Protein AF-0000000073535150 (afdb_homodimer)

Sequence (398 aa):
MAACTVAGKWEDVAAGAQQLAAVSVNHISKVCSDVAKSVDFYRDVLGFIVVKRPQTFDETFEGCWLWRYGLGLHLIKGTPVPRSSVIDPKSDHLSFQADSLDGVQAALRSRGIPFVRQEVMEGGMLVEQLFFHDPDNNMIEVCNCDCLPIIPLEQWGRCQGFTAGAAHDDEAMSELSTRDSLDSQRSEMEAEQLPRRSAMAACTVAGKWEDVAAGAQQLAAVSVNHISKVCSDVAKSVDFYRDVLGFIVVKRPQTFDETFEGCWLWRYGLGLHLIKGTPVPRSSVIDPKSDHLSFQADSLDGVQAALRSRGIPFVRQEVMEGGMLVEQLFFHDPDNNMIEVCNCDCLPIIPLEQWGRCQGFTAGAAHDDEAMSELSTRDSLDSQRSEMEAEQLPRRSA

Structure (mmCIF, N/CA/C/O backbone):
data_AF-0000000073535150-model_v1
#
loop_
_entity.id
_entity.type
_entity.pdbx_description
1 polymer 'VOC domain-containing protein'
#
loop_
_atom_site.group_PDB
_atom_site.id
_atom_site.type_symbol
_atom_site.label_atom_id
_atom_site.label_alt_id
_atom_site.label_comp_id
_atom_site.label_asym_id
_atom_site.label_entity_id
_atom_site.label_seq_id
_atom_site.pdbx_PDB_ins_code
_atom_site.Cartn_x
_atom_site.Cartn_y
_atom_site.Cartn_z
_atom_site.occupancy
_atom_site.B_iso_or_equiv
_atom_site.auth_seq_id
_atom_site.auth_comp_id
_atom_site.auth_asym_id
_atom_site.auth_atom_id
_atom_site.pdbx_PDB_model_num
ATOM 1 N N . MET A 1 1 ? -25.062 -45.375 -8.172 1 21.45 1 MET A N 1
ATOM 2 C CA . MET A 1 1 ? -25.031 -44 -7.621 1 21.45 1 MET A CA 1
ATOM 3 C C . MET A 1 1 ? -23.625 -43.656 -7.141 1 21.45 1 MET A C 1
ATOM 5 O O . MET A 1 1 ? -23.281 -43.906 -5.992 1 21.45 1 MET A O 1
ATOM 9 N N . ALA A 1 2 ? -22.672 -43.75 -7.809 1 22.42 2 ALA A N 1
ATOM 10 C CA . ALA A 1 2 ? -21.25 -43.75 -7.473 1 22.42 2 ALA A CA 1
ATOM 11 C C . ALA A 1 2 ? -20.797 -42.375 -7.016 1 22.42 2 ALA A C 1
ATOM 13 O O . ALA A 1 2 ? -20.922 -41.406 -7.746 1 22.42 2 ALA A O 1
ATOM 14 N N . ALA A 1 3 ? -20.812 -42.219 -5.711 1 22.03 3 ALA A N 1
ATOM 15 C CA . ALA A 1 3 ? -20.344 -41.031 -5.008 1 22.03 3 ALA A CA 1
ATOM 16 C C . ALA A 1 3 ? -18.953 -40.625 -5.48 1 22.03 3 ALA A C 1
ATOM 18 O O . ALA A 1 3 ? -18.047 -41.438 -5.52 1 22.03 3 ALA A O 1
ATOM 19 N N . CYS A 1 4 ? -18.844 -39.812 -6.398 1 21.45 4 CYS A N 1
ATOM 20 C CA . CYS A 1 4 ? -17.578 -39.281 -6.922 1 21.45 4 CYS A CA 1
ATOM 21 C C . CYS A 1 4 ? -16.672 -38.812 -5.789 1 21.45 4 CYS A C 1
ATOM 23 O O . CYS A 1 4 ? -16.969 -37.812 -5.129 1 21.45 4 CYS A O 1
ATOM 25 N N . THR A 1 5 ? -16.125 -39.594 -4.949 1 23.02 5 THR A N 1
ATOM 26 C CA . THR A 1 5 ? -15.195 -39.344 -3.857 1 23.02 5 THR A CA 1
ATOM 27 C C . THR A 1 5 ? -13.953 -38.625 -4.367 1 23.02 5 THR A C 1
ATOM 29 O O . THR A 1 5 ? -13.125 -39.219 -5.07 1 23.02 5 THR A O 1
ATOM 32 N N . VAL A 1 6 ? -14.094 -37.625 -5.039 1 24.14 6 VAL A N 1
ATOM 33 C CA . VAL A 1 6 ? -12.82 -37 -5.379 1 24.14 6 VAL A CA 1
ATOM 34 C C . VAL A 1 6 ? -12.031 -36.688 -4.102 1 24.14 6 VAL A C 1
ATOM 36 O O . VAL A 1 6 ? -12.438 -35.875 -3.291 1 24.14 6 VAL A O 1
ATOM 39 N N . ALA A 1 7 ? -11.453 -37.531 -3.344 1 25.48 7 ALA A N 1
ATOM 40 C CA . ALA A 1 7 ? -10.422 -37.406 -2.314 1 25.48 7 ALA A CA 1
ATOM 41 C C . ALA A 1 7 ? -9.25 -36.562 -2.816 1 25.48 7 ALA A C 1
ATOM 43 O O . ALA A 1 7 ? -8.32 -37.094 -3.436 1 25.48 7 ALA A O 1
ATOM 44 N N . GLY A 1 8 ? -9.43 -35.656 -3.67 1 28.59 8 GLY A N 1
ATOM 45 C CA . GLY A 1 8 ? -8.164 -35.062 -4.082 1 28.59 8 GLY A CA 1
ATOM 46 C C . GLY A 1 8 ? -7.297 -34.625 -2.914 1 28.59 8 GLY A C 1
ATOM 47 O O . GLY A 1 8 ? -7.805 -34.156 -1.908 1 28.59 8 GLY A O 1
ATOM 48 N N . LYS A 1 9 ? -6.164 -35.219 -2.76 1 26.59 9 LYS A N 1
ATOM 49 C CA . LYS A 1 9 ? -5.074 -35 -1.813 1 26.59 9 LYS A CA 1
ATOM 50 C C . LYS A 1 9 ? -4.781 -33.531 -1.659 1 26.59 9 LYS A C 1
ATOM 52 O O . LYS A 1 9 ? -4.387 -32.844 -2.621 1 26.59 9 LYS A O 1
ATOM 57 N N . TRP A 1 10 ? -5.488 -32.75 -0.955 1 30.19 10 TRP A N 1
ATOM 58 C CA . TRP A 1 10 ? -5.102 -31.516 -0.283 1 30.19 10 TRP A CA 1
ATOM 59 C C . TRP A 1 10 ? -3.637 -31.562 0.142 1 30.19 10 TRP A C 1
ATOM 61 O O . TRP A 1 10 ? -3.297 -31.188 1.267 1 30.19 10 TRP A O 1
ATOM 71 N N . GLU A 1 11 ? -2.855 -32.625 -0.272 1 28.77 11 GLU A N 1
ATOM 72 C CA . GLU A 1 11 ? -1.473 -32.656 0.194 1 28.77 11 GLU A CA 1
ATOM 73 C C . GLU A 1 11 ? -0.823 -31.297 0.168 1 28.77 11 GLU A C 1
ATOM 75 O O . GLU A 1 11 ? -1.356 -30.359 -0.438 1 28.77 11 GLU A O 1
ATOM 80 N N . ASP A 1 12 ? 0.642 -31.312 0.155 1 29.39 12 ASP A N 1
ATOM 81 C CA . ASP A 1 12 ? 1.771 -30.469 0.539 1 29.39 12 ASP A CA 1
ATOM 82 C C . ASP A 1 12 ? 1.844 -29.219 -0.332 1 29.39 12 ASP A C 1
ATOM 84 O O . ASP A 1 12 ? 2.789 -29.047 -1.104 1 29.39 12 ASP A O 1
ATOM 88 N N . VAL A 1 13 ? 0.904 -29.094 -1.132 1 32.12 13 VAL A N 1
ATOM 89 C CA . VAL A 1 13 ? 1.088 -27.828 -1.836 1 32.12 13 VAL A CA 1
ATOM 90 C C . VAL A 1 13 ? 1.385 -26.719 -0.832 1 32.12 13 VAL A C 1
ATOM 92 O O . VAL A 1 13 ? 1.705 -25.594 -1.219 1 32.12 13 VAL A O 1
ATOM 95 N N . ALA A 1 14 ? 0.838 -26.734 0.346 1 35.5 14 ALA A N 1
ATOM 96 C CA . ALA A 1 14 ? 1.353 -25.938 1.459 1 35.5 14 ALA A CA 1
ATOM 97 C C . ALA A 1 14 ? 2.865 -26.094 1.589 1 35.5 14 ALA A C 1
ATOM 99 O O . ALA A 1 14 ? 3.506 -25.359 2.355 1 35.5 14 ALA A O 1
ATOM 100 N N . ALA A 1 15 ? 3.498 -27.25 1.259 1 35.44 15 ALA A N 1
ATOM 101 C CA . ALA A 1 15 ? 4.918 -27.547 1.43 1 35.44 15 ALA A CA 1
ATOM 102 C C . ALA A 1 15 ? 5.777 -26.625 0.564 1 35.44 15 ALA A C 1
ATOM 104 O O . ALA A 1 15 ? 6.875 -26.234 0.962 1 35.44 15 ALA A O 1
ATOM 105 N N . GLY A 1 16 ? 5.449 -26.656 -0.746 1 37.34 16 GLY A N 1
ATOM 106 C CA . GLY A 1 16 ? 6.426 -25.953 -1.568 1 37.34 16 GLY A CA 1
ATOM 107 C C . GLY A 1 16 ? 6.465 -24.453 -1.306 1 37.34 16 GLY A C 1
ATOM 108 O O . GLY A 1 16 ? 7.254 -23.734 -1.921 1 37.34 16 GLY A O 1
ATOM 109 N N . ALA A 1 17 ? 5.195 -23.859 -1.184 1 40.12 17 ALA A N 1
ATOM 110 C CA . ALA A 1 17 ? 5.449 -22.469 -0.862 1 40.12 17 ALA A CA 1
ATOM 111 C C . ALA A 1 17 ? 6.309 -22.328 0.392 1 40.12 17 ALA A C 1
ATOM 113 O O . ALA A 1 17 ? 5.84 -22.594 1.504 1 40.12 17 ALA A O 1
ATOM 114 N N . GLN A 1 18 ? 7.438 -22.875 0.373 1 42.34 18 GLN A N 1
ATOM 115 C CA . GLN A 1 18 ? 8.32 -22.531 1.482 1 42.34 18 GLN A CA 1
ATOM 116 C C . GLN A 1 18 ? 7.863 -21.25 2.164 1 42.34 18 GLN A C 1
ATOM 118 O O . GLN A 1 18 ? 7.672 -20.219 1.507 1 42.34 18 GLN A O 1
ATOM 123 N N . GLN A 1 19 ? 6.922 -21.5 3.109 1 48.41 19 GLN A N 1
ATOM 124 C CA . GLN A 1 19 ? 6.574 -20.391 3.996 1 48.41 19 GLN A CA 1
ATOM 125 C C . GLN A 1 19 ? 7.648 -19.312 3.967 1 48.41 19 GLN A C 1
ATOM 127 O O . GLN A 1 19 ? 8.82 -19.578 4.227 1 48.41 19 GLN A O 1
ATOM 132 N N . LEU A 1 20 ? 7.582 -18.562 2.947 1 51.03 20 LEU A N 1
ATOM 133 C CA . LEU A 1 20 ? 8.477 -17.406 3.123 1 51.03 20 LEU A CA 1
ATOM 134 C C . LEU A 1 20 ? 8.562 -17.016 4.59 1 51.03 20 LEU A C 1
ATOM 136 O O . LEU A 1 20 ? 7.551 -16.969 5.293 1 51.03 20 LEU A O 1
ATOM 140 N N . ALA A 1 21 ? 9.531 -17.516 5.316 1 51.38 21 ALA A N 1
ATOM 141 C CA . ALA A 1 21 ? 9.711 -17.094 6.707 1 51.38 21 ALA A CA 1
ATOM 142 C C . ALA A 1 21 ? 8.977 -15.789 6.984 1 51.38 21 ALA A C 1
ATOM 144 O O . ALA A 1 21 ? 8.328 -15.227 6.098 1 51.38 21 ALA A O 1
ATOM 145 N N . ALA A 1 22 ? 9.469 -14.938 7.875 1 53.78 22 ALA A N 1
ATOM 146 C CA . ALA A 1 22 ? 8.852 -13.781 8.523 1 53.78 22 ALA A CA 1
ATOM 147 C C . ALA A 1 22 ? 8.711 -12.617 7.551 1 53.78 22 ALA A C 1
ATOM 149 O O . ALA A 1 22 ? 9.703 -11.992 7.172 1 53.78 22 ALA A O 1
ATOM 150 N N . VAL A 1 23 ? 7.57 -12.68 6.684 1 64.88 23 VAL A N 1
ATOM 151 C CA . VAL A 1 23 ? 7.371 -11.555 5.785 1 64.88 23 VAL A CA 1
ATOM 152 C C . VAL A 1 23 ? 6.359 -10.586 6.391 1 64.88 23 VAL A C 1
ATOM 154 O O . VAL A 1 23 ? 5.336 -11 6.938 1 64.88 23 VAL A O 1
ATOM 157 N N . SER A 1 24 ? 6.73 -9.391 6.672 1 82.5 24 SER A N 1
ATOM 158 C CA . SER A 1 24 ? 5.812 -8.297 6.973 1 82.5 24 SER A CA 1
ATOM 159 C C . SER A 1 24 ? 5.891 -7.199 5.918 1 82.5 24 SER A C 1
ATOM 161 O O . SER A 1 24 ? 6.84 -7.152 5.133 1 82.5 24 SER A O 1
ATOM 163 N N . VAL A 1 25 ? 4.852 -6.457 5.828 1 91.81 25 VAL A N 1
ATOM 164 C CA . VAL A 1 25 ? 4.902 -5.277 4.973 1 91.81 25 VAL A CA 1
ATOM 165 C 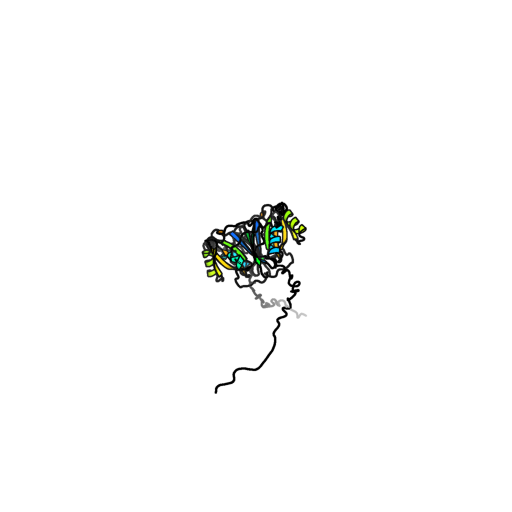C . VAL A 1 25 ? 6 -4.332 5.465 1 91.81 25 VAL A C 1
ATOM 167 O O . VAL A 1 25 ? 6.148 -4.117 6.672 1 91.81 25 VAL A O 1
ATOM 170 N N . ASN A 1 26 ? 6.77 -3.857 4.609 1 94.12 26 ASN A N 1
ATOM 171 C CA . ASN A 1 26 ? 7.844 -2.953 5.004 1 94.12 26 ASN A CA 1
ATOM 172 C C . ASN A 1 26 ? 7.527 -1.508 4.633 1 94.12 26 ASN A C 1
ATOM 174 O O . ASN A 1 26 ? 7.5 -0.632 5.5 1 94.12 26 ASN A O 1
ATOM 178 N N . HIS A 1 27 ? 7.375 -1.257 3.303 1 96.06 27 HIS A N 1
ATOM 179 C CA . HIS A 1 27 ? 7.09 0.115 2.898 1 96.06 27 HIS A CA 1
ATOM 180 C C . HIS A 1 27 ? 6.273 0.152 1.612 1 96.06 27 HIS A C 1
ATOM 182 O O . HIS A 1 27 ? 6.137 -0.866 0.929 1 96.06 27 HIS A O 1
ATOM 188 N N . ILE A 1 28 ? 5.703 1.33 1.371 1 97.69 28 ILE A N 1
ATOM 189 C CA . ILE A 1 28 ? 5.09 1.696 0.099 1 97.69 28 ILE A CA 1
ATOM 190 C C . ILE A 1 28 ? 5.84 2.877 -0.513 1 97.69 28 ILE A C 1
ATOM 192 O O . ILE A 1 28 ? 6.195 3.826 0.19 1 97.69 28 ILE A O 1
ATOM 196 N N . SER A 1 29 ? 6.098 2.748 -1.773 1 98.25 29 SER A N 1
ATOM 197 C CA . SER A 1 29 ? 6.684 3.863 -2.51 1 98.25 29 SER A CA 1
ATOM 198 C C . SER A 1 29 ? 5.652 4.531 -3.414 1 98.25 29 SER A C 1
ATOM 200 O O . SER A 1 29 ? 4.887 3.85 -4.102 1 98.25 29 SER A O 1
ATOM 202 N N . LYS A 1 30 ? 5.637 5.82 -3.393 1 98.56 30 LYS A N 1
ATOM 203 C CA . LYS A 1 30 ? 4.754 6.621 -4.234 1 98.56 30 LYS A CA 1
ATOM 204 C C . LYS A 1 30 ? 5.531 7.723 -4.957 1 98.56 30 LYS A C 1
ATOM 206 O O . LYS A 1 30 ? 6.227 8.516 -4.32 1 98.56 30 LYS A O 1
ATOM 211 N N . VAL A 1 31 ? 5.359 7.715 -6.234 1 98.44 31 VAL A N 1
ATOM 212 C CA . VAL A 1 31 ? 5.852 8.844 -7.02 1 98.44 31 VAL A CA 1
ATOM 213 C C . VAL A 1 31 ? 4.934 10.047 -6.832 1 98.44 31 VAL A C 1
ATOM 215 O O . VAL A 1 31 ? 3.707 9.914 -6.902 1 98.44 31 VAL A O 1
ATOM 218 N N . CYS A 1 32 ? 5.426 11.141 -6.559 1 97.94 32 CYS A N 1
ATOM 219 C CA . CYS A 1 32 ? 4.59 12.32 -6.355 1 97.94 32 CYS A CA 1
ATOM 220 C C . CYS A 1 32 ? 5.098 13.5 -7.172 1 97.94 32 CYS A C 1
ATOM 222 O O . CYS A 1 32 ? 6.289 13.586 -7.469 1 97.94 32 CYS A O 1
ATOM 224 N N . SER A 1 33 ? 4.262 14.406 -7.594 1 98.44 33 SER A N 1
ATOM 225 C CA . SER A 1 33 ? 4.566 15.57 -8.414 1 98.44 33 SER A CA 1
ATOM 226 C C . SER A 1 33 ? 5.227 16.672 -7.59 1 98.44 33 SER A C 1
ATOM 228 O O . SER A 1 33 ? 6.039 17.438 -8.109 1 98.44 33 SER A O 1
ATOM 230 N N . ASP A 1 34 ? 4.879 16.781 -6.352 1 98.25 34 ASP A N 1
ATOM 231 C CA . ASP A 1 34 ? 5.395 17.75 -5.395 1 98.25 34 ASP A CA 1
ATOM 232 C C . ASP A 1 34 ? 5.648 17.109 -4.035 1 98.25 34 ASP A C 1
ATOM 234 O O . ASP A 1 34 ? 4.719 16.922 -3.248 1 98.25 34 ASP A O 1
ATOM 238 N N . VAL A 1 35 ? 6.902 16.859 -3.732 1 97.81 35 VAL A N 1
ATOM 239 C CA . VAL A 1 35 ? 7.285 16.078 -2.559 1 97.81 35 VAL A CA 1
ATOM 240 C C . VAL A 1 35 ? 6.898 16.844 -1.29 1 97.81 35 VAL A C 1
ATOM 242 O O . VAL A 1 35 ? 6.336 16.266 -0.36 1 97.81 35 VAL A O 1
ATOM 245 N N . ALA A 1 36 ? 7.168 18.109 -1.241 1 97 36 ALA A N 1
ATOM 246 C CA . ALA A 1 36 ? 6.867 18.891 -0.054 1 97 36 ALA A CA 1
ATOM 247 C C . ALA A 1 36 ? 5.375 18.859 0.262 1 97 36 ALA A C 1
ATOM 249 O O . ALA A 1 36 ? 4.98 18.703 1.419 1 97 36 ALA A O 1
ATOM 250 N N . LYS A 1 37 ? 4.57 19.031 -0.765 1 97.69 37 LYS A N 1
ATOM 251 C CA . LYS A 1 37 ? 3.123 19 -0.583 1 97.69 37 LYS A CA 1
ATOM 252 C C . LYS A 1 37 ? 2.668 17.641 -0.058 1 97.69 37 LYS A C 1
ATOM 254 O O . LYS A 1 37 ? 1.799 17.562 0.812 1 97.69 37 LYS A O 1
ATOM 259 N N . SER A 1 38 ? 3.219 16.625 -0.63 1 98.38 38 SER A N 1
ATOM 260 C CA . SER A 1 38 ? 2.863 15.281 -0.189 1 98.38 38 SER A CA 1
ATOM 261 C C . SER A 1 38 ? 3.314 15.031 1.245 1 98.38 38 SER A C 1
ATOM 263 O O . SER A 1 38 ? 2.584 14.438 2.037 1 98.38 38 SER A O 1
ATOM 265 N N . VAL A 1 39 ? 4.469 15.469 1.595 1 97.19 39 VAL A N 1
ATOM 266 C CA . VAL A 1 39 ? 4.961 15.32 2.961 1 97.19 39 VAL A CA 1
ATOM 267 C C . VAL A 1 39 ? 4.02 16.031 3.93 1 97.19 39 VAL A C 1
ATOM 269 O O . VAL A 1 39 ? 3.619 15.461 4.945 1 97.19 39 VAL A O 1
ATOM 272 N N . ASP A 1 40 ? 3.672 17.234 3.635 1 95.44 40 ASP A N 1
ATOM 273 C CA . ASP A 1 40 ? 2.754 18 4.477 1 95.44 40 ASP A CA 1
ATOM 274 C C . ASP A 1 40 ? 1.438 17.25 4.668 1 95.44 40 ASP A C 1
ATOM 276 O O . ASP A 1 40 ? 0.913 17.172 5.781 1 95.44 40 ASP A O 1
ATOM 280 N N . PHE A 1 41 ? 0.971 16.703 3.613 1 96.56 41 PHE A N 1
ATOM 281 C CA . PHE A 1 41 ? -0.289 15.969 3.672 1 96.56 41 PHE A CA 1
ATOM 282 C C . PHE A 1 41 ? -0.18 14.773 4.617 1 96.56 41 PHE A C 1
ATOM 284 O O . PHE A 1 41 ? -0.976 14.641 5.551 1 96.56 41 PHE A O 1
ATOM 291 N N . TYR A 1 42 ? 0.746 13.93 4.367 1 95.94 42 TYR A N 1
ATOM 292 C CA . TYR A 1 42 ? 0.837 12.695 5.133 1 95.94 42 TYR A CA 1
ATOM 293 C C . TYR A 1 42 ? 1.213 12.977 6.582 1 95.94 42 TYR A C 1
ATOM 295 O O . TYR A 1 42 ? 0.785 12.258 7.492 1 95.94 42 TYR A O 1
ATOM 303 N N . ARG A 1 43 ? 1.971 14.008 6.816 1 93.38 43 ARG A N 1
ATOM 304 C CA . ARG A 1 43 ? 2.309 14.406 8.18 1 93.38 43 ARG A CA 1
ATOM 305 C C . ARG A 1 43 ? 1.091 14.977 8.898 1 93.38 43 ARG A C 1
ATOM 307 O O . ARG A 1 43 ? 0.74 14.523 9.992 1 93.38 43 ARG A O 1
ATOM 314 N N . ASP A 1 44 ? 0.433 15.852 8.266 1 91.25 44 ASP A N 1
ATOM 315 C CA . ASP A 1 44 ? -0.564 16.656 8.961 1 91.25 44 ASP A CA 1
ATOM 316 C C . ASP A 1 44 ? -1.916 15.953 9 1 91.25 44 ASP A C 1
ATOM 318 O O . ASP A 1 44 ? -2.705 16.172 9.922 1 91.25 44 ASP A O 1
ATOM 322 N N . VAL A 1 45 ? -2.184 15.164 8 1 93.06 45 VAL A N 1
ATOM 323 C CA . VAL A 1 45 ? -3.486 14.508 7.941 1 93.06 45 VAL A CA 1
ATOM 324 C C . VAL A 1 45 ? -3.404 13.133 8.594 1 93.06 45 VAL A C 1
ATOM 326 O O . VAL A 1 45 ? -4.316 12.727 9.32 1 93.06 45 VAL A O 1
ATOM 329 N N . LEU A 1 46 ? -2.262 12.469 8.367 1 92.75 46 LEU A N 1
ATOM 330 C CA . LEU A 1 46 ? -2.217 11.07 8.789 1 92.75 46 LEU A CA 1
ATOM 331 C C . LEU A 1 46 ? -1.179 10.867 9.891 1 92.75 46 LEU A C 1
ATOM 333 O O . LEU A 1 46 ? -1.057 9.773 10.438 1 92.75 46 LEU A O 1
ATOM 337 N N . GLY A 1 47 ? -0.383 11.836 10.164 1 90.62 47 GLY A N 1
ATOM 338 C CA . GLY A 1 47 ? 0.469 11.789 11.344 1 90.62 47 GLY A CA 1
ATOM 339 C C . GLY A 1 47 ? 1.802 11.117 11.094 1 90.62 47 GLY A C 1
ATOM 340 O O . GLY A 1 47 ? 2.51 10.758 12.039 1 90.62 47 GLY A O 1
ATOM 341 N N . PHE A 1 48 ? 2.16 10.984 9.875 1 93.12 48 PHE A N 1
ATOM 342 C CA . PHE A 1 48 ? 3.469 10.414 9.578 1 93.12 48 PHE A CA 1
ATOM 343 C C . PHE A 1 48 ? 4.582 11.344 10.039 1 93.12 48 PHE A C 1
ATOM 345 O O . PHE A 1 48 ? 4.383 12.562 10.141 1 93.12 48 PHE A O 1
ATOM 352 N N . ILE A 1 49 ? 5.754 10.656 10.281 1 92.5 49 ILE A N 1
ATOM 353 C CA . ILE A 1 49 ? 6.926 11.445 10.648 1 92.5 49 ILE A CA 1
ATOM 354 C C . ILE A 1 49 ? 8.039 11.227 9.617 1 92.5 49 ILE A C 1
ATOM 356 O O . ILE A 1 49 ? 8.117 10.156 9.008 1 92.5 49 ILE A O 1
ATOM 360 N N . VAL A 1 50 ? 8.836 12.211 9.422 1 94.25 50 VAL A N 1
ATOM 361 C CA . VAL A 1 50 ? 9.953 12.109 8.492 1 94.25 50 VAL A CA 1
ATOM 362 C C . VAL A 1 50 ? 11.086 11.297 9.133 1 94.25 50 VAL A C 1
ATOM 364 O O . VAL A 1 50 ? 11.398 11.484 10.305 1 94.25 50 VAL A O 1
ATOM 367 N N . VAL A 1 51 ? 11.695 10.445 8.359 1 94.19 51 VAL A N 1
ATOM 368 C CA . VAL A 1 51 ? 12.789 9.609 8.844 1 94.19 51 VAL A CA 1
ATOM 369 C C . VAL A 1 51 ? 13.977 9.695 7.891 1 94.19 51 VAL A C 1
ATOM 371 O O . VAL A 1 51 ? 13.836 10.148 6.754 1 94.19 51 VAL A O 1
ATOM 374 N N . LYS A 1 52 ? 15.07 9.25 8.383 1 90.94 52 LYS A N 1
ATOM 375 C CA . LYS A 1 52 ? 16.297 9.273 7.594 1 90.94 52 LYS A CA 1
ATOM 376 C C . LYS A 1 52 ? 16.234 8.266 6.445 1 90.94 52 LYS A C 1
ATOM 378 O O . LYS A 1 52 ? 15.758 7.145 6.625 1 90.94 52 LYS A O 1
ATOM 383 N N . ARG A 1 53 ? 16.625 8.688 5.312 1 89.31 53 ARG A N 1
ATOM 384 C CA . ARG A 1 53 ? 16.766 7.789 4.168 1 89.31 53 ARG A CA 1
ATOM 385 C C . ARG A 1 53 ? 18.234 7.551 3.84 1 89.31 53 ARG A C 1
ATOM 387 O O . ARG A 1 53 ? 19.109 8.273 4.324 1 89.31 53 ARG A O 1
ATOM 394 N N . PRO A 1 54 ? 18.5 6.469 3.109 1 84.5 54 PRO A N 1
ATOM 395 C CA . PRO A 1 54 ? 19.891 6.219 2.754 1 84.5 54 PRO A CA 1
ATOM 396 C C . PRO A 1 54 ? 20.562 7.43 2.102 1 84.5 54 PRO A C 1
ATOM 398 O O . PRO A 1 54 ? 19.984 8.047 1.202 1 84.5 54 PRO A O 1
ATOM 401 N N . GLN A 1 55 ? 21.703 7.699 2.479 1 80.5 55 GLN A N 1
ATOM 402 C CA . GLN A 1 55 ? 22.422 8.891 2.051 1 80.5 55 GLN A CA 1
ATOM 403 C C . GLN A 1 55 ? 22.703 8.867 0.549 1 80.5 55 GLN A C 1
ATOM 405 O O . GLN A 1 55 ? 22.688 9.914 -0.106 1 80.5 55 GLN A O 1
ATOM 410 N N . THR A 1 56 ? 22.906 7.711 0.045 1 79.06 56 THR A N 1
ATOM 411 C CA . THR A 1 56 ? 23.234 7.574 -1.373 1 79.06 56 THR A CA 1
ATOM 412 C C . THR A 1 56 ? 22.078 8.078 -2.234 1 79.06 56 THR A C 1
ATOM 414 O O . THR A 1 56 ? 22.281 8.461 -3.389 1 79.06 56 THR A O 1
ATOM 417 N N . PHE A 1 57 ? 20.922 8.094 -1.655 1 85.25 57 PHE A N 1
ATOM 418 C CA . PHE A 1 57 ? 19.75 8.531 -2.41 1 85.25 57 PHE A CA 1
ATOM 419 C C . PHE A 1 57 ? 19.719 10.055 -2.516 1 85.25 57 PHE A C 1
ATOM 421 O O . PHE A 1 57 ? 19.109 10.602 -3.439 1 85.25 57 PHE A O 1
ATOM 428 N N . ASP A 1 58 ? 20.297 10.719 -1.58 1 82.06 58 ASP A N 1
ATOM 429 C CA . ASP A 1 58 ? 20.234 12.18 -1.534 1 82.06 58 ASP A CA 1
ATOM 430 C C . ASP A 1 58 ? 20.891 12.789 -2.768 1 82.06 58 ASP A C 1
ATOM 432 O O . ASP A 1 58 ? 20.516 13.883 -3.205 1 82.06 58 ASP A O 1
ATOM 436 N N . GLU A 1 59 ? 21.734 12.062 -3.359 1 83.5 59 GLU A N 1
ATOM 437 C CA . GLU A 1 59 ? 22.484 12.57 -4.508 1 83.5 59 GLU A CA 1
ATOM 438 C C . GLU A 1 59 ? 21.875 12.094 -5.82 1 83.5 59 GLU A C 1
ATOM 440 O O . GLU A 1 59 ? 22.266 12.539 -6.898 1 83.5 59 GLU A O 1
ATOM 445 N N . THR A 1 60 ? 20.891 11.305 -5.719 1 87.38 60 THR A N 1
ATOM 446 C CA . THR A 1 60 ? 20.453 10.656 -6.949 1 87.38 60 THR A CA 1
ATOM 447 C C . THR A 1 60 ? 19.047 11.102 -7.328 1 87.38 60 THR A C 1
ATOM 449 O O . THR A 1 60 ? 18.719 11.203 -8.516 1 87.38 60 THR A O 1
ATOM 452 N N . PHE A 1 61 ? 18.234 11.336 -6.391 1 91.94 61 PHE A N 1
ATOM 453 C CA . PHE A 1 61 ? 16.875 11.789 -6.703 1 91.94 61 PHE A CA 1
ATOM 454 C C . PHE A 1 61 ? 16.266 12.516 -5.512 1 91.94 61 PHE A C 1
ATOM 456 O O . PHE A 1 61 ? 16.688 12.32 -4.371 1 91.94 61 PHE A O 1
ATOM 463 N N . GLU A 1 62 ? 15.336 13.352 -5.789 1 94.75 62 GLU A N 1
ATOM 464 C CA . GLU A 1 62 ? 14.57 14.047 -4.758 1 94.75 62 GLU A CA 1
ATOM 465 C C . GLU A 1 62 ? 13.484 13.148 -4.172 1 94.75 62 GLU A C 1
ATOM 467 O O . GLU A 1 62 ? 12.789 12.445 -4.91 1 94.75 62 GLU A O 1
ATOM 472 N N . GLY A 1 63 ? 13.43 13.133 -2.859 1 96.69 63 GLY A N 1
ATOM 473 C CA . GLY A 1 63 ? 12.422 12.352 -2.168 1 96.69 63 GLY A CA 1
ATOM 474 C C . GLY A 1 63 ? 12.461 12.516 -0.661 1 96.69 63 GLY A C 1
ATOM 475 O O . GLY A 1 63 ? 13.273 13.281 -0.138 1 96.69 63 GLY A O 1
ATOM 476 N N . CYS A 1 64 ? 11.578 11.844 0.006 1 96.38 64 CYS A N 1
ATOM 477 C CA . CYS A 1 64 ? 11.453 11.875 1.459 1 96.38 64 CYS A CA 1
ATOM 478 C C . CYS A 1 64 ? 10.883 10.57 1.988 1 96.38 64 CYS A C 1
ATOM 480 O O . CYS A 1 64 ? 9.961 10.008 1.402 1 96.38 64 CYS A O 1
ATOM 482 N N . TRP A 1 65 ? 11.492 10.117 3.062 1 96.38 65 TRP A N 1
ATOM 483 C CA . TRP A 1 65 ? 11.008 8.898 3.711 1 96.38 65 TRP A CA 1
ATOM 484 C C . TRP A 1 65 ? 10.227 9.234 4.977 1 96.38 65 TRP A C 1
ATOM 486 O O . TRP A 1 65 ? 10.656 10.062 5.781 1 96.38 65 TRP A O 1
ATOM 496 N N . LEU A 1 66 ? 9.086 8.648 5.086 1 96.44 66 LEU A N 1
ATOM 497 C CA . LEU A 1 66 ? 8.219 8.812 6.246 1 96.44 66 LEU A CA 1
ATOM 498 C C . LEU A 1 66 ? 7.941 7.473 6.914 1 96.44 66 LEU A C 1
ATOM 500 O O . LEU A 1 66 ? 8.188 6.418 6.328 1 96.44 66 LEU A O 1
ATOM 504 N N . TRP A 1 67 ? 7.473 7.602 8.156 1 94.31 67 TRP A N 1
ATOM 505 C CA . TRP A 1 67 ? 7.203 6.395 8.93 1 94.31 67 TRP A CA 1
ATOM 506 C C . TRP A 1 67 ? 6.074 6.625 9.93 1 94.31 67 TRP A C 1
ATOM 508 O O . TRP A 1 67 ? 6.004 7.684 10.562 1 94.31 67 TRP A O 1
ATOM 518 N N . ARG A 1 68 ? 5.234 5.68 9.898 1 91.81 68 ARG A N 1
ATOM 519 C CA . ARG A 1 68 ? 4.207 5.609 10.938 1 91.81 68 ARG A CA 1
ATOM 520 C C . ARG A 1 68 ? 3.461 4.281 10.875 1 91.81 68 ARG A C 1
ATOM 522 O O . ARG A 1 68 ? 3.408 3.637 9.828 1 91.81 68 ARG A O 1
ATOM 529 N N . TYR A 1 69 ? 3.01 3.758 12.016 1 88.44 69 TYR A N 1
ATOM 530 C CA . TYR A 1 69 ? 2.092 2.625 12.102 1 88.44 69 TYR A CA 1
ATOM 531 C C . TYR A 1 69 ? 2.758 1.347 11.609 1 88.44 69 TYR A C 1
ATOM 533 O O . TYR A 1 69 ? 2.107 0.495 11 1 88.44 69 TYR A O 1
ATOM 541 N N . GLY A 1 70 ? 4.059 1.284 11.688 1 86.88 70 GLY A N 1
ATOM 542 C CA . GLY A 1 70 ? 4.781 0.104 11.242 1 86.88 70 GLY A CA 1
ATOM 543 C C . GLY A 1 70 ? 4.988 0.063 9.734 1 86.88 70 GLY A C 1
ATOM 544 O O . GLY A 1 70 ? 5.328 -0.983 9.18 1 86.88 70 GLY A O 1
ATOM 545 N N . LEU A 1 71 ? 4.797 1.146 9.133 1 93.19 71 LEU A N 1
ATOM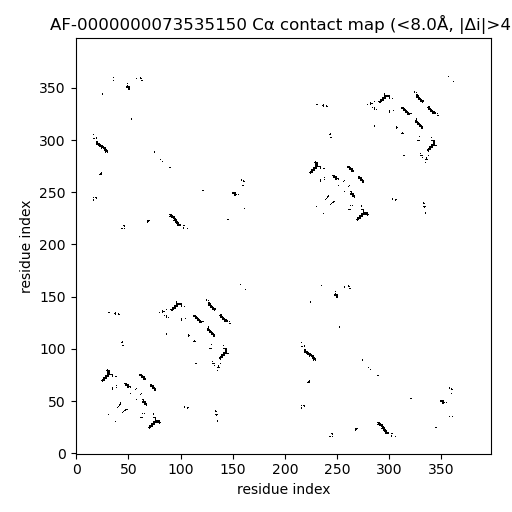 546 C CA . LEU A 1 71 ? 4.859 1.236 7.676 1 93.19 71 LEU A CA 1
ATOM 547 C C . LEU A 1 71 ? 5.77 2.383 7.242 1 93.19 71 LEU A C 1
ATOM 549 O O . LEU A 1 71 ? 5.625 3.51 7.723 1 93.19 71 LEU A O 1
ATOM 553 N N . GLY A 1 72 ? 6.695 2.068 6.363 1 95.5 72 GLY A N 1
ATOM 554 C CA . GLY A 1 72 ? 7.41 3.121 5.66 1 95.5 72 GLY A CA 1
ATOM 555 C C . GLY A 1 72 ? 6.652 3.66 4.461 1 95.5 72 GLY A C 1
ATOM 556 O O . GLY A 1 72 ? 6.008 2.902 3.734 1 95.5 72 GLY A O 1
ATOM 557 N N . LEU A 1 73 ? 6.703 4.93 4.301 1 97.19 73 LEU A N 1
ATOM 558 C CA . LEU A 1 73 ? 6.215 5.598 3.098 1 97.19 73 LEU A CA 1
ATOM 559 C C . LEU A 1 73 ? 7.34 6.344 2.395 1 97.19 73 LEU A C 1
ATOM 561 O O . LEU A 1 73 ? 7.91 7.285 2.953 1 97.19 73 LEU A O 1
ATOM 565 N N . HIS A 1 74 ? 7.66 5.875 1.232 1 97.94 74 HIS A N 1
ATOM 566 C CA . HIS A 1 74 ? 8.703 6.492 0.426 1 97.94 74 HIS A CA 1
ATOM 567 C C . HIS A 1 74 ? 8.109 7.371 -0.67 1 97.94 74 HIS A C 1
ATOM 569 O O . HIS A 1 74 ? 7.461 6.867 -1.59 1 97.94 74 HIS A O 1
ATOM 575 N N . LEU A 1 75 ? 8.336 8.648 -0.522 1 98.44 75 LEU A N 1
ATOM 576 C CA . LEU A 1 75 ? 7.879 9.617 -1.518 1 98.44 75 LEU A CA 1
ATOM 577 C C . LEU A 1 75 ? 9.016 10 -2.463 1 98.44 75 LEU A C 1
ATOM 579 O O . LEU A 1 75 ? 10.078 10.438 -2.02 1 98.44 75 LEU A O 1
ATOM 583 N N . ILE A 1 76 ? 8.766 9.836 -3.781 1 98 76 ILE A N 1
ATOM 584 C CA . ILE A 1 76 ? 9.805 10.055 -4.777 1 98 76 ILE A CA 1
ATOM 585 C C . ILE A 1 76 ? 9.32 11.062 -5.82 1 98 76 ILE A C 1
ATOM 587 O O . ILE A 1 76 ? 8.227 10.898 -6.379 1 98 76 ILE A O 1
ATOM 591 N N . LYS A 1 77 ? 10.117 12.039 -6.047 1 98.25 77 LYS A N 1
ATOM 592 C CA . LYS A 1 77 ? 9.766 13.047 -7.039 1 98.25 77 LYS A CA 1
ATOM 593 C C . LYS A 1 77 ? 9.711 12.445 -8.438 1 98.25 77 LYS A C 1
ATOM 595 O O . LYS A 1 77 ? 10.641 11.75 -8.859 1 98.25 77 LYS A O 1
ATOM 600 N N . GLY A 1 78 ? 8.641 12.719 -9.133 1 97.81 78 GLY A N 1
ATOM 601 C CA . GLY A 1 78 ? 8.477 12.289 -10.508 1 97.81 78 GLY A CA 1
ATOM 602 C C . GLY A 1 78 ? 7.121 12.641 -11.094 1 97.81 78 GLY A C 1
ATOM 603 O O . GLY A 1 78 ? 6.523 13.648 -10.719 1 97.81 78 GLY A O 1
ATOM 604 N N . THR A 1 79 ? 6.746 11.883 -12.109 1 97.38 79 THR A N 1
ATOM 605 C CA . THR A 1 79 ? 5.43 12.031 -12.727 1 97.38 79 THR A CA 1
ATOM 606 C C . THR A 1 79 ? 4.516 10.883 -12.312 1 97.38 79 THR A C 1
ATOM 608 O O . THR A 1 79 ? 4.652 9.766 -12.82 1 97.38 79 THR A O 1
ATOM 611 N N . PRO A 1 80 ? 3.629 11.164 -11.43 1 97.31 80 PRO A N 1
ATOM 612 C CA . PRO A 1 80 ? 2.754 10.086 -10.977 1 97.31 80 PRO A CA 1
ATOM 613 C C . PRO A 1 80 ? 1.846 9.555 -12.078 1 97.31 80 PRO A C 1
ATOM 615 O O . PRO A 1 80 ? 1.507 10.289 -13.016 1 97.31 80 PRO A O 1
ATOM 618 N N . VAL A 1 81 ? 1.492 8.312 -11.906 1 94.75 81 VAL A N 1
ATOM 619 C CA . VAL A 1 81 ? 0.455 7.734 -12.758 1 94.75 81 VAL A CA 1
ATOM 620 C C . VAL A 1 81 ? -0.843 8.523 -12.594 1 94.75 81 VAL A C 1
ATOM 622 O O . VAL A 1 81 ? -1.249 8.836 -11.469 1 94.75 81 VAL A O 1
ATOM 625 N N . PRO A 1 82 ? -1.453 8.867 -13.734 1 94.81 82 PRO A N 1
ATOM 626 C CA . PRO A 1 82 ? -2.709 9.609 -13.609 1 94.81 82 PRO A CA 1
ATOM 627 C C . PRO A 1 82 ? -3.803 8.805 -12.906 1 94.81 82 PRO A C 1
ATOM 629 O O . PRO A 1 82 ? -3.984 7.621 -13.195 1 94.81 82 PRO A O 1
ATOM 632 N N . ARG A 1 83 ? -4.48 9.461 -12.031 1 95.62 83 ARG A N 1
ATOM 633 C CA . ARG A 1 83 ? -5.578 8.852 -11.281 1 95.62 83 ARG A CA 1
ATOM 634 C C . ARG A 1 83 ? -6.809 9.75 -11.281 1 95.62 83 ARG A C 1
ATOM 636 O O . ARG A 1 83 ? -6.691 10.977 -11.367 1 95.62 83 ARG A O 1
ATOM 643 N N . SER A 1 84 ? -7.91 9.117 -11.141 1 96 84 SER A N 1
ATOM 644 C CA . SER A 1 84 ? -9.18 9.836 -11.062 1 96 84 SER A CA 1
ATOM 645 C C . SER A 1 84 ? -9.273 10.664 -9.781 1 96 84 SER A C 1
ATOM 647 O O . SER A 1 84 ? -8.789 10.234 -8.734 1 96 84 SER A O 1
ATOM 649 N N . SER A 1 85 ? -9.977 11.773 -9.898 1 96.94 85 SER A N 1
ATOM 650 C CA . SER A 1 85 ? -10.242 12.586 -8.719 1 96.94 85 SER A CA 1
ATOM 651 C C . SER A 1 85 ? -11.555 12.195 -8.055 1 96.94 85 SER A C 1
ATOM 653 O O . SER A 1 85 ? -11.883 12.688 -6.973 1 96.94 85 SER A O 1
ATOM 655 N N . VAL A 1 86 ? -12.227 11.383 -8.711 1 97.62 86 VAL A N 1
ATOM 656 C CA . VAL A 1 86 ? -13.492 10.922 -8.156 1 97.62 86 VAL A CA 1
ATOM 657 C C . VAL A 1 86 ? -13.234 9.93 -7.027 1 97.62 86 VAL A C 1
ATOM 659 O O . VAL A 1 86 ? -12.383 9.039 -7.152 1 97.62 86 VAL A O 1
ATOM 662 N N . ILE A 1 87 ? -13.922 10.109 -5.973 1 98.12 87 ILE A N 1
ATOM 663 C CA . ILE A 1 87 ? -13.812 9.18 -4.859 1 98.12 87 ILE A CA 1
ATOM 664 C C . ILE A 1 87 ? -14.734 7.98 -5.094 1 98.12 87 ILE A C 1
ATOM 666 O O . ILE A 1 87 ? -15.961 8.109 -5.031 1 98.12 87 ILE A O 1
ATOM 670 N N . ASP A 1 88 ? -14.195 6.906 -5.418 1 96.88 88 ASP A N 1
ATOM 671 C CA . ASP A 1 88 ? -14.859 5.625 -5.594 1 96.88 88 ASP A CA 1
ATOM 672 C C . ASP A 1 88 ? -14.297 4.574 -4.641 1 96.88 88 ASP A C 1
ATOM 674 O O . ASP A 1 88 ? -13.195 4.059 -4.859 1 96.88 88 ASP A O 1
ATOM 678 N N . PRO A 1 89 ? -15.023 4.184 -3.641 1 95.38 89 PRO A N 1
ATOM 679 C CA . PRO A 1 89 ? -14.531 3.258 -2.623 1 95.38 89 PRO A CA 1
ATOM 680 C C . PRO A 1 89 ? -14.086 1.92 -3.209 1 95.38 89 PRO A C 1
ATOM 682 O O . PRO A 1 89 ? -13.406 1.14 -2.533 1 95.38 89 PRO A O 1
ATOM 685 N N . LYS A 1 90 ? -14.414 1.648 -4.426 1 95.25 90 LYS A N 1
ATOM 686 C CA . LYS A 1 90 ? -14.07 0.371 -5.043 1 95.25 90 LYS A CA 1
ATOM 687 C C . LYS A 1 90 ? -12.781 0.486 -5.855 1 95.25 90 LYS A C 1
ATOM 689 O O . LYS A 1 90 ? -12.32 -0.497 -6.441 1 95.25 90 LYS A O 1
ATOM 694 N N . SER A 1 91 ? -12.195 1.648 -5.887 1 96.81 91 SER A N 1
ATOM 695 C CA . SER A 1 91 ? -10.945 1.85 -6.609 1 96.81 91 SER A CA 1
ATOM 696 C C . SER A 1 91 ? -9.742 1.534 -5.73 1 96.81 91 SER A C 1
ATOM 698 O O . SER A 1 91 ? -9.891 1.241 -4.543 1 96.81 91 SER A O 1
ATOM 700 N N . ASP A 1 92 ? -8.523 1.541 -6.344 1 98.12 92 ASP A N 1
ATOM 701 C CA . ASP A 1 92 ? -7.285 1.357 -5.59 1 98.12 92 ASP A CA 1
ATOM 702 C C . ASP A 1 92 ? -7.223 2.314 -4.402 1 98.12 92 ASP A C 1
ATOM 704 O O . ASP A 1 92 ? -7.465 3.514 -4.551 1 98.12 92 ASP A O 1
ATOM 708 N N . HIS A 1 93 ? -6.938 1.72 -3.203 1 98.12 93 HIS A N 1
ATOM 709 C CA . HIS A 1 93 ? -6.727 2.619 -2.074 1 98.12 93 HIS A CA 1
ATOM 710 C C . HIS A 1 93 ? -5.918 1.944 -0.974 1 98.12 93 HIS A C 1
ATOM 712 O O . HIS A 1 93 ? -5.793 0.718 -0.951 1 98.12 93 HIS A O 1
ATOM 718 N N . LEU A 1 94 ? -5.312 2.746 -0.217 1 97.38 94 LEU A N 1
ATOM 719 C CA . LEU A 1 94 ? -4.613 2.367 1.005 1 97.38 94 LEU A CA 1
ATOM 720 C C . LEU A 1 94 ? -5.461 2.676 2.234 1 97.38 94 LEU A C 1
ATOM 722 O O . LEU A 1 94 ? -5.918 3.807 2.41 1 97.38 94 LEU A O 1
ATOM 726 N N . SER A 1 95 ? -5.582 1.667 3.111 1 96.81 95 SER A N 1
ATOM 727 C CA . SER A 1 95 ? -6.508 1.811 4.23 1 96.81 95 SER A CA 1
ATOM 728 C C . SER A 1 95 ? -5.777 1.734 5.566 1 96.81 95 SER A C 1
ATOM 730 O O . SER A 1 95 ? -4.969 0.83 5.789 1 96.81 95 SER A O 1
ATOM 732 N N . PHE A 1 96 ? -6.141 2.621 6.414 1 95.12 96 PHE A N 1
ATOM 733 C CA . PHE A 1 96 ? -5.672 2.635 7.793 1 95.12 96 PHE A CA 1
ATOM 734 C C . PHE A 1 96 ? -6.836 2.451 8.758 1 95.12 96 PHE A C 1
ATOM 736 O O . PHE A 1 96 ? -7.953 2.896 8.492 1 95.12 96 PHE A O 1
ATOM 743 N N . GLN A 1 97 ? -6.477 1.827 9.812 1 92.06 97 GLN A N 1
ATOM 744 C CA . GLN A 1 97 ? -7.496 1.674 10.844 1 92.06 97 GLN A CA 1
ATOM 745 C C . GLN A 1 97 ? -7.25 2.633 12.008 1 92.06 97 GLN A C 1
ATOM 747 O O . GLN A 1 97 ? -6.102 2.873 12.391 1 92.06 97 GLN A O 1
ATOM 752 N N . ALA A 1 98 ? -8.32 3.27 12.461 1 87.06 98 ALA A N 1
ATOM 753 C CA . ALA A 1 98 ? -8.289 4.168 13.609 1 87.06 98 ALA A CA 1
ATOM 754 C C . ALA A 1 98 ? -9.477 3.918 14.531 1 87.06 98 ALA A C 1
ATOM 756 O O . ALA A 1 98 ? -10.539 3.48 14.086 1 87.06 98 ALA A O 1
ATOM 757 N N . ASP A 1 99 ? -9.227 4.176 15.828 1 80.5 99 ASP A N 1
ATOM 758 C CA . ASP A 1 99 ? -10.305 4.004 16.797 1 80.5 99 ASP A CA 1
ATOM 759 C C . ASP A 1 99 ? -11.406 5.039 16.562 1 80.5 99 ASP A C 1
ATOM 761 O O . ASP A 1 99 ? -12.586 4.75 16.766 1 80.5 99 ASP A O 1
ATOM 765 N N . SER A 1 100 ? -10.969 6.164 16.219 1 82.94 100 SER A N 1
ATOM 766 C CA . SER A 1 100 ? -11.922 7.223 15.914 1 82.94 100 SER A CA 1
ATOM 767 C C . SER A 1 100 ? -11.531 7.961 14.633 1 82.94 100 SER A C 1
ATOM 769 O O . SER A 1 100 ? -10.352 8.234 14.398 1 82.94 100 SER A O 1
ATOM 771 N N . LEU A 1 101 ? -12.602 8.227 13.859 1 90.75 101 LEU A N 1
ATOM 772 C CA . LEU A 1 101 ? -12.391 8.891 12.578 1 90.75 101 LEU A CA 1
ATOM 773 C C . LEU A 1 101 ? -12.492 10.406 12.719 1 90.75 101 LEU A C 1
ATOM 775 O O . LEU A 1 101 ? -12.125 11.148 11.812 1 90.75 101 LEU A O 1
ATOM 779 N N . ASP A 1 102 ? -12.859 10.859 13.898 1 89.75 102 ASP A N 1
ATOM 780 C CA . ASP A 1 102 ? -13.203 12.273 14.086 1 89.75 102 ASP A CA 1
ATOM 781 C C . ASP A 1 102 ? -11.969 13.156 13.922 1 89.75 102 ASP A C 1
ATOM 783 O O . ASP A 1 102 ? -12.047 14.234 13.328 1 89.75 102 ASP A O 1
ATOM 787 N N . GLY A 1 103 ? -10.891 12.695 14.445 1 88.12 103 GLY A N 1
ATOM 788 C CA . GLY A 1 103 ? -9.672 13.469 14.297 1 88.12 103 GLY A CA 1
ATOM 789 C C . GLY A 1 103 ? -9.25 13.656 12.852 1 88.12 103 GLY A C 1
ATOM 790 O O . GLY A 1 103 ? -8.844 14.75 12.453 1 88.12 103 GLY A O 1
ATOM 791 N N . VAL A 1 104 ? -9.344 12.578 12.086 1 91.31 104 VAL A N 1
ATOM 792 C CA . VAL A 1 104 ? -8.969 12.641 10.68 1 91.31 104 VAL A CA 1
ATOM 793 C C . VAL A 1 104 ? -9.961 13.523 9.914 1 91.31 104 VAL A C 1
ATOM 795 O O . VAL A 1 104 ? -9.555 14.359 9.109 1 91.31 104 VAL A O 1
ATOM 798 N N . GLN A 1 105 ? -11.172 13.367 10.242 1 94.69 105 GLN A N 1
ATOM 799 C CA . GLN A 1 105 ? -12.195 14.172 9.586 1 94.69 105 GLN A CA 1
ATOM 800 C C . GLN A 1 105 ? -11.984 15.664 9.859 1 94.69 105 GLN A C 1
ATOM 802 O O . GLN A 1 105 ? -12.109 16.484 8.953 1 94.69 105 GLN A O 1
ATOM 807 N N . ALA A 1 106 ? -11.719 15.969 11.062 1 94 106 ALA A N 1
ATOM 808 C CA . ALA A 1 106 ? -11.461 17.359 11.438 1 94 106 ALA A CA 1
ATOM 809 C C . ALA A 1 106 ? -10.273 17.922 10.672 1 94 106 ALA A C 1
ATOM 811 O O . ALA A 1 106 ? -10.305 19.062 10.195 1 94 106 ALA A O 1
ATOM 812 N N . ALA A 1 107 ? -9.25 17.125 10.555 1 91.38 107 ALA A N 1
ATOM 813 C CA . ALA A 1 107 ? -8.062 17.547 9.82 1 91.38 107 ALA A CA 1
ATOM 814 C C . ALA A 1 107 ? -8.391 17.812 8.352 1 91.38 107 ALA A C 1
ATOM 816 O O . ALA A 1 107 ? -7.926 18.797 7.773 1 91.38 107 ALA A O 1
ATOM 817 N N . LEU A 1 108 ? -9.141 16.922 7.77 1 96.25 108 LEU A N 1
ATOM 818 C CA . LEU A 1 108 ? -9.547 17.094 6.379 1 96.25 108 LEU A CA 1
ATOM 819 C C . LEU A 1 108 ? -10.359 18.375 6.191 1 96.25 108 LEU A C 1
ATOM 821 O O . LEU A 1 108 ? -10.109 19.141 5.266 1 96.25 108 LEU A O 1
ATOM 825 N N . ARG A 1 109 ? -11.266 18.625 7.082 1 96.88 109 ARG A N 1
ATOM 826 C CA . ARG A 1 109 ? -12.117 19.812 7.004 1 96.88 109 ARG A CA 1
ATOM 827 C C . ARG A 1 109 ? -11.297 21.078 7.148 1 96.88 109 ARG A C 1
ATOM 829 O O . ARG A 1 109 ? -11.461 22.031 6.371 1 96.88 109 ARG A O 1
ATOM 836 N N . SER A 1 110 ? -10.453 21.094 8.062 1 95.56 110 SER A N 1
ATOM 837 C CA . SER A 1 110 ? -9.648 22.281 8.336 1 95.56 110 SER A CA 1
ATOM 838 C C . SER A 1 110 ? -8.742 22.625 7.156 1 95.56 110 SER A C 1
ATOM 840 O O . SER A 1 110 ? -8.352 23.781 6.973 1 95.56 110 SER A O 1
ATOM 842 N N . ARG A 1 111 ? -8.492 21.641 6.352 1 95.69 111 ARG A N 1
ATOM 843 C CA . ARG A 1 111 ? -7.566 21.828 5.238 1 95.69 111 ARG A CA 1
ATOM 844 C C . ARG A 1 111 ? -8.32 21.922 3.914 1 95.69 111 ARG A C 1
ATOM 846 O O . ARG A 1 111 ? -7.703 22.062 2.854 1 95.69 111 ARG A O 1
ATOM 853 N N . GLY A 1 112 ? -9.625 21.766 4.004 1 97.25 112 GLY A N 1
ATOM 854 C CA . GLY A 1 112 ? -10.461 21.875 2.814 1 97.25 112 GLY A CA 1
ATOM 855 C C . GLY A 1 112 ? -10.312 20.688 1.874 1 97.25 112 GLY A C 1
ATOM 856 O O . GLY A 1 112 ? -10.461 20.844 0.659 1 97.25 112 GLY A O 1
ATOM 857 N N . ILE A 1 113 ? -9.945 19.578 2.348 1 97.5 113 ILE A N 1
ATOM 858 C CA . ILE A 1 113 ? -9.797 18.375 1.536 1 97.5 113 ILE A CA 1
ATOM 859 C C . ILE A 1 113 ? -11.133 17.641 1.449 1 97.5 113 ILE A C 1
ATOM 861 O O . ILE A 1 113 ? -11.695 17.234 2.471 1 97.5 113 ILE A O 1
ATOM 865 N N . PRO A 1 114 ? -11.617 17.469 0.213 1 98.19 114 PRO A N 1
ATOM 866 C CA . PRO A 1 114 ? -12.875 16.719 0.07 1 98.19 114 PRO A CA 1
ATOM 867 C C . PRO A 1 114 ? -12.758 15.273 0.542 1 98.19 114 PRO A C 1
ATOM 869 O O . PRO A 1 114 ? -11.703 14.648 0.378 1 98.19 114 PRO A O 1
ATOM 872 N N . PHE A 1 115 ? -13.859 14.75 1.126 1 98.31 115 PHE A N 1
ATOM 873 C CA . PHE A 1 115 ? -13.906 13.359 1.566 1 98.31 115 PHE A CA 1
ATOM 874 C C . PHE A 1 115 ? -15.328 12.82 1.481 1 98.31 115 PHE A C 1
ATOM 876 O O . PHE A 1 115 ? -16.281 13.586 1.351 1 98.31 115 PHE A O 1
ATOM 883 N N . VAL A 1 116 ? -15.445 11.516 1.455 1 98.06 116 VAL A N 1
ATOM 884 C CA . VAL A 1 116 ? -16.703 10.797 1.537 1 98.06 116 VAL A CA 1
ATOM 885 C C . VAL A 1 116 ? -16.719 9.906 2.779 1 98.06 116 VAL A C 1
ATOM 887 O O . VAL A 1 116 ? -15.773 9.148 3.018 1 98.06 116 VAL A O 1
ATOM 890 N N . ARG A 1 117 ? -17.688 10.047 3.576 1 96.62 117 ARG A N 1
ATOM 891 C CA . ARG A 1 117 ? -17.875 9.195 4.746 1 96.62 117 ARG A CA 1
ATOM 892 C C . ARG A 1 117 ? -19.016 8.203 4.52 1 96.62 117 ARG A C 1
ATOM 894 O O . ARG A 1 117 ? -20.094 8.578 4.082 1 96.62 117 ARG A O 1
ATOM 901 N N . GLN A 1 118 ? -18.672 6.977 4.727 1 93.94 118 GLN A N 1
ATOM 902 C CA . GLN A 1 118 ? -19.656 5.914 4.602 1 93.94 118 GLN A CA 1
ATOM 903 C C . GLN A 1 118 ? -19.766 5.105 5.887 1 93.94 118 GLN A C 1
ATOM 905 O O . GLN A 1 118 ? -18.781 4.973 6.625 1 93.94 118 GLN A O 1
ATOM 910 N N . GLU A 1 119 ? -20.984 4.637 6.129 1 90.94 119 GLU A N 1
ATOM 911 C CA . GLU A 1 119 ? -21.25 3.734 7.242 1 90.94 119 GLU A CA 1
ATOM 912 C C . GLU A 1 119 ? -21.953 2.465 6.766 1 90.94 119 GLU A C 1
ATOM 914 O O . GLU A 1 119 ? -22.875 2.527 5.938 1 90.94 119 GLU A O 1
ATOM 919 N N . VAL A 1 120 ? -21.422 1.397 7.223 1 82.81 120 VAL A N 1
ATOM 920 C CA . VAL A 1 120 ? -22.016 0.115 6.855 1 82.81 120 VAL A CA 1
ATOM 921 C C . VAL A 1 120 ? -22.156 -0.768 8.094 1 82.81 120 VAL A C 1
ATOM 923 O O . VAL A 1 120 ? -21.266 -0.783 8.953 1 82.81 120 VAL A O 1
ATOM 926 N N . MET A 1 121 ? -23.312 -1.485 8.133 1 86 121 MET A N 1
ATOM 927 C CA . MET A 1 121 ? -23.484 -2.494 9.18 1 86 121 MET A CA 1
ATOM 928 C C . MET A 1 121 ? -23.016 -3.863 8.688 1 86 121 MET A C 1
ATOM 930 O O . MET A 1 121 ? -23.484 -4.34 7.645 1 86 121 MET A O 1
ATOM 934 N N . GLU A 1 122 ? -22.094 -4.453 9.367 1 80.94 122 GLU A N 1
ATOM 935 C CA . GLU A 1 122 ? -21.594 -5.789 9.047 1 80.94 122 GLU A CA 1
ATOM 936 C C . GLU A 1 122 ? -21.547 -6.668 10.297 1 80.94 122 GLU A C 1
ATOM 938 O O . GLU A 1 122 ? -20.828 -6.367 11.25 1 80.94 122 GLU A O 1
ATOM 943 N N . GLY A 1 123 ? -22.297 -7.82 10.227 1 79.69 123 GLY A N 1
ATOM 944 C CA . GLY A 1 123 ? -22.312 -8.734 11.359 1 79.69 123 GLY A CA 1
ATOM 945 C C . GLY A 1 123 ? -22.672 -8.055 12.664 1 79.69 123 GLY A C 1
ATOM 946 O O . GLY A 1 123 ? -22.078 -8.344 13.711 1 79.69 123 GLY A O 1
ATOM 947 N N . GLY A 1 124 ? -23.438 -7.023 12.633 1 83.56 124 GLY A N 1
ATOM 948 C CA . GLY A 1 124 ? -23.875 -6.328 13.828 1 83.56 124 GLY A CA 1
ATOM 949 C C . GLY A 1 124 ? -22.938 -5.215 14.258 1 83.56 124 GLY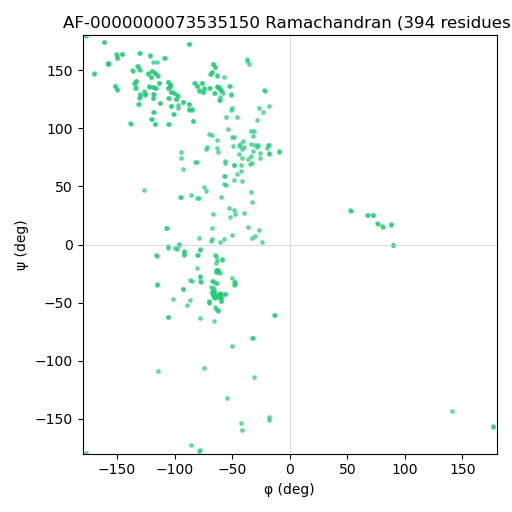 A C 1
ATOM 950 O O . GLY A 1 124 ? -23.172 -4.539 15.258 1 83.56 124 GLY A O 1
ATOM 951 N N . MET A 1 125 ? -21.938 -5.078 13.516 1 85.06 125 MET A N 1
ATOM 952 C CA . MET A 1 125 ? -20.984 -4.027 13.828 1 85.06 125 MET A CA 1
ATOM 953 C C . MET A 1 125 ? -21.109 -2.863 12.852 1 85.06 125 MET A C 1
ATOM 955 O O . MET A 1 125 ? -21.328 -3.07 11.656 1 85.06 125 MET A O 1
ATOM 959 N N . LEU A 1 126 ? -21 -1.668 13.43 1 88.75 126 LEU A N 1
ATOM 960 C CA . LEU A 1 126 ? -21 -0.478 12.586 1 88.75 126 LEU A CA 1
ATOM 961 C C . LEU A 1 126 ? -19.594 -0.181 12.062 1 88.75 126 LEU A C 1
ATOM 963 O O . LEU A 1 126 ? -18.688 0.093 12.844 1 88.75 126 LEU A O 1
ATOM 967 N N . VAL A 1 127 ? -19.484 -0.262 10.828 1 88.94 127 VAL A N 1
ATOM 968 C CA . VAL A 1 127 ? -18.203 0.052 10.188 1 88.94 127 VAL A CA 1
ATOM 969 C C . VAL A 1 127 ? -18.281 1.437 9.547 1 88.94 127 VAL A C 1
ATOM 971 O O . VAL A 1 127 ? -19.172 1.707 8.734 1 88.94 127 VAL A O 1
ATOM 974 N N . GLU A 1 128 ? -17.438 2.312 9.992 1 93.5 128 GLU A N 1
ATOM 975 C CA . GLU A 1 128 ? -17.312 3.652 9.43 1 93.5 128 GLU A CA 1
ATOM 976 C C . GLU A 1 128 ? -16.062 3.775 8.562 1 93.5 128 GLU A C 1
ATOM 978 O O . GLU A 1 128 ? -15.016 3.242 8.898 1 93.5 128 GLU A O 1
ATOM 983 N N . GLN A 1 129 ? -16.25 4.43 7.441 1 95.12 129 GLN A N 1
ATOM 984 C CA . GLN A 1 129 ? -15.148 4.617 6.5 1 95.12 129 GLN A CA 1
ATOM 985 C C . GLN A 1 129 ? -15.078 6.062 6.016 1 95.12 129 GLN A C 1
ATOM 987 O O . GLN A 1 129 ? -16.109 6.691 5.766 1 95.12 129 GLN A O 1
ATOM 992 N N . LEU A 1 130 ? -13.945 6.641 5.984 1 97.06 130 LEU A N 1
ATOM 993 C CA . LEU A 1 130 ? -13.633 7.93 5.375 1 97.06 130 LEU A CA 1
ATOM 994 C C . LEU A 1 130 ? -12.711 7.754 4.176 1 97.06 130 LEU A C 1
ATOM 996 O O . LEU A 1 130 ? -11.648 7.145 4.289 1 97.06 130 LEU A O 1
ATOM 1000 N N . PHE A 1 131 ? -13.18 8.227 3.043 1 98.19 131 PHE A N 1
ATOM 1001 C CA . PHE A 1 131 ? -12.359 8.164 1.837 1 98.19 131 PHE A CA 1
ATOM 1002 C C . PHE A 1 131 ? -11.977 9.57 1.379 1 98.19 131 PHE A C 1
ATOM 1004 O O . PHE A 1 131 ? -12.812 10.469 1.345 1 98.19 131 PHE A O 1
ATOM 1011 N N . PHE A 1 132 ? -10.758 9.719 0.957 1 98.5 132 PHE A N 1
ATOM 1012 C CA . PHE A 1 132 ? -10.234 10.984 0.46 1 98.5 132 PHE A CA 1
ATOM 1013 C C . PHE A 1 132 ? -8.977 10.766 -0.366 1 98.5 132 PHE A C 1
ATOM 1015 O O . PHE A 1 132 ? -8.484 9.641 -0.466 1 98.5 132 PHE A O 1
ATOM 1022 N N . HIS A 1 133 ? -8.492 11.805 -0.96 1 98.69 133 HIS A N 1
ATOM 1023 C CA . HIS A 1 133 ? -7.324 11.703 -1.828 1 98.69 133 HIS A CA 1
ATOM 1024 C C . HIS A 1 133 ? -6.141 12.469 -1.249 1 98.69 133 HIS A C 1
ATOM 1026 O O . HIS A 1 133 ? -6.32 13.516 -0.623 1 98.69 133 HIS A O 1
ATOM 1032 N N . ASP A 1 134 ? -4.965 11.891 -1.496 1 98.31 134 ASP A N 1
ATOM 1033 C CA . ASP A 1 134 ? -3.762 12.688 -1.274 1 98.31 134 ASP A CA 1
ATOM 1034 C C . ASP A 1 134 ? -3.541 13.672 -2.418 1 98.31 134 ASP A C 1
ATOM 1036 O O . ASP A 1 134 ? -4.344 13.742 -3.348 1 98.31 134 ASP A O 1
ATOM 1040 N N . PRO A 1 135 ? -2.477 14.453 -2.445 1 98.38 135 PRO A N 1
ATOM 1041 C CA . PRO A 1 135 ? -2.291 15.531 -3.422 1 98.38 135 PRO A CA 1
ATOM 1042 C C . PRO A 1 135 ? -2.193 15.016 -4.855 1 98.38 135 PRO A C 1
ATOM 1044 O O . PRO A 1 135 ? -2.41 15.773 -5.805 1 98.38 135 PRO A O 1
ATOM 1047 N N . ASP A 1 136 ? -1.808 13.758 -5.086 1 98.44 136 ASP A N 1
ATOM 1048 C CA . ASP A 1 136 ? -1.686 13.195 -6.426 1 98.44 136 ASP A CA 1
ATOM 1049 C C . ASP A 1 136 ? -2.818 12.211 -6.715 1 98.44 136 ASP A C 1
ATOM 1051 O O . ASP A 1 136 ? -2.674 11.32 -7.551 1 98.44 136 ASP A O 1
ATOM 1055 N N . ASN A 1 137 ? -3.869 12.211 -5.914 1 98.25 137 ASN A N 1
ATOM 1056 C CA . ASN A 1 137 ? -5.125 11.492 -6.078 1 98.25 137 ASN A CA 1
ATOM 1057 C C . ASN A 1 137 ? -4.973 10.008 -5.75 1 98.25 137 ASN A C 1
ATOM 1059 O O . ASN A 1 137 ? -5.746 9.18 -6.23 1 98.25 137 ASN A O 1
ATOM 1063 N N . ASN A 1 138 ? -3.934 9.648 -5.047 1 98.19 138 ASN A N 1
ATOM 1064 C CA . ASN A 1 138 ? -4.004 8.359 -4.371 1 98.19 138 ASN A CA 1
ATOM 1065 C C . ASN A 1 138 ? -5.141 8.32 -3.354 1 98.19 138 ASN A C 1
ATOM 1067 O O . ASN A 1 138 ? -5.195 9.156 -2.449 1 98.19 138 ASN A O 1
ATOM 1071 N N . MET A 1 139 ? -5.977 7.402 -3.486 1 98.44 139 MET A N 1
ATOM 1072 C CA . MET A 1 139 ? -7.102 7.34 -2.557 1 98.44 139 MET A CA 1
ATOM 1073 C C . MET A 1 139 ? -6.684 6.691 -1.241 1 98.44 139 MET A C 1
ATOM 1075 O O . MET A 1 139 ? -5.984 5.676 -1.24 1 98.44 139 MET A O 1
ATOM 1079 N N . ILE A 1 140 ? -7.102 7.254 -0.175 1 98 140 ILE A N 1
ATOM 1080 C CA . ILE A 1 140 ? -6.84 6.789 1.184 1 98 140 ILE A CA 1
ATOM 1081 C C . ILE A 1 140 ? -8.156 6.5 1.895 1 98 140 ILE A C 1
ATOM 1083 O O . ILE A 1 140 ? -9.141 7.215 1.7 1 98 140 ILE A O 1
ATOM 1087 N N . GLU A 1 141 ? -8.102 5.504 2.676 1 97.56 141 GLU A N 1
ATOM 1088 C CA . GLU A 1 141 ? -9.219 5.18 3.555 1 97.56 141 GLU A CA 1
ATOM 1089 C C . GLU A 1 141 ? -8.789 5.164 5.02 1 97.56 141 GLU A C 1
ATOM 1091 O O . GLU A 1 141 ? -7.723 4.645 5.352 1 97.56 141 GLU A O 1
ATOM 1096 N N . VAL A 1 142 ? -9.562 5.742 5.852 1 95.88 142 VAL A N 1
ATOM 1097 C CA . VAL A 1 142 ? -9.484 5.52 7.289 1 95.88 142 VAL A CA 1
ATOM 1098 C C . VAL A 1 142 ? -10.789 4.914 7.797 1 95.88 142 VAL A C 1
ATOM 1100 O O . VAL A 1 142 ? -11.875 5.414 7.484 1 95.88 142 VAL A O 1
ATOM 1103 N N . CYS A 1 143 ? -10.633 3.855 8.523 1 94.5 143 CYS A N 1
ATOM 1104 C CA . CYS A 1 143 ? -11.828 3.15 8.969 1 94.5 143 CYS A CA 1
ATOM 1105 C C . CYS A 1 143 ? -11.625 2.555 10.352 1 94.5 143 CYS A C 1
ATOM 1107 O O . CYS A 1 143 ? -10.5 2.51 10.859 1 94.5 143 CYS A O 1
ATOM 1109 N N . ASN A 1 144 ? -12.688 2.18 11.008 1 90.62 144 ASN A N 1
ATOM 1110 C CA . ASN A 1 144 ? -12.617 1.378 12.227 1 90.62 144 ASN A CA 1
ATOM 1111 C C . ASN A 1 144 ? -12.773 -0.11 11.93 1 90.62 144 ASN A C 1
ATOM 1113 O O . ASN A 1 144 ? -13.484 -0.818 12.641 1 90.62 144 ASN A O 1
ATOM 1117 N N . CYS A 1 145 ? -12.164 -0.567 10.867 1 85.25 145 CYS A N 1
ATOM 1118 C CA . CYS A 1 145 ? -12.398 -1.887 10.289 1 85.25 145 CYS A CA 1
ATOM 1119 C C . CYS A 1 145 ? -11.688 -2.969 11.094 1 85.25 145 CYS A C 1
ATOM 1121 O O . CYS A 1 145 ? -11.844 -4.16 10.812 1 85.25 145 CYS A O 1
ATOM 1123 N N . ASP A 1 146 ? -10.93 -2.639 12.062 1 78.06 146 ASP A N 1
ATOM 1124 C CA . ASP A 1 146 ? -10.297 -3.635 12.914 1 78.06 146 ASP A CA 1
ATOM 1125 C C . ASP A 1 146 ? -11.336 -4.434 13.695 1 78.06 146 ASP A C 1
ATOM 1127 O O . ASP A 1 146 ? -11.023 -5.48 14.266 1 78.06 146 ASP A O 1
ATOM 1131 N N . CYS A 1 147 ? -12.508 -4.043 13.664 1 72.81 147 CYS A N 1
ATOM 1132 C CA . CYS A 1 147 ? -13.57 -4.688 14.43 1 72.81 147 CYS A CA 1
ATOM 1133 C C . CYS A 1 147 ? -14.055 -5.949 13.727 1 72.81 147 CYS A C 1
ATOM 1135 O O . CYS A 1 147 ? -14.773 -6.758 14.312 1 72.81 147 CYS A O 1
ATOM 1137 N N . LEU A 1 148 ? -13.625 -6.188 12.508 1 77 148 LEU A N 1
ATOM 1138 C CA . LEU A 1 148 ? -14.07 -7.352 11.75 1 77 148 LEU A CA 1
ATOM 1139 C C . LEU A 1 148 ? -13.062 -8.484 11.852 1 77 148 LEU A C 1
ATOM 1141 O O . LEU A 1 148 ? -11.867 -8.281 11.617 1 77 148 LEU A O 1
ATOM 1145 N N . PRO A 1 149 ? -13.57 -9.672 12.242 1 79.62 149 PRO A N 1
ATOM 1146 C CA . PRO A 1 149 ? -12.641 -10.797 12.352 1 79.62 149 PRO A CA 1
ATOM 1147 C C . PRO A 1 149 ? -12.109 -11.258 10.992 1 79.62 149 PRO A C 1
ATOM 1149 O O . PRO A 1 149 ? -12.805 -11.141 9.984 1 79.62 149 PRO A O 1
ATOM 1152 N N . ILE A 1 150 ? -10.898 -11.703 11 1 85.38 150 ILE A N 1
ATOM 1153 C CA . ILE A 1 150 ? -10.312 -12.344 9.828 1 85.38 150 ILE A CA 1
ATOM 1154 C C . ILE A 1 150 ? -10.617 -13.836 9.844 1 85.38 150 ILE A C 1
ATOM 1156 O O . ILE A 1 150 ? -10.164 -14.562 10.734 1 85.38 150 ILE A O 1
ATOM 1160 N N . ILE A 1 151 ? -11.359 -14.352 8.883 1 85.62 151 ILE A N 1
ATOM 1161 C CA . ILE A 1 151 ? -11.773 -15.75 8.836 1 85.62 151 ILE A CA 1
ATOM 1162 C C . ILE A 1 151 ? -11.188 -16.422 7.602 1 85.62 151 ILE A C 1
ATOM 1164 O O . ILE A 1 151 ? -11.648 -16.188 6.48 1 85.62 151 ILE A O 1
ATOM 1168 N N . PRO A 1 152 ? -10.086 -17.281 7.816 1 87.56 152 PRO A N 1
ATOM 1169 C CA . PRO A 1 152 ? -9.523 -17.984 6.664 1 87.56 152 PRO A CA 1
ATOM 1170 C C . PRO A 1 152 ? -10.523 -18.922 6.004 1 87.56 152 PRO A C 1
ATOM 1172 O O . PRO A 1 152 ? -11.328 -19.562 6.691 1 87.56 152 PRO A O 1
ATOM 1175 N N . LEU A 1 153 ? -10.586 -18.906 4.719 1 81.94 153 LEU A N 1
ATOM 1176 C CA . LEU A 1 153 ? -11.422 -19.844 3.984 1 81.94 153 LEU A CA 1
ATOM 1177 C C . LEU A 1 153 ? -10.617 -21.062 3.547 1 81.94 153 LEU A C 1
ATOM 1179 O O . LEU A 1 153 ? -9.492 -20.938 3.061 1 81.94 153 LEU A O 1
ATOM 1183 N N . GLU A 1 154 ? -10.367 -22.109 4.574 1 60.72 154 GLU A N 1
ATOM 1184 C CA . GLU A 1 154 ? -9.633 -23.312 4.199 1 60.72 154 GLU A CA 1
ATOM 1185 C C . GLU A 1 154 ? -9.906 -23.703 2.75 1 60.72 154 GLU A C 1
ATOM 1187 O O . GLU A 1 154 ? -8.992 -24.078 2.014 1 60.72 154 GLU A O 1
ATOM 1192 N N . GLN A 1 155 ? -11.102 -24.406 2.512 1 47.47 155 GLN A N 1
ATOM 1193 C CA . GLN A 1 155 ? -11.406 -24.969 1.193 1 47.47 155 GLN A CA 1
ATOM 1194 C C . GLN A 1 155 ? -11.539 -23.859 0.153 1 47.47 155 GLN A C 1
ATOM 1196 O O . GLN A 1 155 ? -12.219 -22.859 0.389 1 47.47 155 GLN A O 1
ATOM 1201 N N . TRP A 1 156 ? -10.414 -23.531 -0.458 1 45.5 156 TRP A N 1
ATOM 1202 C CA . TRP A 1 156 ? -10.336 -22.641 -1.614 1 45.5 156 TRP A CA 1
ATOM 1203 C C . TRP A 1 156 ? -11.656 -22.609 -2.367 1 45.5 156 TRP A C 1
ATOM 1205 O O . TRP A 1 156 ? -11.719 -22.172 -3.52 1 45.5 156 TRP A O 1
ATOM 1215 N N . GLY A 1 157 ? -12.695 -23.312 -1.903 1 41.19 157 GLY A N 1
ATOM 1216 C CA . GLY A 1 157 ? -13.672 -23.156 -2.969 1 41.19 157 GLY A CA 1
ATOM 1217 C C . GLY A 1 157 ? -13.656 -21.781 -3.596 1 41.19 157 GLY A C 1
ATOM 1218 O O . GLY A 1 157 ? -13.008 -20.875 -3.082 1 41.19 157 GLY A O 1
ATOM 1219 N N . ARG A 1 158 ? -14.195 -21.656 -4.844 1 43.03 158 ARG A N 1
ATOM 1220 C CA . ARG A 1 158 ? -14.273 -20.625 -5.887 1 43.03 158 ARG A CA 1
ATOM 1221 C C . ARG A 1 158 ? -14.602 -19.266 -5.297 1 43.03 158 ARG A C 1
ATOM 1223 O O . ARG A 1 158 ? -15.508 -19.141 -4.469 1 43.03 158 ARG A O 1
ATOM 1230 N N . CYS A 1 159 ? -13.445 -18.453 -4.766 1 47.78 159 CYS A N 1
ATOM 1231 C CA . CYS A 1 159 ? -14.031 -17.125 -4.766 1 47.78 159 CYS A CA 1
ATOM 1232 C C . CYS A 1 159 ? -15.375 -17.109 -5.492 1 47.78 159 CYS A C 1
ATOM 1234 O O . CYS A 1 159 ? -15.477 -17.609 -6.617 1 47.78 159 CYS A O 1
ATOM 1236 N N . GLN A 1 160 ? -16.391 -17.547 -4.762 1 44.25 160 GLN A N 1
ATOM 1237 C CA . GLN A 1 160 ? -17.734 -17.766 -5.297 1 44.25 160 GLN A CA 1
ATOM 1238 C C . GLN A 1 160 ? -17.875 -17.141 -6.68 1 44.25 160 GLN A C 1
ATOM 1240 O O . GLN A 1 160 ? -18.562 -17.672 -7.547 1 44.25 160 GLN A O 1
ATOM 1245 N N . GLY A 1 161 ? -17.703 -15.828 -6.777 1 42.22 161 GLY A N 1
ATOM 1246 C CA . GLY A 1 161 ? -18.172 -15.25 -8.031 1 42.22 161 GLY A CA 1
ATOM 1247 C C . GLY A 1 161 ? -17.406 -15.758 -9.234 1 42.22 161 GLY A C 1
ATOM 1248 O O . GLY A 1 161 ? -17.562 -15.234 -10.344 1 42.22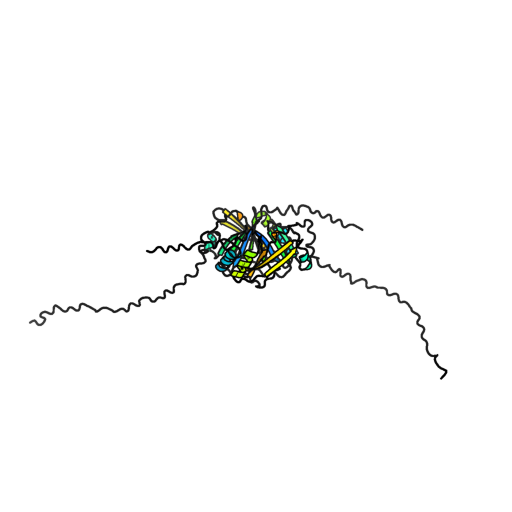 161 GLY A O 1
ATOM 1249 N N . PHE A 1 162 ? -16.188 -16.406 -9.055 1 38.59 162 PHE A N 1
ATOM 1250 C CA . PHE A 1 162 ? -15.641 -16.844 -10.328 1 38.59 162 PHE A CA 1
ATOM 1251 C C . PHE A 1 162 ? -16.438 -18.031 -10.867 1 38.59 162 PHE A C 1
ATOM 1253 O O . PHE A 1 162 ? -16.203 -19.172 -10.477 1 38.59 162 PHE A O 1
ATOM 1260 N N . THR A 1 163 ? -17.672 -18.047 -10.875 1 34.91 163 THR A N 1
ATOM 1261 C CA . THR A 1 163 ? -18.281 -18.969 -11.828 1 34.91 163 THR A CA 1
ATOM 1262 C C . THR A 1 163 ? -17.469 -19.031 -13.117 1 34.91 163 THR A C 1
ATOM 1264 O O . THR A 1 163 ? -17.328 -18.016 -13.812 1 34.91 163 THR A O 1
ATOM 1267 N N . ALA A 1 164 ? -16.266 -19.688 -13.141 1 32.59 164 ALA A N 1
ATOM 1268 C CA . ALA A 1 164 ? -15.938 -20.062 -14.516 1 32.59 164 ALA A CA 1
ATOM 1269 C C . ALA A 1 164 ? -17.203 -20.141 -15.375 1 32.59 164 ALA A C 1
ATOM 1271 O O . ALA A 1 164 ? -18.219 -20.688 -14.938 1 32.59 164 ALA A O 1
ATOM 1272 N N . GLY A 1 165 ? -17.344 -19.297 -16.328 1 30.88 165 GLY A N 1
ATOM 1273 C CA . GLY A 1 165 ? -18.359 -19.594 -17.328 1 30.88 165 GLY A CA 1
ATOM 1274 C C . GLY A 1 165 ? -18.625 -21.062 -17.5 1 30.88 165 GLY A C 1
ATOM 1275 O O . GLY A 1 165 ? -17.688 -21.859 -17.656 1 30.88 165 GLY A O 1
ATOM 1276 N N . ALA A 1 166 ? -19.469 -21.656 -16.719 1 30.52 166 ALA A N 1
ATOM 1277 C CA . ALA A 1 166 ? -20.062 -22.906 -17.203 1 30.52 166 ALA A CA 1
ATOM 1278 C C . ALA A 1 166 ? -19.938 -23.016 -18.719 1 30.52 166 ALA A C 1
ATOM 1280 O O . ALA A 1 166 ? -20.391 -22.141 -19.453 1 30.52 166 ALA A O 1
ATOM 1281 N N . ALA A 1 167 ? -18.734 -23.5 -19.156 1 28.84 167 ALA A N 1
ATOM 1282 C CA . ALA A 1 167 ? -18.938 -24.047 -20.5 1 28.84 167 ALA A CA 1
ATOM 1283 C C . ALA A 1 167 ? -20.391 -24.484 -20.688 1 28.84 167 ALA A C 1
ATOM 1285 O O . ALA A 1 167 ? -20.875 -25.375 -19.984 1 28.84 167 ALA A O 1
ATOM 1286 N N . HIS A 1 168 ? -21.188 -23.531 -20.922 1 27.92 168 HIS A N 1
ATOM 1287 C CA . HIS A 1 168 ? -22.422 -23.969 -21.547 1 27.92 168 HIS A CA 1
ATOM 1288 C C . HIS A 1 168 ? -22.172 -25.141 -22.484 1 27.92 168 HIS A C 1
ATOM 1290 O O . HIS A 1 168 ? -21.406 -25.031 -23.438 1 27.92 168 HIS A O 1
ATOM 1296 N N . ASP A 1 169 ? -21.844 -26.297 -21.859 1 25.55 169 ASP A N 1
ATOM 1297 C CA . ASP A 1 169 ? -22.125 -27.453 -22.703 1 25.55 169 ASP A CA 1
ATOM 1298 C C . ASP A 1 169 ? -23.234 -27.141 -23.703 1 25.55 169 ASP A C 1
ATOM 1300 O O . ASP A 1 169 ? -24.359 -26.859 -23.312 1 25.55 169 ASP A O 1
ATOM 1304 N N . ASP A 1 170 ? -22.828 -26.375 -24.672 1 25.22 170 ASP A N 1
ATOM 1305 C CA . ASP A 1 170 ? -23.672 -26.375 -25.875 1 25.22 170 ASP A CA 1
ATOM 1306 C C . ASP A 1 170 ? -24.312 -27.75 -26.094 1 25.22 170 ASP A C 1
ATOM 1308 O O . ASP A 1 170 ? -23.672 -28.641 -26.656 1 25.22 170 ASP A O 1
ATOM 1312 N N . GLU A 1 171 ? -24.688 -28.406 -24.938 1 25.97 171 GLU A N 1
ATOM 1313 C CA . GLU A 1 171 ? -25.625 -29.438 -25.359 1 25.97 171 GLU A CA 1
ATOM 1314 C C . GLU A 1 171 ? -26.594 -28.922 -26.422 1 25.97 171 GLU A C 1
ATOM 1316 O O . GLU A 1 171 ? -27.484 -28.109 -26.109 1 25.97 171 GLU A O 1
ATOM 1321 N N . ALA A 1 172 ? -26 -28.391 -27.484 1 24.31 172 ALA A N 1
ATOM 1322 C CA . ALA A 1 172 ? -26.766 -28.25 -28.719 1 24.31 172 ALA A CA 1
ATOM 1323 C C . ALA A 1 172 ? -27.953 -29.219 -28.734 1 24.31 172 ALA A C 1
ATOM 1325 O O . ALA A 1 172 ? -27.859 -30.328 -28.188 1 24.31 172 ALA A O 1
ATOM 1326 N N . MET A 1 173 ? -29.078 -28.625 -29.078 1 23.94 173 MET A N 1
ATOM 1327 C CA . MET A 1 173 ? -30.469 -28.859 -29.453 1 23.94 173 MET A CA 1
ATOM 1328 C C . MET A 1 173 ? -30.609 -30.125 -30.297 1 23.94 173 MET A C 1
ATOM 1330 O O . MET A 1 173 ? -30.719 -30.047 -31.516 1 23.94 173 MET A O 1
ATOM 1334 N N . SER A 1 174 ? -29.562 -30.922 -30.266 1 23.45 174 SER A N 1
ATOM 1335 C CA . SER A 1 174 ? -29.938 -31.953 -31.234 1 23.45 174 SER A CA 1
ATOM 1336 C C . SER A 1 174 ? -31.312 -32.531 -30.922 1 23.45 174 SER A C 1
ATOM 1338 O O . SER A 1 174 ? -31.594 -33.656 -31.312 1 23.45 174 SER A O 1
ATOM 1340 N N . GLU A 1 175 ? -32.094 -31.688 -30.188 1 24.52 175 GLU A N 1
ATOM 1341 C CA . GLU A 1 175 ? -33.406 -32.344 -30 1 24.52 175 GLU A CA 1
ATOM 1342 C C . GLU A 1 175 ? -33.781 -33.156 -31.234 1 24.52 175 GLU A C 1
ATOM 1344 O O . GLU A 1 175 ? -33.312 -32.906 -32.344 1 24.52 175 GLU A O 1
ATOM 1349 N N . LEU A 1 176 ? -34.656 -34.188 -31.016 1 22.48 176 LEU A N 1
ATOM 1350 C CA . LEU A 1 176 ? -35.469 -35.344 -31.375 1 22.48 176 LEU A CA 1
ATOM 1351 C C . LEU A 1 176 ? -36.375 -35.062 -32.562 1 22.48 176 LEU A C 1
ATOM 1353 O O . LEU A 1 176 ? -37.406 -34.375 -32.406 1 22.48 176 LEU A O 1
ATOM 1357 N N . SER A 1 177 ? -36 -34.188 -33.562 1 20.97 177 SER A N 1
ATOM 1358 C CA . SER A 1 177 ? -37.094 -34.156 -34.5 1 20.97 177 SER A CA 1
ATOM 1359 C C . SER A 1 177 ? -37.656 -35.562 -34.75 1 20.97 177 SER A C 1
ATOM 1361 O O . SER A 1 177 ? -36.969 -36.438 -35.281 1 20.97 177 SER A O 1
ATOM 1363 N N . THR A 1 178 ? -38.312 -36.156 -33.688 1 22.34 178 THR A N 1
ATOM 1364 C CA . THR A 1 178 ? -39.219 -37.281 -33.781 1 22.34 178 THR A CA 1
ATOM 1365 C C . THR A 1 178 ? -40 -37.25 -35.094 1 22.34 178 THR A C 1
ATOM 1367 O O . THR A 1 178 ? -40.781 -36.312 -35.312 1 22.34 178 THR A O 1
ATOM 1370 N N . ARG A 1 179 ? -39.312 -37.5 -36.219 1 19.61 179 ARG A N 1
ATOM 1371 C CA . ARG A 1 179 ? -40.031 -37.812 -37.469 1 19.61 179 ARG A CA 1
ATOM 1372 C C . ARG A 1 179 ? -41.312 -38.594 -37.156 1 19.61 179 ARG A C 1
ATOM 1374 O O . ARG A 1 179 ? -41.281 -39.625 -36.469 1 19.61 179 ARG A O 1
ATOM 1381 N N . ASP A 1 180 ? -42.469 -37.875 -37.094 1 19.78 180 ASP A N 1
ATOM 1382 C CA . ASP A 1 180 ? -43.906 -38.188 -37.062 1 19.78 180 ASP A CA 1
ATOM 1383 C C . ASP A 1 180 ? -44.219 -39.438 -37.906 1 19.78 180 ASP A C 1
ATOM 1385 O O . ASP A 1 180 ? -44.219 -39.375 -39.125 1 19.78 180 ASP A O 1
ATOM 1389 N N . SER A 1 181 ? -43.438 -40.562 -37.812 1 20.02 181 SER A N 1
ATOM 1390 C CA . SER A 1 181 ? -44 -41.688 -38.531 1 20.02 181 SER A CA 1
ATOM 1391 C C . SER A 1 181 ? -45.5 -41.812 -38.219 1 20.02 181 SER A C 1
ATOM 1393 O O . SER A 1 181 ? -45.875 -42.156 -37.094 1 20.02 181 SER A O 1
ATOM 1395 N N . LEU A 1 182 ? -46.344 -40.781 -38.531 1 20.08 182 LEU A N 1
ATOM 1396 C CA . LEU A 1 182 ? -47.781 -40.844 -38.531 1 20.08 182 LEU A CA 1
ATOM 1397 C C . LEU A 1 182 ? -48.25 -42.25 -38.875 1 20.08 182 LEU A C 1
ATOM 1399 O O . LEU A 1 182 ? -47.969 -42.781 -39.938 1 20.08 182 LEU A O 1
ATOM 1403 N N . ASP A 1 183 ? -48.375 -43.219 -37.906 1 18.39 183 ASP A N 1
ATOM 1404 C CA . ASP A 1 183 ? -49.188 -44.406 -37.656 1 18.39 183 ASP A CA 1
ATOM 1405 C C . ASP A 1 183 ? -50.5 -44.375 -38.438 1 18.39 183 ASP A C 1
ATOM 1407 O O . ASP A 1 183 ? -51.094 -43.312 -38.594 1 18.39 183 ASP A O 1
ATOM 1411 N N . SER A 1 184 ? -50.75 -45.438 -39.031 1 19.55 184 SER A N 1
ATOM 1412 C CA . SER A 1 184 ? -51.688 -46.219 -39.844 1 19.55 184 SER A CA 1
ATOM 1413 C C . SER A 1 184 ? -53.125 -46.094 -39.344 1 19.55 184 SER A C 1
ATOM 1415 O O . SER A 1 184 ? -53.375 -46.281 -38.156 1 19.55 184 SER A O 1
ATOM 1417 N N . GLN A 1 185 ? -53.844 -45.094 -39.781 1 18.86 185 GLN A N 1
ATOM 1418 C CA . GLN A 1 185 ? -55.281 -44.969 -39.625 1 18.86 185 GLN A CA 1
ATOM 1419 C C . GLN A 1 185 ? -55.969 -46.344 -39.688 1 18.86 185 GLN A C 1
ATOM 1421 O O . GLN A 1 185 ? -55.812 -47.062 -40.688 1 18.86 185 GLN A O 1
ATOM 1426 N N . ARG A 1 186 ? -56.062 -47.062 -38.5 1 18.03 186 ARG A N 1
ATOM 1427 C CA . ARG A 1 186 ? -56.812 -48.281 -38.188 1 18.03 186 ARG A CA 1
ATOM 1428 C C . ARG A 1 186 ? -58.094 -48.375 -39 1 18.03 186 ARG A C 1
ATOM 1430 O O . ARG A 1 186 ? -58.406 -49.375 -39.625 1 18.03 186 ARG A O 1
ATOM 1437 N N . SER A 1 187 ? -59.219 -48.281 -38.125 1 17.64 187 SER A N 1
ATOM 1438 C CA . SER A 1 187 ? -60.312 -49.219 -38.062 1 17.64 187 SER A CA 1
ATOM 1439 C C . SER A 1 187 ? -61.312 -48.938 -39.188 1 17.64 187 SER A C 1
ATOM 1441 O O . SER A 1 187 ? -62.031 -47.938 -39.156 1 17.64 187 SER A O 1
ATOM 1443 N N . GLU A 1 188 ? -61.031 -49.188 -40.375 1 19.17 188 GLU A N 1
ATOM 1444 C CA . GLU A 1 188 ? -62.156 -49.094 -41.312 1 19.17 188 GLU A CA 1
ATOM 1445 C C . GLU A 1 188 ? -63.25 -50.062 -40.969 1 19.17 188 GLU A C 1
ATOM 1447 O O . GLU A 1 188 ? -64.312 -50.125 -41.656 1 19.17 188 GLU A O 1
ATOM 1452 N N . MET A 1 189 ? -63.281 -50.969 -39.844 1 18.86 189 MET A N 1
ATOM 1453 C CA . MET A 1 189 ? -63.969 -52.219 -40.156 1 18.86 189 MET A CA 1
ATOM 1454 C C . MET A 1 189 ? -65.438 -51.938 -40.562 1 18.86 189 MET A C 1
ATOM 1456 O O . MET A 1 189 ? -66.125 -51.281 -39.812 1 18.86 189 MET A O 1
ATOM 1460 N N . GLU A 1 190 ? -65.812 -52.438 -41.688 1 19.22 190 GLU A N 1
ATOM 1461 C CA . GLU A 1 190 ? -66.875 -52.625 -42.688 1 19.22 190 GLU A CA 1
ATOM 1462 C C . GLU A 1 190 ? -68 -53.5 -42.156 1 19.22 190 GLU A C 1
ATOM 1464 O O . GLU A 1 190 ? -68.875 -53.875 -42.906 1 19.22 190 GLU A O 1
ATOM 1469 N N . ALA A 1 191 ? -68.312 -53.906 -40.906 1 18.89 191 ALA A N 1
ATOM 1470 C CA . ALA A 1 191 ? -69 -55.188 -41.094 1 18.89 191 ALA A CA 1
ATOM 1471 C C . ALA A 1 191 ? -70.312 -54.969 -41.812 1 18.89 191 ALA A C 1
ATOM 1473 O O . ALA A 1 191 ? -70.688 -55.719 -42.75 1 18.89 191 ALA A O 1
ATOM 1474 N N . GLU A 1 192 ? -71.312 -54.25 -41.188 1 22.22 192 GLU A N 1
ATOM 1475 C CA . GLU A 1 192 ? -72.625 -54.906 -41.25 1 22.22 192 GLU A CA 1
ATOM 1476 C C . GLU A 1 192 ? -73.312 -54.625 -42.562 1 22.22 192 GLU A C 1
ATOM 1478 O O . GLU A 1 192 ? -73.875 -53.531 -42.781 1 22.22 192 GLU A O 1
ATOM 1483 N N . GLN A 1 193 ? -73.125 -55 -43.844 1 18.66 193 GLN A N 1
ATOM 1484 C CA . GLN A 1 193 ? -73.875 -54.688 -45.031 1 18.66 193 GLN A CA 1
ATOM 1485 C C . GLN A 1 193 ? -75.125 -55.562 -45.094 1 18.66 193 GLN A C 1
ATOM 1487 O O . GLN A 1 193 ? -75.25 -56.406 -46 1 18.66 193 GLN A O 1
ATOM 1492 N N . LEU A 1 194 ? -75.875 -55.875 -44.094 1 19.84 194 LEU A N 1
ATOM 1493 C CA . LEU A 1 194 ? -76.812 -56.875 -44.656 1 19.84 194 LEU A CA 1
ATOM 1494 C C . LEU A 1 194 ? -77.5 -56.312 -45.875 1 19.84 194 LEU A C 1
ATOM 1496 O O . LEU A 1 194 ? -77.375 -56.875 -46.969 1 19.84 194 LEU A O 1
ATOM 1500 N N . PRO A 1 195 ? -78.812 -56.344 -46.125 1 24.19 195 PRO A N 1
ATOM 1501 C CA . PRO A 1 195 ? -79.625 -56.969 -47.188 1 24.19 195 PRO A CA 1
ATOM 1502 C C . PRO A 1 195 ? -79.625 -56.125 -48.469 1 24.19 195 PRO A C 1
ATOM 1504 O O . PRO A 1 195 ? -79.688 -56.688 -49.562 1 24.19 195 PRO A O 1
ATOM 1507 N N . ARG A 1 196 ? -79.375 -54.688 -49.094 1 18.19 196 ARG A N 1
ATOM 1508 C CA . ARG A 1 196 ? -80.188 -53.5 -48.844 1 18.19 196 ARG A CA 1
ATOM 1509 C C . ARG A 1 196 ? -80.688 -52.844 -50.125 1 18.19 196 ARG A C 1
ATOM 1511 O O . ARG A 1 196 ? -80.812 -51.625 -50.219 1 18.19 196 ARG A O 1
ATOM 1518 N N . ARG A 1 197 ? -81.375 -53.844 -51.312 1 21.36 197 ARG A N 1
ATOM 1519 C CA . ARG A 1 197 ? -82.25 -54.844 -51.906 1 21.36 197 ARG A CA 1
ATOM 1520 C C . ARG A 1 197 ? -82.875 -55.719 -50.844 1 21.36 197 ARG A C 1
ATOM 1522 O O . ARG A 1 197 ? -82.188 -56.531 -50.188 1 21.36 197 ARG A O 1
ATOM 1529 N N . SER A 1 198 ? -84.375 -55.906 -50.531 1 16.56 198 SER A N 1
ATOM 1530 C CA . SER A 1 198 ? -85.75 -55.438 -50.406 1 16.56 198 SER A CA 1
ATOM 1531 C C . SER A 1 198 ? -86.75 -56.469 -50.906 1 16.56 198 SER A C 1
ATOM 1533 O O . SER A 1 198 ? -87.75 -56.75 -50.25 1 16.56 198 SER A O 1
ATOM 1535 N N . ALA A 1 199 ? -88.25 -56.594 -51.75 1 14.98 199 ALA A N 1
ATOM 1536 C CA . ALA A 1 199 ? -89.062 -55.406 -52.062 1 14.98 199 ALA A CA 1
ATOM 1537 C C . ALA A 1 199 ? -89.375 -54.625 -50.781 1 14.98 199 ALA A C 1
ATOM 1539 O O . ALA A 1 199 ? -89.625 -55.219 -49.75 1 14.98 199 ALA A O 1
ATOM 1540 N N . MET B 1 1 ? 25.844 42.188 13.906 1 21.62 1 MET B N 1
ATOM 1541 C CA . MET B 1 1 ? 25.859 40.781 13.562 1 21.62 1 MET B CA 1
ATOM 1542 C C . MET B 1 1 ? 24.641 40.062 14.156 1 21.62 1 MET B C 1
ATOM 1544 O O . MET B 1 1 ? 24.719 39.5 15.258 1 21.62 1 MET B O 1
ATOM 1548 N N . ALA B 1 2 ? 23.531 40.469 14.047 1 22.91 2 ALA B N 1
ATOM 1549 C CA . ALA B 1 2 ? 22.312 40.094 14.758 1 22.91 2 ALA B CA 1
ATOM 1550 C C . ALA B 1 2 ? 21.875 38.688 14.414 1 22.91 2 ALA B C 1
ATOM 1552 O O . ALA B 1 2 ? 21.656 38.344 13.242 1 22.91 2 ALA B O 1
ATOM 1553 N N . ALA B 1 3 ? 22.312 37.75 15.273 1 22.2 3 ALA B N 1
ATOM 1554 C CA . ALA B 1 3 ? 21.969 36.344 15.242 1 22.2 3 ALA B CA 1
ATOM 1555 C C . ALA B 1 3 ? 20.453 36.156 15.109 1 22.2 3 ALA B C 1
ATOM 1557 O O . ALA B 1 3 ? 19.688 36.719 15.867 1 22.2 3 ALA B O 1
ATOM 1558 N N . CYS B 1 4 ? 19.969 36.031 13.953 1 21.59 4 CYS B N 1
ATOM 1559 C CA . CYS B 1 4 ? 18.562 35.75 13.688 1 21.59 4 CYS B CA 1
ATOM 1560 C C . CYS B 1 4 ? 18.062 34.594 14.539 1 21.59 4 CYS B C 1
ATOM 1562 O O . CYS B 1 4 ? 18.438 33.438 14.312 1 21.59 4 CYS B O 1
ATOM 1564 N N . THR B 1 5 ? 17.938 34.688 15.828 1 23.44 5 THR B N 1
ATOM 1565 C CA . THR B 1 5 ? 17.391 33.719 16.781 1 23.44 5 THR B CA 1
ATOM 1566 C C . THR B 1 5 ? 15.969 33.344 16.406 1 23.44 5 THR B C 1
ATOM 1568 O O . THR B 1 5 ? 15.039 34.125 16.562 1 23.44 5 THR B O 1
ATOM 1571 N N . VAL B 1 6 ? 15.734 32.969 15.258 1 24.92 6 VAL B N 1
ATOM 1572 C CA . VAL B 1 6 ? 14.344 32.531 15.109 1 24.92 6 VAL B CA 1
ATOM 1573 C C . VAL B 1 6 ? 14.023 31.438 16.109 1 24.92 6 VAL B C 1
ATOM 1575 O O . VAL B 1 6 ? 14.516 30.312 15.977 1 24.92 6 VAL B O 1
ATOM 1578 N N . ALA B 1 7 ? 13.906 31.562 17.344 1 25.58 7 ALA B N 1
ATOM 1579 C CA . ALA B 1 7 ? 13.305 30.719 18.375 1 25.58 7 ALA B CA 1
ATOM 1580 C C . ALA B 1 7 ? 11.914 30.25 17.938 1 25.58 7 ALA B C 1
ATOM 1582 O O . ALA B 1 7 ? 10.914 30.922 18.219 1 25.58 7 ALA B O 1
ATOM 1583 N N . GLY B 1 8 ? 11.625 30.156 16.719 1 28.42 8 GLY B N 1
ATOM 1584 C CA . GLY B 1 8 ? 10.219 29.797 16.594 1 28.42 8 GLY B CA 1
ATOM 1585 C C . GLY B 1 8 ? 9.82 28.609 17.453 1 28.42 8 GLY B C 1
ATOM 1586 O O . GLY B 1 8 ? 10.602 27.672 17.609 1 28.42 8 GLY B O 1
ATOM 1587 N N . LYS B 1 9 ? 8.953 28.812 18.359 1 26.75 9 LYS B N 1
ATOM 1588 C CA . LYS B 1 9 ? 8.289 27.891 19.266 1 26.75 9 LYS B CA 1
ATOM 1589 C C . LYS B 1 9 ? 7.891 26.594 18.547 1 26.75 9 LYS B C 1
ATOM 1591 O O . LYS B 1 9 ? 7.109 26.625 17.594 1 26.75 9 LYS B O 1
ATOM 1596 N N . TRP B 1 10 ? 8.711 25.656 18.359 1 30.06 10 TRP B N 1
ATOM 1597 C CA . TRP B 1 10 ? 8.453 24.234 18.188 1 30.06 10 TRP B CA 1
ATOM 1598 C C . TRP B 1 10 ? 7.234 23.797 19 1 30.06 10 TRP B C 1
ATOM 1600 O O . TRP B 1 10 ? 7.141 22.656 19.422 1 30.06 10 TRP B O 1
ATOM 1610 N N . GLU B 1 11 ? 6.504 24.75 19.656 1 28.52 11 GLU B N 1
ATOM 1611 C CA . GLU B 1 11 ? 5.402 24.297 20.5 1 28.52 11 GLU B CA 1
ATOM 1612 C C . GLU B 1 11 ? 4.609 23.188 19.812 1 28.52 11 GLU B C 1
ATOM 1614 O O . GLU B 1 11 ? 4.789 22.938 18.625 1 28.52 11 GLU B O 1
ATOM 1619 N N . ASP B 1 12 ? 3.203 23.078 20.234 1 29.02 12 ASP B N 1
ATOM 1620 C CA . ASP B 1 12 ? 2.141 22.078 20.328 1 29.02 12 ASP B CA 1
ATOM 1621 C C . ASP B 1 12 ? 1.687 21.641 18.938 1 29.02 12 ASP B C 1
ATOM 1623 O O . ASP B 1 12 ? 0.522 21.812 18.578 1 29.02 12 ASP B O 1
ATOM 1627 N N . VAL B 1 13 ? 2.322 22.141 17.984 1 32.22 13 VAL B N 1
ATOM 1628 C CA . VAL B 1 13 ? 1.797 21.578 16.75 1 32.22 13 VAL B CA 1
ATOM 1629 C C . VAL B 1 13 ? 1.704 20.062 16.859 1 32.22 13 VAL B C 1
ATOM 1631 O O . VAL B 1 13 ? 1.166 19.406 15.961 1 32.22 13 VAL B O 1
ATOM 1634 N N . ALA B 1 14 ? 2.588 19.406 17.531 1 35.53 14 ALA B N 1
ATOM 1635 C CA . ALA B 1 14 ? 2.363 18.031 17.953 1 35.53 14 ALA B CA 1
ATOM 1636 C C . ALA B 1 14 ? 0.996 17.875 18.609 1 35.53 14 ALA B C 1
ATOM 1638 O O . ALA B 1 14 ? 0.549 16.75 18.875 1 35.53 14 ALA B O 1
ATOM 1639 N N . ALA B 1 15 ? 0.43 18.891 19.328 1 35.72 15 ALA B N 1
ATOM 1640 C CA . ALA B 1 15 ? -0.811 18.812 20.094 1 35.72 15 ALA B CA 1
ATOM 1641 C C . ALA B 1 15 ? -2.008 18.578 19.172 1 35.72 15 ALA B C 1
ATOM 1643 O O . ALA B 1 15 ? -2.965 17.906 19.562 1 35.72 15 ALA B O 1
ATOM 1644 N N . GLY B 1 16 ? -2.117 19.469 18.188 1 37.5 16 GLY B N 1
ATOM 1645 C CA . GLY B 1 16 ? -3.385 19.359 17.484 1 37.5 16 GLY B CA 1
ATOM 1646 C C . GLY B 1 16 ? -3.523 18.062 16.703 1 37.5 16 GLY B C 1
ATOM 1647 O O . GLY B 1 16 ? -4.547 17.828 16.047 1 37.5 16 GLY B O 1
ATOM 1648 N N . ALA B 1 17 ? -2.365 17.703 16 1 40 17 ALA B N 1
ATOM 1649 C CA . ALA B 1 17 ? -2.684 16.422 15.391 1 40 17 ALA B CA 1
ATOM 1650 C C . ALA B 1 17 ? -3.104 15.398 16.438 1 40 17 ALA B C 1
ATOM 1652 O O . ALA B 1 17 ? -2.271 14.914 17.219 1 40 17 ALA B O 1
ATOM 1653 N N . GLN B 1 18 ? -4.117 15.672 17.156 1 42.16 18 GLN B N 1
ATOM 1654 C CA . GLN B 1 18 ? -4.637 14.586 17.969 1 42.16 18 GLN B CA 1
ATOM 1655 C C . GLN B 1 18 ? -4.141 13.234 17.484 1 42.16 18 GLN B C 1
ATOM 1657 O O . GLN B 1 18 ? -4.277 12.914 16.297 1 42.16 18 GLN B O 1
ATOM 1662 N N . GLN B 1 19 ? -2.941 12.922 18.016 1 48.34 19 GLN B N 1
ATOM 1663 C CA . GLN B 1 19 ? -2.492 11.547 17.812 1 48.34 19 GLN B CA 1
ATOM 1664 C C . GLN B 1 19 ? -3.656 10.633 17.422 1 48.34 19 GLN B C 1
ATOM 1666 O O . GLN B 1 19 ? -4.652 10.555 18.141 1 48.34 19 GLN B O 1
ATOM 1671 N N . LEU B 1 20 ? -4.012 10.75 16.203 1 50.88 20 LEU B N 1
ATOM 1672 C CA . LEU B 1 20 ? -4.953 9.688 15.875 1 50.88 20 LEU B CA 1
ATOM 1673 C C . LEU B 1 20 ? -4.656 8.43 16.688 1 50.88 20 LEU B C 1
ATOM 1675 O O . LEU B 1 20 ? -3.492 8.047 16.844 1 50.88 20 LEU B O 1
ATOM 1679 N N . ALA B 1 21 ? -5.336 8.195 17.781 1 51.84 21 ALA B N 1
ATOM 1680 C CA . ALA B 1 21 ? -5.145 6.941 18.516 1 51.84 21 ALA B CA 1
ATOM 1681 C C . ALA B 1 21 ? -4.484 5.887 17.641 1 51.84 21 ALA B C 1
ATOM 1683 O O . ALA B 1 21 ? -4.156 6.148 16.469 1 51.84 21 ALA B O 1
ATOM 1684 N N . ALA B 1 22 ? -4.746 4.598 17.891 1 54.16 22 ALA B N 1
ATOM 1685 C CA . ALA B 1 22 ? -4.07 3.398 17.391 1 54.16 22 ALA B CA 1
ATOM 1686 C C . ALA B 1 22 ? -4.379 3.168 15.914 1 54.16 22 ALA B C 1
ATOM 1688 O O . ALA B 1 22 ? -5.508 2.822 15.555 1 54.16 22 ALA B O 1
ATOM 1689 N N . VAL B 1 23 ? -3.551 3.902 15.008 1 65.38 23 VAL B N 1
ATOM 1690 C CA . VAL B 1 23 ? -3.76 3.666 13.586 1 65.38 23 VAL B CA 1
ATOM 1691 C C . VAL B 1 23 ? -2.736 2.654 13.078 1 65.38 23 VAL B C 1
ATOM 1693 O O . VAL B 1 23 ? -1.562 2.711 13.445 1 65.38 23 VAL B O 1
ATOM 1696 N N . SER B 1 24 ? -3.152 1.563 12.57 1 82.75 24 SER B N 1
ATOM 1697 C CA . SER B 1 24 ? -2.316 0.646 11.805 1 82.75 24 SER B CA 1
ATOM 1698 C C . SER B 1 24 ? -2.832 0.492 10.375 1 82.75 24 SER B C 1
ATOM 1700 O O . SER B 1 24 ? -3.971 0.858 10.078 1 82.75 24 SER B O 1
ATOM 1702 N N . VAL B 1 25 ? -1.956 0.105 9.523 1 91.88 25 VAL B N 1
ATOM 1703 C CA . VAL B 1 25 ? -2.396 -0.242 8.18 1 91.88 25 VAL B CA 1
ATOM 1704 C C . VAL B 1 25 ? -3.391 -1.398 8.242 1 91.88 25 VAL B C 1
ATOM 1706 O O . VAL B 1 25 ? -3.193 -2.355 8.992 1 91.88 25 VAL B O 1
ATOM 1709 N N . ASN B 1 26 ? -4.426 -1.286 7.57 1 94.31 26 ASN B N 1
ATOM 1710 C CA . ASN B 1 26 ? -5.426 -2.348 7.59 1 94.31 26 ASN B CA 1
ATOM 1711 C C . ASN B 1 26 ? -5.406 -3.162 6.301 1 94.31 26 ASN B C 1
ATOM 1713 O O . ASN B 1 26 ? -5.215 -4.379 6.328 1 94.31 26 ASN B O 1
ATOM 1717 N N . HIS B 1 27 ? -5.707 -2.482 5.152 1 96.12 27 HIS B N 1
ATOM 1718 C CA . HIS B 1 27 ? -5.719 -3.223 3.896 1 96.12 27 HIS B CA 1
ATOM 1719 C C . HIS B 1 27 ? -5.336 -2.322 2.725 1 96.12 27 HIS B C 1
ATOM 1721 O O . HIS B 1 27 ? -5.293 -1.099 2.865 1 96.12 27 HIS B O 1
ATOM 1727 N N . ILE B 1 28 ? -4.992 -2.982 1.633 1 97.75 28 ILE B N 1
ATOM 1728 C CA . ILE B 1 28 ? -4.84 -2.363 0.321 1 97.75 28 ILE B CA 1
ATOM 1729 C C . ILE B 1 28 ? -5.871 -2.941 -0.646 1 97.75 28 ILE B C 1
ATOM 1731 O O . ILE B 1 28 ? -6.109 -4.152 -0.66 1 97.75 28 ILE B O 1
ATOM 1735 N N . SER B 1 29 ? -6.484 -2.051 -1.373 1 98.25 29 SER B N 1
ATOM 1736 C CA . SER B 1 29 ? -7.391 -2.479 -2.432 1 98.25 29 SER B CA 1
ATOM 1737 C C . SER B 1 29 ? -6.77 -2.277 -3.809 1 98.25 29 SER B C 1
ATOM 1739 O O . SER B 1 29 ? -6.176 -1.232 -4.082 1 98.25 29 SER B O 1
ATOM 1741 N N . LYS B 1 30 ? -6.887 -3.273 -4.641 1 98.5 30 LYS B N 1
ATOM 1742 C CA . LYS B 1 30 ? -6.398 -3.227 -6.016 1 98.5 30 LYS B CA 1
ATOM 1743 C C . LYS B 1 30 ? -7.477 -3.68 -6.996 1 98.5 30 LYS B C 1
ATOM 1745 O O . LYS B 1 30 ? -8.031 -4.773 -6.859 1 98.5 30 LYS B O 1
ATOM 1750 N N . VAL B 1 31 ? -7.695 -2.834 -7.938 1 98.44 31 VAL B N 1
ATOM 1751 C CA . VAL B 1 31 ? -8.531 -3.234 -9.07 1 98.44 31 VAL B CA 1
ATOM 1752 C C . VAL B 1 31 ? -7.738 -4.16 -9.992 1 98.44 31 VAL B C 1
ATOM 1754 O O . VAL B 1 31 ? -6.586 -3.875 -10.328 1 98.44 31 VAL B O 1
ATOM 1757 N N . CYS B 1 32 ? -8.25 -5.219 -10.375 1 97.94 32 CYS B N 1
ATOM 1758 C CA . CYS B 1 32 ? -7.535 -6.145 -11.242 1 97.94 32 CYS B CA 1
ATOM 1759 C C . CYS B 1 32 ? -8.398 -6.559 -12.43 1 97.94 32 CYS B C 1
ATOM 1761 O O . CYS B 1 32 ? -9.633 -6.559 -12.336 1 97.94 32 CYS B O 1
ATOM 1763 N N . SER B 1 33 ? -7.828 -6.883 -13.555 1 98.44 33 SER B N 1
ATOM 1764 C CA . SER B 1 33 ? -8.508 -7.262 -14.789 1 98.44 33 SER B CA 1
ATOM 1765 C C . SER B 1 33 ? -9.008 -8.703 -14.727 1 98.44 33 SER B C 1
ATOM 1767 O O . SER B 1 33 ? -10.023 -9.039 -15.344 1 98.44 33 SER B O 1
ATOM 1769 N N . ASP B 1 34 ? -8.328 -9.547 -14.031 1 98.19 34 ASP B N 1
ATOM 1770 C CA . ASP B 1 34 ? -8.641 -10.961 -13.836 1 98.19 34 ASP B CA 1
ATOM 1771 C C . ASP B 1 34 ? -8.391 -11.375 -12.391 1 98.19 34 ASP B C 1
ATOM 1773 O O . ASP B 1 34 ? -7.254 -11.641 -12 1 98.19 34 ASP B O 1
ATOM 1777 N N . VAL B 1 35 ? -9.461 -11.531 -11.625 1 97.75 35 VAL B N 1
ATOM 1778 C CA . VAL B 1 35 ? -9.375 -11.75 -10.188 1 97.75 35 VAL B CA 1
ATOM 1779 C C . VAL B 1 35 ? -8.711 -13.102 -9.906 1 97.75 35 VAL B C 1
ATOM 1781 O O . VAL B 1 35 ? -7.832 -13.203 -9.055 1 97.75 35 VAL B O 1
ATOM 1784 N N . ALA B 1 36 ? -9.109 -14.109 -10.609 1 96.94 36 ALA B N 1
ATOM 1785 C CA . ALA B 1 36 ? -8.555 -15.445 -10.383 1 96.94 36 ALA B CA 1
ATOM 1786 C C . ALA B 1 36 ? -7.043 -15.453 -10.594 1 96.94 36 ALA B C 1
ATOM 1788 O O . ALA B 1 36 ? -6.305 -16.031 -9.797 1 96.94 36 ALA B O 1
ATOM 1789 N N . LYS B 1 37 ? -6.598 -14.836 -11.672 1 97.62 37 LYS B N 1
ATOM 1790 C CA . LYS B 1 37 ? -5.172 -14.758 -11.961 1 97.62 37 LYS B CA 1
ATOM 1791 C C . LYS B 1 37 ? -4.426 -14.023 -10.852 1 97.62 37 LYS B C 1
ATOM 1793 O O . LYS B 1 37 ? -3.33 -14.43 -10.461 1 97.62 37 LYS B O 1
ATOM 1798 N N . SER B 1 38 ? -5.004 -12.953 -10.43 1 98.31 38 SER B N 1
ATOM 1799 C CA . SER B 1 38 ? -4.379 -12.18 -9.359 1 98.31 38 SER B CA 1
ATOM 1800 C C . SER B 1 38 ? -4.344 -12.969 -8.055 1 98.31 38 SER B C 1
ATOM 1802 O O . SER B 1 38 ? -3.344 -12.953 -7.336 1 98.31 38 SER B O 1
ATOM 1804 N N . VAL B 1 39 ? -5.387 -13.664 -7.734 1 97.06 39 VAL B N 1
ATOM 1805 C CA . VAL B 1 39 ? -5.422 -14.492 -6.535 1 97.06 39 VAL B CA 1
ATOM 1806 C C . VAL B 1 39 ? -4.32 -15.547 -6.602 1 97.06 39 VAL B C 1
ATOM 1808 O O . VAL B 1 39 ? -3.568 -15.727 -5.641 1 97.06 39 VAL B O 1
ATOM 1811 N N . ASP B 1 40 ? -4.219 -16.219 -7.691 1 95.25 40 ASP B N 1
ATOM 1812 C CA . ASP B 1 40 ? -3.186 -17.234 -7.871 1 95.25 40 ASP B CA 1
ATOM 1813 C C . ASP B 1 40 ? -1.793 -16.641 -7.652 1 95.25 40 ASP B C 1
ATOM 1815 O O . ASP B 1 40 ? -0.953 -17.25 -6.988 1 95.25 40 ASP B O 1
ATOM 1819 N N . PHE B 1 41 ? -1.604 -15.492 -8.172 1 96.44 41 PHE B N 1
ATOM 1820 C CA . PHE B 1 41 ? -0.31 -14.836 -8.039 1 96.44 41 PHE B CA 1
ATOM 1821 C C . PHE B 1 41 ? 0.012 -14.57 -6.574 1 96.44 41 PHE B C 1
ATOM 1823 O O . PHE B 1 41 ? 1.061 -14.984 -6.078 1 96.44 41 PHE B O 1
ATOM 1830 N N . TYR B 1 42 ? -0.849 -13.867 -5.93 1 95.81 42 TYR B N 1
ATOM 1831 C CA . TYR B 1 42 ? -0.56 -13.445 -4.562 1 95.81 42 TYR B CA 1
ATOM 1832 C C . TYR B 1 42 ? -0.513 -14.641 -3.617 1 95.81 42 TYR B C 1
ATOM 1834 O O . TYR B 1 42 ? 0.249 -14.641 -2.648 1 95.81 42 TYR B O 1
ATOM 1842 N N . ARG B 1 43 ? -1.271 -15.648 -3.889 1 93.25 43 ARG B N 1
ATOM 1843 C CA . ARG B 1 43 ? -1.227 -16.875 -3.094 1 93.25 43 ARG B CA 1
ATOM 1844 C C . ARG B 1 43 ? 0.075 -17.625 -3.33 1 93.25 43 ARG B C 1
ATOM 1846 O O . ARG B 1 43 ? 0.788 -17.953 -2.379 1 93.25 43 ARG B O 1
ATOM 1853 N N . ASP B 1 44 ? 0.401 -17.812 -4.523 1 91 44 ASP B N 1
ATOM 1854 C CA . ASP B 1 44 ? 1.459 -18.75 -4.867 1 91 44 ASP B CA 1
ATOM 1855 C C . ASP B 1 44 ? 2.834 -18.094 -4.789 1 91 44 ASP B C 1
ATOM 1857 O O . ASP B 1 44 ? 3.834 -18.75 -4.516 1 91 44 ASP B O 1
ATOM 1861 N N . VAL B 1 45 ? 2.881 -16.828 -5.066 1 92.88 45 VAL B N 1
ATOM 1862 C CA . VAL B 1 45 ? 4.172 -16.141 -5.078 1 92.88 45 VAL B CA 1
ATOM 1863 C C . VAL B 1 45 ? 4.449 -15.531 -3.703 1 92.88 45 VAL B C 1
ATOM 1865 O O . VAL B 1 45 ? 5.578 -15.594 -3.209 1 92.88 45 VAL B O 1
ATOM 1868 N N . LEU B 1 46 ? 3.379 -15.016 -3.088 1 92.5 46 LEU B N 1
ATOM 1869 C CA . LEU B 1 46 ? 3.625 -14.242 -1.876 1 92.5 46 LEU B CA 1
ATOM 1870 C C . LEU B 1 46 ? 2.994 -14.914 -0.663 1 92.5 46 LEU B C 1
ATOM 1872 O O . LEU B 1 46 ? 3.172 -14.461 0.469 1 92.5 46 LEU B O 1
ATOM 1876 N N . GLY B 1 47 ? 2.201 -15.922 -0.85 1 90.38 47 GLY B N 1
ATOM 1877 C CA . GLY B 1 47 ? 1.753 -16.75 0.26 1 90.38 47 GLY B CA 1
ATOM 1878 C C . GLY B 1 47 ? 0.495 -16.219 0.925 1 90.38 47 GLY B C 1
ATOM 1879 O O . GLY B 1 47 ? 0.149 -16.641 2.031 1 90.38 47 GLY B O 1
ATOM 1880 N N . PHE B 1 48 ? -0.193 -15.375 0.27 1 92.94 48 PHE B N 1
ATOM 1881 C CA . PHE B 1 48 ? -1.457 -14.898 0.821 1 92.94 48 PHE B CA 1
ATOM 1882 C C . PHE B 1 48 ? -2.48 -16.016 0.88 1 92.94 48 PHE B C 1
ATOM 1884 O O . PHE B 1 48 ? -2.404 -16.984 0.106 1 92.94 48 PHE B O 1
ATOM 1891 N N . ILE B 1 49 ? -3.434 -15.789 1.842 1 92.31 49 ILE B N 1
ATOM 1892 C CA . ILE B 1 49 ? -4.523 -16.75 1.941 1 92.31 49 ILE B CA 1
ATOM 1893 C C . ILE B 1 49 ? -5.859 -16.047 1.702 1 92.31 49 ILE B C 1
ATOM 1895 O O . ILE B 1 49 ? -5.996 -14.859 1.991 1 92.31 49 ILE B O 1
ATOM 1899 N N . VAL B 1 50 ? -6.797 -16.766 1.167 1 94.25 50 VAL B N 1
ATOM 1900 C CA . VAL B 1 50 ? -8.125 -16.219 0.924 1 94.25 50 VAL B CA 1
ATOM 1901 C C . VAL B 1 50 ? -8.906 -16.141 2.236 1 94.25 50 VAL B C 1
ATOM 1903 O O . VAL B 1 50 ? -8.867 -17.078 3.035 1 94.25 50 VAL B O 1
ATOM 1906 N N . VAL B 1 51 ? -9.625 -15.062 2.428 1 94.12 51 VAL B N 1
ATOM 1907 C CA . VAL B 1 51 ? -10.414 -14.875 3.643 1 94.12 51 VAL B CA 1
ATOM 1908 C C . VAL B 1 51 ? -11.836 -14.461 3.277 1 94.12 51 VAL B C 1
ATOM 1910 O O . VAL B 1 51 ? -12.094 -14.047 2.146 1 94.12 51 VAL B O 1
ATOM 1913 N N . LYS B 1 52 ? -12.672 -14.578 4.234 1 90.81 52 LYS B N 1
ATOM 1914 C CA . LYS B 1 52 ? -14.078 -14.227 4.039 1 90.81 52 LYS B CA 1
ATOM 1915 C C . LYS B 1 52 ? -14.242 -12.719 3.863 1 90.81 52 LYS B C 1
ATOM 1917 O O . LYS B 1 52 ? -13.609 -11.93 4.57 1 90.81 52 LYS B O 1
ATOM 1922 N N . ARG B 1 53 ? -15.008 -12.352 2.918 1 89.31 53 ARG B N 1
ATOM 1923 C CA . ARG B 1 53 ? -15.383 -10.953 2.738 1 89.31 53 ARG B CA 1
ATOM 1924 C C . ARG B 1 53 ? -16.844 -10.727 3.1 1 89.31 53 ARG B C 1
ATOM 1926 O O . ARG B 1 53 ? -17.609 -11.68 3.232 1 89.31 53 ARG B O 1
ATOM 1933 N N . PRO B 1 54 ? -17.188 -9.461 3.369 1 84.81 54 PRO B N 1
ATOM 1934 C CA . PRO B 1 54 ? -18.594 -9.203 3.703 1 84.81 54 PRO B CA 1
ATOM 1935 C C . PRO B 1 54 ? -19.562 -9.758 2.662 1 84.81 54 PRO B C 1
ATOM 1937 O O . PRO B 1 54 ? -19.359 -9.57 1.46 1 84.81 54 PRO B O 1
ATOM 1940 N N . GLN B 1 55 ? -20.562 -10.352 3.088 1 80.62 55 GLN B N 1
ATOM 1941 C CA . GLN B 1 55 ? -21.5 -11.047 2.229 1 80.62 55 GLN B CA 1
ATOM 1942 C C . GLN B 1 55 ? -22.203 -10.086 1.277 1 80.62 55 GLN B C 1
ATOM 1944 O O . GLN B 1 55 ? -22.516 -10.445 0.14 1 80.62 55 GLN B O 1
ATOM 1949 N N . THR B 1 56 ? -22.422 -8.914 1.743 1 79.19 56 THR B N 1
ATOM 1950 C CA . THR B 1 56 ? -23.141 -7.926 0.939 1 79.19 56 THR B CA 1
ATOM 1951 C C . THR B 1 56 ? -22.359 -7.609 -0.337 1 79.19 56 THR B C 1
ATOM 1953 O O . THR B 1 56 ? -22.938 -7.168 -1.33 1 79.19 56 THR B O 1
ATOM 1956 N N . PHE B 1 57 ? -21.094 -7.863 -0.303 1 85.5 57 PHE B N 1
ATOM 1957 C CA . PHE B 1 57 ? -20.266 -7.566 -1.463 1 85.5 57 PHE B CA 1
ATOM 1958 C C . PHE B 1 57 ? -20.438 -8.633 -2.537 1 85.5 57 PHE B C 1
ATOM 1960 O O . PHE B 1 57 ? -20.203 -8.375 -3.719 1 85.5 57 PHE B O 1
ATOM 1967 N N . ASP B 1 58 ? -20.766 -9.812 -2.143 1 82.19 58 ASP B N 1
ATOM 1968 C CA . ASP B 1 58 ? -20.875 -10.93 -3.076 1 82.19 58 ASP B CA 1
ATOM 1969 C C . ASP B 1 58 ? -21.938 -10.664 -4.141 1 82.19 58 ASP B C 1
ATOM 1971 O O . ASP B 1 58 ? -21.828 -11.148 -5.27 1 82.19 58 ASP B O 1
ATOM 1975 N N . GLU B 1 59 ? -22.844 -9.836 -3.812 1 83.94 59 GLU B N 1
ATOM 1976 C CA . GLU B 1 59 ? -23.953 -9.562 -4.723 1 83.94 59 GLU B CA 1
ATOM 1977 C C . GLU B 1 59 ? -23.703 -8.281 -5.52 1 83.94 59 GLU B C 1
ATOM 1979 O O . GLU B 1 59 ? -24.453 -7.973 -6.445 1 83.94 59 GLU B O 1
ATOM 1984 N N . THR B 1 60 ? -22.672 -7.648 -5.23 1 87.75 60 THR B N 1
ATOM 1985 C CA . THR B 1 60 ? -22.547 -6.309 -5.801 1 87.75 60 THR B CA 1
ATOM 1986 C C . THR B 1 60 ? -21.375 -6.234 -6.773 1 87.75 60 THR B C 1
ATOM 1988 O O . THR B 1 60 ? -21.438 -5.492 -7.758 1 87.75 60 THR B O 1
ATOM 1991 N N . PHE B 1 61 ? -20.344 -6.941 -6.516 1 92.06 61 PHE B N 1
ATOM 1992 C CA . PHE B 1 61 ? -19.203 -6.926 -7.434 1 92.06 61 PHE B CA 1
ATOM 1993 C C . PHE B 1 61 ? -18.344 -8.18 -7.262 1 92.06 61 PHE B C 1
ATOM 1995 O O . PHE B 1 61 ? -18.375 -8.812 -6.203 1 92.06 61 PHE B O 1
ATOM 2002 N N . GLU B 1 62 ? -17.656 -8.523 -8.266 1 94.81 62 GLU B N 1
ATOM 2003 C CA . GLU B 1 62 ? -16.703 -9.625 -8.227 1 94.81 62 GLU B CA 1
ATOM 2004 C C . GLU B 1 62 ? -15.398 -9.195 -7.559 1 94.81 62 GLU B C 1
ATOM 2006 O O . GLU B 1 62 ? -14.875 -8.117 -7.836 1 94.81 62 GLU B O 1
ATOM 2011 N N . GLY B 1 63 ? -14.945 -10.039 -6.652 1 96.69 63 GLY B N 1
ATOM 2012 C CA . GLY B 1 63 ? -13.688 -9.781 -5.973 1 96.69 63 GLY B CA 1
ATOM 2013 C C . GLY B 1 63 ? -13.289 -10.883 -5.012 1 96.69 63 GLY B C 1
ATOM 2014 O O . GLY B 1 63 ? -13.984 -11.898 -4.902 1 96.69 63 GLY B O 1
ATOM 2015 N N . CYS B 1 64 ? -12.172 -10.703 -4.371 1 96.38 64 CYS B N 1
ATOM 2016 C CA . CYS B 1 64 ? -11.617 -11.656 -3.41 1 96.38 64 CYS B CA 1
ATOM 2017 C C . CYS B 1 64 ? -10.773 -10.938 -2.359 1 96.38 64 CYS B C 1
ATOM 2019 O O . CYS B 1 64 ? -10.008 -10.031 -2.686 1 96.38 64 CYS B O 1
ATOM 2021 N N . TRP B 1 65 ? -10.977 -11.359 -1.133 1 96.38 65 TRP B N 1
ATOM 2022 C CA . TRP B 1 65 ? -10.18 -10.812 -0.034 1 96.38 65 TRP B CA 1
ATOM 2023 C C . TRP B 1 65 ? -9.102 -11.797 0.399 1 96.38 65 TRP B C 1
ATOM 2025 O O . TRP B 1 65 ? -9.359 -12.992 0.55 1 96.38 65 TRP B O 1
ATOM 2035 N N . LEU B 1 66 ? -7.918 -11.297 0.514 1 96.38 66 LEU B N 1
ATOM 2036 C CA . LEU B 1 66 ? -6.766 -12.078 0.953 1 96.38 66 LEU B CA 1
ATOM 2037 C C . LEU B 1 66 ? -6.145 -11.469 2.207 1 96.38 66 LEU B C 1
ATOM 2039 O O . LEU B 1 66 ? -6.426 -10.32 2.549 1 96.38 66 LEU B O 1
ATOM 2043 N N . TRP B 1 67 ? -5.352 -12.312 2.855 1 94.19 67 TRP B N 1
ATOM 2044 C CA . TRP B 1 67 ? -4.719 -11.875 4.098 1 94.19 67 TRP B CA 1
ATOM 2045 C C . TRP B 1 67 ? -3.377 -12.562 4.297 1 94.19 67 TRP B C 1
ATOM 2047 O O . TRP B 1 67 ? -3.242 -13.758 4.035 1 94.19 67 TRP B O 1
ATOM 2057 N N . ARG B 1 68 ? -2.479 -11.734 4.637 1 91.62 68 ARG B N 1
ATOM 2058 C CA . ARG B 1 68 ? -1.183 -12.234 5.086 1 91.62 68 ARG B CA 1
ATOM 2059 C C . ARG B 1 68 ? -0.342 -11.109 5.684 1 91.62 68 ARG B C 1
ATOM 2061 O O . ARG B 1 68 ? -0.528 -9.938 5.34 1 91.62 68 ARG B O 1
ATOM 2068 N N . TYR B 1 69 ? 0.487 -11.398 6.684 1 88.25 69 TYR B N 1
ATOM 2069 C CA . TYR B 1 69 ? 1.51 -10.492 7.195 1 88.25 69 TYR B CA 1
ATOM 2070 C C . TYR B 1 69 ? 0.876 -9.289 7.883 1 88.25 69 TYR B C 1
ATOM 2072 O O . TYR B 1 69 ? 1.405 -8.172 7.809 1 88.25 69 TYR B O 1
ATOM 2080 N N . GLY B 1 70 ? -0.327 -9.445 8.375 1 86.81 70 GLY B N 1
ATOM 2081 C CA . GLY B 1 70 ? -1.011 -8.352 9.047 1 86.81 70 GLY B CA 1
ATOM 2082 C C . GLY B 1 70 ? -1.653 -7.367 8.086 1 86.81 70 GLY B C 1
ATOM 2083 O O . GLY B 1 70 ? -2.021 -6.258 8.469 1 86.81 70 GLY B O 1
ATOM 2084 N N . LEU B 1 71 ? -1.792 -7.77 6.91 1 93.12 71 LEU B N 1
ATOM 2085 C CA . LEU B 1 71 ? -2.299 -6.898 5.855 1 93.12 71 LEU B CA 1
ATOM 2086 C C . LEU B 1 71 ? -3.422 -7.582 5.082 1 93.12 71 LEU B C 1
ATOM 2088 O O . LEU B 1 71 ? -3.271 -8.727 4.641 1 93.12 71 LEU B O 1
ATOM 2092 N N . GLY B 1 72 ? -4.516 -6.887 4.945 1 95.44 72 GLY B N 1
ATOM 2093 C CA . GLY B 1 72 ? -5.531 -7.309 3.99 1 95.44 72 GLY B CA 1
ATOM 2094 C C . GLY B 1 72 ? -5.238 -6.852 2.572 1 95.44 72 GLY B C 1
ATOM 2095 O O . GLY B 1 72 ? -4.762 -5.734 2.359 1 95.44 72 GLY B O 1
ATOM 2096 N N . LEU B 1 73 ? -5.469 -7.715 1.647 1 97.12 73 LEU B N 1
ATOM 2097 C CA . LEU B 1 73 ? -5.445 -7.383 0.227 1 97.12 73 LEU B CA 1
ATOM 2098 C C . LEU B 1 73 ? -6.812 -7.617 -0.41 1 97.12 73 LEU B C 1
ATOM 2100 O O . LEU B 1 73 ? -7.289 -8.75 -0.458 1 97.12 73 LEU B O 1
ATOM 2104 N N . HIS B 1 74 ? -7.41 -6.539 -0.825 1 97.94 74 HIS B N 1
ATOM 2105 C CA . HIS B 1 74 ? -8.711 -6.602 -1.477 1 97.94 74 HIS B CA 1
ATOM 2106 C C . HIS B 1 74 ? -8.578 -6.484 -2.992 1 97.94 74 HIS B C 1
ATOM 2108 O O . HIS B 1 74 ? -8.18 -5.434 -3.504 1 97.94 74 HIS B O 1
ATOM 2114 N N . LEU B 1 75 ? -8.898 -7.582 -3.654 1 98.44 75 LEU B N 1
ATOM 2115 C CA . LEU B 1 75 ? -8.883 -7.609 -5.113 1 98.44 75 LEU B CA 1
ATOM 2116 C C . LEU B 1 75 ? -10.289 -7.414 -5.68 1 98.44 75 LEU B C 1
ATOM 2118 O O . LEU B 1 75 ? -11.211 -8.148 -5.328 1 98.44 75 LEU B O 1
ATOM 2122 N N . ILE B 1 76 ? -10.422 -6.406 -6.562 1 98 76 ILE B N 1
ATOM 2123 C CA . ILE B 1 76 ? -11.734 -6.055 -7.09 1 98 76 ILE B CA 1
ATOM 2124 C C . ILE B 1 76 ? -11.703 -6.078 -8.617 1 98 76 ILE B C 1
ATOM 2126 O O . ILE B 1 76 ? -10.828 -5.465 -9.234 1 98 76 ILE B O 1
ATOM 2130 N N . LYS B 1 77 ? -12.648 -6.762 -9.164 1 98.25 77 LYS B N 1
ATOM 2131 C CA . LYS B 1 77 ? -12.727 -6.844 -10.617 1 98.25 77 LYS B CA 1
ATOM 2132 C C . LYS B 1 77 ? -13.031 -5.477 -11.234 1 98.25 77 LYS B C 1
ATOM 2134 O O . LYS B 1 77 ? -13.945 -4.785 -10.789 1 98.25 77 LYS B O 1
ATOM 2139 N N . GLY B 1 78 ? -12.25 -5.113 -12.227 1 97.81 78 GLY B N 1
ATOM 2140 C CA . GLY B 1 78 ? -12.461 -3.873 -12.953 1 97.81 78 GLY B CA 1
ATOM 2141 C C . GLY B 1 78 ? -11.391 -3.611 -14 1 97.81 78 GLY B C 1
ATOM 2142 O O . GLY B 1 78 ? -10.828 -4.551 -14.57 1 97.81 78 GLY B O 1
ATOM 2143 N N . THR B 1 79 ? -11.25 -2.346 -14.336 1 97.38 79 THR B N 1
ATOM 2144 C CA . THR B 1 79 ? -10.203 -1.907 -15.25 1 97.38 79 THR B CA 1
ATOM 2145 C C . THR B 1 79 ? -9.086 -1.199 -14.5 1 97.38 79 THR B C 1
ATOM 2147 O O . THR B 1 79 ? -9.234 -0.046 -14.086 1 97.38 79 THR B O 1
ATOM 2150 N N . PRO B 1 80 ? -8.016 -1.874 -14.328 1 97.38 80 PRO B N 1
ATOM 2151 C CA . PRO B 1 80 ? -6.926 -1.252 -13.578 1 97.38 80 PRO B CA 1
ATOM 2152 C C . PRO B 1 80 ? -6.336 -0.033 -14.281 1 97.38 80 PRO B C 1
ATOM 2154 O O . PRO B 1 80 ? -6.383 0.054 -15.516 1 97.38 80 PRO B O 1
ATOM 2157 N N . VAL B 1 81 ? -5.809 0.833 -13.469 1 94.81 81 VAL B N 1
ATOM 2158 C CA . VAL B 1 81 ? -5.02 1.932 -14.016 1 94.81 81 VAL B CA 1
ATOM 2159 C C . VAL B 1 81 ? -3.834 1.376 -14.805 1 94.81 81 VAL B C 1
ATOM 2161 O O . VAL B 1 81 ? -3.154 0.453 -14.344 1 94.81 81 VAL B O 1
ATOM 2164 N N . PRO B 1 82 ? -3.643 1.927 -16 1 94.88 82 PRO B N 1
ATOM 2165 C CA . PRO B 1 82 ? -2.5 1.433 -16.781 1 94.88 82 PRO B CA 1
ATOM 2166 C C . PRO B 1 82 ? -1.162 1.704 -16.094 1 94.88 82 PRO B C 1
ATOM 2168 O O . PRO B 1 82 ? -0.938 2.805 -15.578 1 94.88 82 PRO B O 1
ATOM 2171 N N . ARG B 1 83 ? -0.33 0.718 -16.094 1 95.69 83 ARG B N 1
ATOM 2172 C CA . ARG B 1 83 ? 1 0.815 -15.5 1 95.69 83 ARG B CA 1
ATOM 2173 C C . ARG B 1 83 ? 2.064 0.286 -16.453 1 95.69 83 ARG B C 1
ATOM 2175 O O . ARG B 1 83 ? 1.789 -0.593 -17.281 1 95.69 83 ARG B O 1
ATOM 2182 N N . SER B 1 84 ? 3.24 0.805 -16.266 1 96.12 84 SER B N 1
ATOM 2183 C CA . SER B 1 84 ? 4.379 0.36 -17.062 1 96.12 84 SER B CA 1
ATOM 2184 C C . SER B 1 84 ? 4.754 -1.081 -16.734 1 96.12 84 SER B C 1
ATOM 2186 O O . SER B 1 84 ? 4.656 -1.507 -15.586 1 96.12 84 SER B O 1
ATOM 2188 N N . SER B 1 85 ? 5.262 -1.768 -17.75 1 96.88 85 SER B N 1
ATOM 2189 C CA . SER B 1 85 ? 5.766 -3.119 -17.547 1 96.88 85 SER B CA 1
ATOM 2190 C C . SER B 1 85 ? 7.258 -3.107 -17.219 1 96.88 85 SER B C 1
ATOM 2192 O O . SER B 1 85 ? 7.836 -4.145 -16.891 1 96.88 85 SER B O 1
ATOM 2194 N N . VAL B 1 86 ? 7.789 -1.985 -17.359 1 97.62 86 VAL B N 1
ATOM 2195 C CA . VAL B 1 86 ? 9.211 -1.852 -17.047 1 97.62 86 VAL B CA 1
ATOM 2196 C C . VAL B 1 86 ? 9.414 -1.866 -15.539 1 97.62 86 VAL B C 1
ATOM 2198 O O . VAL B 1 86 ? 8.68 -1.211 -14.797 1 97.62 86 VAL B O 1
ATOM 2201 N N . ILE B 1 87 ? 10.359 -2.615 -15.109 1 98.06 87 ILE B N 1
ATOM 2202 C CA . ILE B 1 87 ? 10.695 -2.641 -13.695 1 98.06 87 ILE B CA 1
ATOM 2203 C C . ILE B 1 87 ? 11.633 -1.481 -13.367 1 98.06 87 ILE B C 1
ATOM 2205 O O . ILE B 1 87 ? 12.797 -1.48 -13.773 1 98.06 87 ILE B O 1
ATOM 2209 N N . ASP B 1 88 ? 11.148 -0.51 -12.727 1 96.81 88 ASP B N 1
ATOM 2210 C CA . ASP B 1 88 ? 11.875 0.648 -12.219 1 96.81 88 ASP B CA 1
ATOM 2211 C C . ASP B 1 88 ? 11.75 0.757 -10.703 1 96.81 88 ASP B C 1
ATOM 2213 O O . ASP B 1 88 ? 10.695 1.15 -10.195 1 96.81 88 ASP B O 1
ATOM 2217 N N . PRO B 1 89 ? 12.797 0.485 -9.984 1 95.19 89 PRO B N 1
ATOM 2218 C CA . PRO B 1 89 ? 12.742 0.469 -8.516 1 95.19 89 PRO B CA 1
ATOM 2219 C C . PRO B 1 89 ? 12.297 1.806 -7.93 1 95.19 89 PRO B C 1
ATOM 2221 O O . PRO B 1 89 ? 11.969 1.881 -6.742 1 95.19 89 PRO B O 1
ATOM 2224 N N . LYS B 1 90 ? 12.266 2.842 -8.703 1 95.12 90 LYS B N 1
ATOM 2225 C CA . LYS B 1 90 ? 11.898 4.164 -8.203 1 95.12 90 LYS B CA 1
ATOM 2226 C C . LYS B 1 90 ? 10.422 4.453 -8.461 1 95.12 90 LYS B C 1
ATOM 2228 O O . LYS B 1 90 ? 9.93 5.523 -8.102 1 95.12 90 LYS B O 1
ATOM 2233 N N . SER B 1 91 ? 9.727 3.525 -9.055 1 96.81 91 SER B N 1
ATOM 2234 C CA . SER B 1 91 ? 8.305 3.699 -9.32 1 96.81 91 SER B CA 1
ATOM 2235 C C . SER B 1 91 ? 7.465 3.232 -8.133 1 96.81 91 SER B C 1
ATOM 2237 O O . SER B 1 91 ? 8 2.709 -7.156 1 96.81 91 SER B O 1
ATOM 2239 N N . ASP B 1 92 ? 6.129 3.482 -8.195 1 98.12 92 ASP B N 1
ATOM 2240 C CA . ASP B 1 92 ? 5.207 2.992 -7.176 1 98.12 92 ASP B CA 1
ATOM 2241 C C . ASP B 1 92 ? 5.391 1.495 -6.945 1 98.12 92 ASP B C 1
ATOM 2243 O O . ASP B 1 92 ? 5.438 0.715 -7.898 1 98.12 92 ASP B O 1
ATOM 2247 N N . HIS B 1 93 ? 5.547 1.137 -5.633 1 98.06 93 HIS B N 1
ATOM 2248 C CA . HIS B 1 93 ? 5.586 -0.297 -5.363 1 98.06 93 HIS B CA 1
ATOM 2249 C C . HIS B 1 93 ? 5.227 -0.594 -3.912 1 98.06 93 HIS B C 1
ATOM 2251 O O . HIS B 1 93 ? 5.262 0.3 -3.064 1 98.06 93 HIS B O 1
ATOM 2257 N N . LEU B 1 94 ? 4.785 -1.759 -3.721 1 97.25 94 LEU B N 1
ATOM 2258 C CA . LEU B 1 94 ? 4.539 -2.346 -2.408 1 97.25 94 LEU B CA 1
ATOM 2259 C C . LEU B 1 94 ? 5.68 -3.275 -2.006 1 97.25 94 LEU B C 1
ATOM 2261 O O . LEU B 1 94 ? 6.035 -4.188 -2.756 1 97.25 94 LEU B O 1
ATOM 2265 N N . SER B 1 95 ? 6.176 -3.064 -0.776 1 96.75 95 SER B N 1
ATOM 2266 C CA . SER B 1 95 ? 7.375 -3.791 -0.366 1 96.75 95 SER B CA 1
ATOM 2267 C C . SER B 1 95 ? 7.094 -4.684 0.839 1 96.75 95 SER B C 1
ATOM 2269 O O . SER B 1 95 ? 6.5 -4.234 1.823 1 96.75 95 SER B O 1
ATOM 2271 N N . PHE B 1 96 ? 7.582 -5.855 0.745 1 94.94 96 PHE B N 1
ATOM 2272 C CA . PHE B 1 96 ? 7.551 -6.812 1.843 1 94.94 96 PHE B CA 1
ATOM 2273 C C . PHE B 1 96 ? 8.961 -7.172 2.289 1 94.94 96 PHE B C 1
ATOM 2275 O O . PHE B 1 96 ? 9.891 -7.199 1.476 1 94.94 96 PHE B O 1
ATOM 2282 N N . GLN B 1 97 ? 9.008 -7.422 3.535 1 91.81 97 GLN B N 1
ATOM 2283 C CA . GLN B 1 97 ? 10.305 -7.863 4.051 1 91.81 97 GLN B CA 1
ATOM 2284 C C . GLN B 1 97 ? 10.312 -9.367 4.305 1 91.81 97 GLN B C 1
ATOM 2286 O O . GLN B 1 97 ? 9.312 -9.93 4.762 1 91.81 97 GLN B O 1
ATOM 2291 N N . ALA B 1 98 ? 11.406 -10.016 3.914 1 86.81 98 ALA B N 1
ATOM 2292 C CA . ALA B 1 98 ? 11.617 -11.438 4.141 1 86.81 98 ALA B CA 1
ATOM 2293 C C . ALA B 1 98 ? 13.047 -11.711 4.602 1 86.81 98 ALA B C 1
ATOM 2295 O O . ALA B 1 98 ? 13.969 -10.969 4.262 1 86.81 98 ALA B O 1
ATOM 2296 N N . ASP B 1 99 ? 13.156 -12.781 5.406 1 80.19 99 ASP B N 1
ATOM 2297 C CA . ASP B 1 99 ? 14.484 -13.148 5.871 1 80.19 99 ASP B CA 1
ATOM 2298 C C . ASP B 1 99 ? 15.344 -13.664 4.723 1 80.19 99 ASP B C 1
ATOM 2300 O O . ASP B 1 99 ? 16.562 -13.453 4.703 1 80.19 99 ASP B O 1
ATOM 2304 N N . SER B 1 100 ? 14.711 -14.344 3.871 1 82.62 100 SER B N 1
ATOM 2305 C CA . SER B 1 100 ? 15.398 -14.836 2.684 1 82.62 100 SER B CA 1
ATOM 2306 C C . SER B 1 100 ? 14.57 -14.609 1.425 1 82.62 100 SER B C 1
ATOM 2308 O O . SER B 1 100 ? 13.352 -14.805 1.435 1 82.62 100 SER B O 1
ATOM 2310 N N . LEU B 1 101 ? 15.32 -14.188 0.386 1 90.56 101 LEU B N 1
ATOM 2311 C CA . LEU B 1 101 ? 14.656 -13.883 -0.875 1 90.56 101 LEU B CA 1
ATOM 2312 C C . LEU B 1 101 ? 14.625 -15.102 -1.788 1 90.56 101 LEU B C 1
ATOM 2314 O O . LEU B 1 101 ? 13.914 -15.117 -2.795 1 90.56 101 LEU B O 1
ATOM 2318 N N . ASP B 1 102 ? 15.289 -16.156 -1.376 1 89.62 102 ASP B N 1
ATOM 2319 C CA . ASP B 1 102 ? 15.5 -17.297 -2.262 1 89.62 102 ASP B CA 1
ATOM 2320 C C . ASP B 1 102 ? 14.188 -18 -2.578 1 89.62 102 ASP B C 1
ATOM 2322 O O . ASP B 1 102 ? 13.961 -18.422 -3.715 1 89.62 102 ASP B O 1
ATOM 2326 N N . GLY B 1 103 ? 13.383 -18.125 -1.587 1 88 103 GLY B N 1
ATOM 2327 C CA . GLY B 1 103 ? 12.094 -18.766 -1.817 1 88 103 GLY B CA 1
ATOM 2328 C C . GLY B 1 103 ? 11.227 -18.016 -2.818 1 88 103 GLY B C 1
ATOM 2329 O O . GLY B 1 103 ? 10.602 -18.625 -3.684 1 88 103 GLY B O 1
ATOM 2330 N N . VAL B 1 104 ? 11.211 -16.703 -2.68 1 91.19 104 VAL B N 1
ATOM 2331 C CA . VAL B 1 104 ? 10.422 -15.875 -3.592 1 91.19 104 VAL B CA 1
ATOM 2332 C C . VAL B 1 104 ? 11.023 -15.938 -4.996 1 91.19 104 VAL B C 1
ATOM 2334 O O . VAL B 1 104 ? 10.297 -16.094 -5.98 1 91.19 104 VAL B O 1
ATOM 2337 N N . GLN B 1 105 ? 12.289 -15.883 -5.043 1 94.56 105 GLN B N 1
ATOM 2338 C CA . GLN B 1 105 ? 12.961 -15.945 -6.336 1 94.56 105 GLN B CA 1
ATOM 2339 C C . GLN B 1 105 ? 12.68 -17.266 -7.039 1 94.56 105 GLN B C 1
ATOM 2341 O O . GLN B 1 105 ? 12.422 -17.297 -8.25 1 94.56 105 GLN B O 1
ATOM 2346 N N . ALA B 1 106 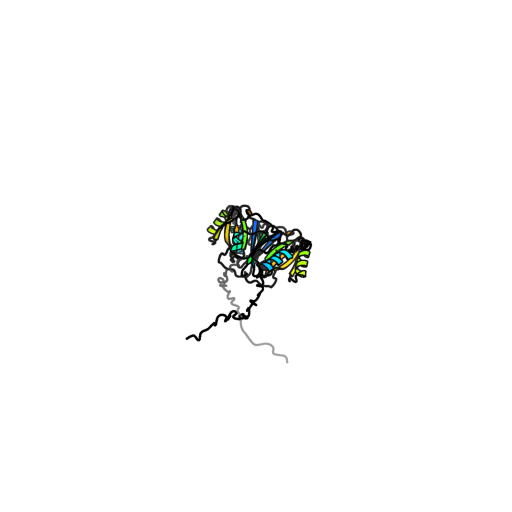? 12.75 -18.312 -6.324 1 93.75 106 ALA B N 1
ATOM 2347 C CA . ALA B 1 106 ? 12.461 -19.625 -6.891 1 93.75 106 ALA B CA 1
ATOM 2348 C C . ALA B 1 106 ? 11.031 -19.703 -7.422 1 93.75 106 ALA B C 1
ATOM 2350 O O . ALA B 1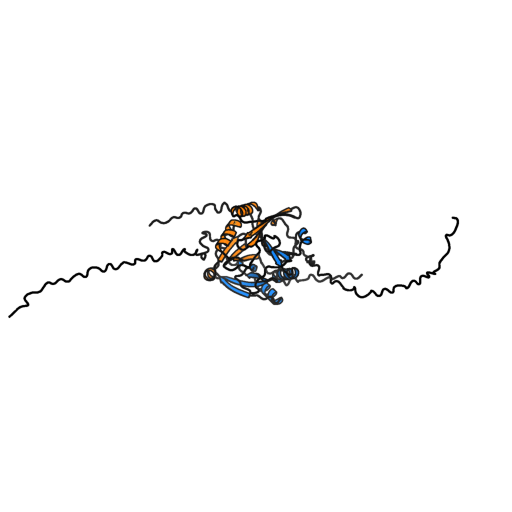 106 ? 10.789 -20.25 -8.5 1 93.75 106 ALA B O 1
ATOM 2351 N N . ALA B 1 107 ? 10.125 -19.141 -6.668 1 91.19 107 ALA B N 1
ATOM 2352 C CA . ALA B 1 107 ? 8.734 -19.125 -7.094 1 91.19 107 ALA B CA 1
ATOM 2353 C C . ALA B 1 107 ? 8.562 -18.328 -8.391 1 91.19 107 ALA B C 1
ATOM 2355 O O . ALA B 1 107 ? 7.836 -18.75 -9.297 1 91.19 107 ALA B O 1
ATOM 2356 N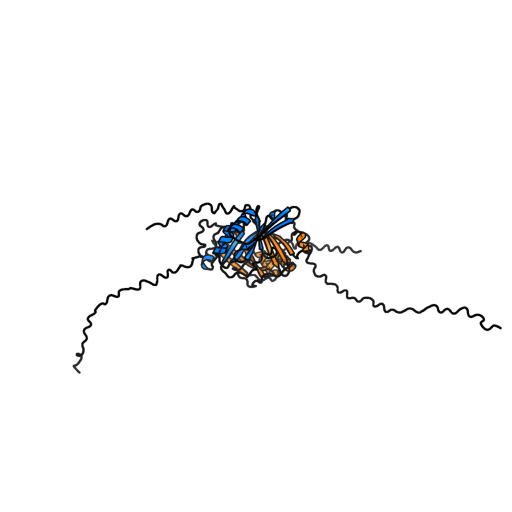 N . LEU B 1 108 ? 9.203 -17.203 -8.461 1 96.12 108 LEU B N 1
ATOM 2357 C CA . LEU B 1 108 ? 9.141 -16.375 -9.664 1 96.12 108 LEU B CA 1
ATOM 2358 C C . LEU B 1 108 ? 9.711 -17.125 -10.867 1 96.12 108 LEU B C 1
ATOM 2360 O O . LEU B 1 108 ? 9.102 -17.141 -11.938 1 96.12 108 LEU B O 1
ATOM 2364 N N . ARG B 1 109 ? 10.805 -17.781 -10.688 1 96.75 109 ARG B N 1
ATOM 2365 C CA . ARG B 1 109 ? 11.453 -18.531 -11.766 1 96.75 109 ARG B CA 1
ATOM 2366 C C . ARG B 1 109 ? 10.57 -19.672 -12.242 1 96.75 109 ARG B C 1
ATOM 2368 O O . ARG B 1 109 ? 10.383 -19.859 -13.445 1 96.75 109 ARG B O 1
ATOM 2375 N N . SER B 1 110 ? 10.031 -20.375 -11.352 1 95.44 110 SER B N 1
ATOM 2376 C CA . SER B 1 110 ? 9.219 -21.547 -11.688 1 95.44 110 SER B CA 1
ATOM 2377 C C . SER B 1 110 ? 7.969 -21.141 -12.461 1 95.44 110 SER B C 1
ATOM 2379 O O . SER B 1 110 ? 7.406 -21.938 -13.211 1 95.44 110 SER B O 1
ATOM 2381 N N . ARG B 1 111 ? 7.613 -19.906 -12.297 1 95.5 111 ARG B N 1
ATOM 2382 C CA . ARG B 1 111 ? 6.379 -19.438 -12.922 1 95.5 111 ARG B CA 1
ATOM 2383 C C . ARG B 1 111 ? 6.684 -18.562 -14.133 1 95.5 111 ARG B C 1
ATOM 2385 O O . ARG B 1 111 ? 5.766 -18.047 -14.781 1 95.5 111 ARG B O 1
ATOM 2392 N N . GLY B 1 112 ? 7.961 -18.359 -14.375 1 97.19 112 GLY B N 1
ATOM 2393 C CA . GLY B 1 112 ? 8.375 -17.578 -15.531 1 97.19 112 GLY B CA 1
ATOM 2394 C C . GLY B 1 112 ? 8.094 -16.094 -15.375 1 97.19 112 GLY B C 1
ATOM 2395 O O . GLY B 1 112 ? 7.855 -15.398 -16.375 1 97.19 112 GLY B O 1
ATOM 2396 N N . ILE B 1 113 ? 8.023 -15.602 -14.211 1 97.44 113 ILE B N 1
ATOM 2397 C CA . ILE B 1 113 ? 7.777 -14.188 -13.953 1 97.44 113 ILE B CA 1
ATOM 2398 C C . ILE B 1 113 ? 9.102 -13.422 -13.945 1 97.44 113 ILE B C 1
ATOM 2400 O O . ILE B 1 113 ? 9.984 -13.719 -13.141 1 97.44 113 ILE B O 1
ATOM 2404 N N . PRO B 1 114 ? 9.203 -12.438 -14.844 1 98.19 114 PRO B N 1
ATOM 2405 C CA . PRO B 1 114 ? 10.438 -11.641 -14.844 1 98.19 114 PRO B CA 1
ATOM 2406 C C . PRO B 1 114 ? 10.633 -10.867 -13.539 1 98.19 114 PRO B C 1
ATOM 2408 O O . PRO B 1 114 ? 9.664 -10.414 -12.93 1 98.19 114 PRO B O 1
ATOM 2411 N N . PHE B 1 115 ? 11.906 -10.719 -13.117 1 98.31 115 PHE B N 1
ATOM 2412 C CA . PHE B 1 115 ? 12.25 -9.945 -11.93 1 98.31 115 PHE B CA 1
ATOM 2413 C C . PHE B 1 115 ? 13.625 -9.32 -12.062 1 98.31 115 PHE B C 1
ATOM 2415 O O . PHE B 1 115 ? 14.406 -9.703 -12.945 1 98.31 115 PHE B O 1
ATOM 2422 N N . VAL B 1 116 ? 13.875 -8.305 -11.273 1 98.06 116 VAL B N 1
ATOM 2423 C CA . VAL B 1 116 ? 15.18 -7.66 -11.141 1 98.06 116 VAL B CA 1
ATOM 2424 C C . VAL B 1 116 ? 15.664 -7.793 -9.695 1 98.06 116 VAL B C 1
ATOM 2426 O O . VAL B 1 116 ? 14.93 -7.484 -8.758 1 98.06 116 VAL B O 1
ATOM 2429 N N . ARG B 1 117 ? 16.812 -8.305 -9.539 1 96.56 117 ARG B N 1
ATOM 2430 C CA . ARG B 1 117 ? 17.453 -8.391 -8.227 1 96.56 117 ARG B CA 1
ATOM 2431 C C . ARG B 1 117 ? 18.562 -7.359 -8.078 1 96.56 117 ARG B C 1
ATOM 2433 O O . ARG B 1 117 ? 19.422 -7.23 -8.961 1 96.56 117 ARG B O 1
ATOM 2440 N N . GLN B 1 118 ? 18.422 -6.605 -7.027 1 93.88 118 GLN B N 1
ATOM 2441 C CA . GLN B 1 118 ? 19.453 -5.605 -6.723 1 93.88 118 GLN B CA 1
ATOM 2442 C C . GLN B 1 118 ? 20.031 -5.82 -5.332 1 93.88 118 GLN B C 1
ATOM 2444 O O . GLN B 1 118 ? 19.359 -6.32 -4.434 1 93.88 118 GLN B O 1
ATOM 2449 N N . GLU B 1 119 ? 21.328 -5.492 -5.238 1 90.9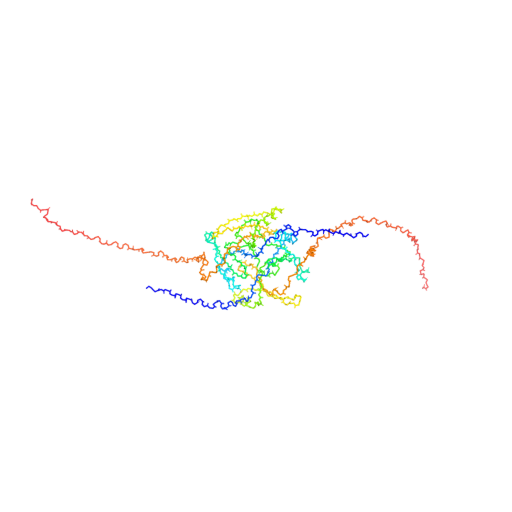4 119 GLU B N 1
ATOM 2450 C CA . GLU B 1 119 ? 22.031 -5.504 -3.957 1 90.94 119 GLU B CA 1
ATOM 2451 C C . GLU B 1 119 ? 22.703 -4.164 -3.684 1 90.94 119 GLU B C 1
ATOM 2453 O O . GLU B 1 119 ? 23.312 -3.578 -4.578 1 90.94 119 GLU B O 1
ATOM 2458 N N . VAL B 1 120 ? 22.453 -3.705 -2.529 1 82.88 120 VAL B N 1
ATOM 2459 C CA . VAL B 1 120 ? 23.047 -2.436 -2.139 1 82.88 120 VAL B CA 1
ATOM 2460 C C . VAL B 1 120 ? 23.641 -2.555 -0.735 1 82.88 120 VAL B C 1
ATOM 2462 O O . VAL B 1 120 ? 23.047 -3.195 0.14 1 82.88 120 VAL B O 1
ATOM 2465 N N . MET B 1 121 ? 24.828 -1.907 -0.588 1 86 121 MET B N 1
ATOM 2466 C CA . MET B 1 121 ? 25.406 -1.8 0.748 1 86 121 MET B CA 1
ATOM 2467 C C . MET B 1 121 ? 24.984 -0.503 1.425 1 86 121 MET B C 1
ATOM 2469 O O . MET B 1 121 ? 25.156 0.581 0.865 1 86 121 MET B O 1
ATOM 2473 N N . GLU B 1 122 ? 24.375 -0.608 2.566 1 81 122 GLU B N 1
ATOM 2474 C CA . GLU B 1 122 ? 23.953 0.546 3.359 1 81 122 GLU B CA 1
ATOM 2475 C C . GLU B 1 122 ? 24.391 0.402 4.812 1 81 122 GLU B C 1
ATOM 2477 O O . GLU B 1 122 ? 23.984 -0.528 5.504 1 81 122 GLU B O 1
ATOM 2482 N N . GLY B 1 123 ? 25.203 1.399 5.277 1 79.75 123 GLY B N 1
ATOM 2483 C CA . GLY B 1 123 ? 25.672 1.358 6.656 1 79.75 123 GLY B CA 1
ATOM 2484 C C . GLY B 1 123 ? 26.328 0.046 7.02 1 79.75 123 GLY B C 1
ATOM 2485 O O . GLY B 1 123 ? 26.125 -0.482 8.109 1 79.75 123 GLY B O 1
ATOM 2486 N N . GLY B 1 124 ? 26.922 -0.623 6.105 1 83.44 124 GLY B N 1
ATOM 2487 C CA . GLY B 1 124 ? 27.625 -1.868 6.363 1 83.44 124 GLY B CA 1
ATOM 2488 C C . GLY B 1 124 ? 26.734 -3.094 6.227 1 83.44 124 GLY B C 1
ATOM 2489 O O . GLY B 1 124 ? 27.203 -4.223 6.422 1 83.44 124 GLY B O 1
ATOM 2490 N N . MET B 1 125 ? 25.562 -2.84 5.922 1 85 125 MET B N 1
ATOM 2491 C CA . MET B 1 125 ? 24.625 -3.949 5.75 1 85 125 MET B CA 1
ATOM 2492 C C . MET B 1 125 ? 24.328 -4.18 4.273 1 85 125 MET B C 1
ATOM 2494 O O . MET B 1 125 ? 24.188 -3.223 3.508 1 85 125 MET B O 1
ATOM 2498 N N . LEU B 1 126 ? 24.266 -5.465 3.941 1 88.69 126 LEU B N 1
ATOM 2499 C CA . LEU B 1 126 ? 23.875 -5.812 2.578 1 88.69 126 LEU B CA 1
ATOM 2500 C C . LEU B 1 126 ? 22.359 -5.855 2.441 1 88.69 126 LEU B C 1
ATOM 2502 O O . LEU B 1 126 ? 21.703 -6.672 3.086 1 88.69 126 LEU B O 1
ATOM 2506 N N . VAL B 1 127 ? 21.891 -5.016 1.668 1 88.88 127 VAL B N 1
ATOM 2507 C CA . VAL B 1 127 ? 20.453 -4.977 1.393 1 88.88 127 VAL B CA 1
ATOM 2508 C C . VAL B 1 127 ? 20.172 -5.598 0.026 1 88.88 127 VAL B C 1
ATOM 2510 O O . VAL B 1 127 ? 20.75 -5.18 -0.983 1 88.88 127 VAL B O 1
ATOM 2513 N N . GLU B 1 128 ? 19.406 -6.645 0.044 1 93.44 128 GLU B N 1
ATOM 2514 C CA . GLU B 1 128 ? 18.969 -7.305 -1.183 1 93.44 128 GLU B CA 1
ATOM 2515 C C . GLU B 1 128 ? 17.516 -6.98 -1.494 1 93.44 128 GLU B C 1
ATOM 2517 O O . GLU B 1 128 ? 16.672 -6.918 -0.589 1 93.44 128 GLU B O 1
ATOM 2522 N N . GLN B 1 129 ? 17.266 -6.738 -2.762 1 94.94 129 GLN B N 1
ATOM 2523 C CA . GLN B 1 129 ? 15.922 -6.395 -3.209 1 94.94 129 GLN B CA 1
ATOM 2524 C C . GLN B 1 129 ? 15.547 -7.18 -4.461 1 94.94 129 GLN B C 1
ATOM 2526 O O . GLN B 1 129 ? 16.375 -7.379 -5.352 1 94.94 129 GLN B O 1
ATOM 2531 N N . LEU B 1 130 ? 14.398 -7.723 -4.512 1 97 130 LEU B N 1
ATOM 2532 C CA . LEU B 1 130 ? 13.766 -8.336 -5.676 1 97 130 LEU B CA 1
ATOM 2533 C C . LEU B 1 130 ? 12.555 -7.535 -6.125 1 97 130 LEU B C 1
ATOM 2535 O O . LEU B 1 130 ? 11.648 -7.27 -5.328 1 97 130 LEU B O 1
ATOM 2539 N N . PHE B 1 131 ? 12.594 -7.102 -7.367 1 98.12 131 PHE B N 1
ATOM 2540 C CA . PHE B 1 131 ? 11.461 -6.371 -7.926 1 98.12 131 PHE B CA 1
ATOM 2541 C C . PHE B 1 131 ? 10.789 -7.176 -9.031 1 98.12 131 PHE B C 1
ATOM 2543 O O . PHE B 1 131 ? 11.469 -7.738 -9.898 1 98.12 131 PHE B O 1
ATOM 2550 N N . PHE B 1 132 ? 9.5 -7.156 -9.062 1 98.44 132 PHE B N 1
ATOM 2551 C CA . PHE B 1 132 ? 8.711 -7.852 -10.07 1 98.44 132 PHE B CA 1
ATOM 2552 C C . PHE B 1 132 ? 7.293 -7.293 -10.125 1 98.44 132 PHE B C 1
ATOM 2554 O O . PHE B 1 132 ? 6.926 -6.434 -9.328 1 98.44 132 PHE B O 1
ATOM 2561 N N . HIS B 1 133 ? 6.531 -7.758 -11.062 1 98.69 133 HIS B N 1
ATOM 2562 C CA . HIS B 1 133 ? 5.176 -7.254 -11.25 1 98.69 133 HIS B CA 1
ATOM 2563 C C . HIS B 1 133 ? 4.141 -8.344 -10.984 1 98.69 133 HIS B C 1
ATOM 2565 O O . HIS B 1 133 ? 4.379 -9.516 -11.273 1 98.69 133 HIS B O 1
ATOM 2571 N N . ASP B 1 134 ? 3.021 -7.875 -10.445 1 98.31 134 ASP B N 1
ATOM 2572 C CA . ASP B 1 134 ? 1.856 -8.758 -10.438 1 98.31 134 ASP B CA 1
ATOM 2573 C C . ASP B 1 134 ? 1.188 -8.781 -11.812 1 98.31 134 ASP B C 1
ATOM 2575 O O . ASP B 1 134 ? 1.663 -8.148 -12.758 1 98.31 134 ASP B O 1
ATOM 2579 N N . PRO B 1 135 ? 0.089 -9.484 -12.023 1 98.38 135 PRO B N 1
ATOM 2580 C CA . PRO B 1 135 ? -0.504 -9.68 -13.344 1 98.38 135 PRO B CA 1
ATOM 2581 C C . PRO B 1 135 ? -0.97 -8.375 -13.984 1 98.38 135 PRO B C 1
ATOM 2583 O O . PRO B 1 135 ? -1.137 -8.305 -15.203 1 98.38 135 PRO B O 1
ATOM 2586 N N . ASP B 1 136 ? -1.253 -7.328 -13.211 1 98.44 136 ASP B N 1
ATOM 2587 C CA . ASP B 1 136 ? -1.706 -6.051 -13.742 1 98.44 136 ASP B CA 1
ATOM 2588 C C . ASP B 1 136 ? -0.609 -4.992 -13.648 1 98.44 136 ASP B C 1
ATOM 2590 O O . ASP B 1 136 ? -0.897 -3.795 -13.602 1 98.44 136 ASP B O 1
ATOM 2594 N N . ASN B 1 137 ? 0.625 -5.391 -13.398 1 98.25 137 ASN B N 1
ATOM 2595 C CA . ASN B 1 137 ? 1.848 -4.594 -13.43 1 98.25 137 ASN B CA 1
ATOM 2596 C C . ASN B 1 137 ? 1.97 -3.705 -12.195 1 98.25 137 ASN B C 1
ATOM 2598 O O . ASN B 1 137 ? 2.666 -2.688 -12.227 1 98.25 137 ASN B O 1
ATOM 2602 N N . ASN B 1 138 ? 1.23 -3.994 -11.164 1 98.19 138 ASN B N 1
ATOM 2603 C CA . ASN B 1 138 ? 1.655 -3.457 -9.875 1 98.19 138 ASN B CA 1
ATOM 2604 C C . ASN B 1 138 ? 3.045 -3.959 -9.484 1 98.19 138 ASN B C 1
ATOM 2606 O O . ASN B 1 138 ? 3.277 -5.168 -9.43 1 98.19 138 ASN B O 1
ATOM 2610 N N . MET B 1 139 ? 3.904 -3.076 -9.234 1 98.38 139 MET B N 1
ATOM 2611 C CA . MET B 1 139 ? 5.254 -3.506 -8.883 1 98.38 139 MET B CA 1
ATOM 2612 C C . MET B 1 139 ? 5.332 -3.914 -7.414 1 98.38 139 MET B C 1
ATOM 2614 O O . MET B 1 139 ? 4.789 -3.23 -6.543 1 98.38 139 MET B O 1
ATOM 2618 N N . ILE B 1 140 ? 5.977 -4.984 -7.152 1 97.94 140 ILE B N 1
ATOM 2619 C CA . ILE B 1 140 ? 6.191 -5.543 -5.82 1 97.94 140 ILE B CA 1
ATOM 2620 C C . ILE B 1 140 ? 7.691 -5.637 -5.535 1 97.94 140 ILE B C 1
ATOM 2622 O O . ILE B 1 140 ? 8.484 -5.934 -6.434 1 97.94 140 ILE B O 1
ATOM 2626 N N . GLU B 1 141 ? 7.984 -5.395 -4.328 1 97.5 141 GLU B N 1
ATOM 2627 C CA . GLU B 1 141 ? 9.352 -5.59 -3.842 1 97.5 141 GLU B CA 1
ATOM 2628 C C . GLU B 1 141 ? 9.383 -6.578 -2.678 1 97.5 141 GLU B C 1
ATOM 2630 O O . GLU B 1 141 ? 8.539 -6.52 -1.783 1 97.5 141 GLU B O 1
ATOM 2635 N N . VAL B 1 142 ? 10.305 -7.457 -2.701 1 95.75 142 VAL B N 1
ATOM 2636 C CA . VAL B 1 142 ? 10.688 -8.234 -1.523 1 95.75 142 VAL B CA 1
ATOM 2637 C C . VAL B 1 142 ? 12.148 -7.953 -1.172 1 95.75 142 VAL B C 1
ATOM 2639 O O . VAL B 1 142 ? 13.016 -7.992 -2.041 1 95.75 142 VAL B O 1
ATOM 2642 N N . CYS B 1 143 ? 12.328 -7.641 0.066 1 94.31 143 CYS B N 1
ATOM 2643 C CA . CYS B 1 143 ? 13.68 -7.262 0.475 1 94.31 143 CYS B CA 1
ATOM 2644 C C . CYS B 1 143 ? 13.969 -7.734 1.894 1 94.31 143 CYS B C 1
ATOM 2646 O O . CYS B 1 143 ? 13.062 -8.148 2.615 1 94.31 143 CYS B O 1
ATOM 2648 N N . ASN B 1 144 ? 15.219 -7.758 2.277 1 90.5 144 ASN B N 1
ATOM 2649 C CA . ASN B 1 144 ? 15.617 -7.949 3.67 1 90.5 144 ASN B CA 1
ATOM 2650 C C . ASN B 1 144 ? 15.844 -6.617 4.379 1 90.5 144 ASN B C 1
ATOM 2652 O O . ASN B 1 144 ? 16.812 -6.461 5.121 1 90.5 144 ASN B O 1
ATOM 2656 N N . CYS B 1 145 ? 14.992 -5.652 4.117 1 84.88 145 CYS B N 1
ATOM 2657 C CA . CYS B 1 145 ? 15.188 -4.258 4.496 1 84.88 145 CYS B CA 1
ATOM 2658 C C . CYS B 1 145 ? 14.875 -4.047 5.973 1 84.88 145 CYS B C 1
ATOM 2660 O O . CYS B 1 145 ? 15.062 -2.947 6.5 1 84.88 145 CYS B O 1
ATOM 2662 N N . ASP B 1 146 ? 14.43 -5.008 6.676 1 77.62 146 ASP B N 1
ATOM 2663 C CA . ASP B 1 146 ? 14.203 -4.887 8.109 1 77.62 146 ASP B CA 1
ATOM 2664 C C . ASP B 1 146 ? 15.516 -4.672 8.859 1 77.62 146 ASP B C 1
ATOM 2666 O O . ASP B 1 146 ? 15.516 -4.297 10.031 1 77.62 146 ASP B O 1
ATOM 2670 N N . CYS B 1 147 ? 16.578 -4.793 8.219 1 72.31 147 CYS B N 1
ATOM 2671 C CA . CYS B 1 147 ? 17.891 -4.68 8.844 1 72.31 147 CYS B CA 1
ATOM 2672 C C . CYS B 1 147 ? 18.281 -3.219 9.031 1 72.31 147 CYS B C 1
ATOM 2674 O O . CYS B 1 147 ? 19.234 -2.912 9.75 1 72.31 147 CYS B O 1
ATOM 2676 N N . LEU B 1 148 ? 17.516 -2.301 8.469 1 76.69 148 LEU B N 1
ATOM 2677 C CA . LEU B 1 148 ? 17.844 -0.881 8.562 1 76.69 148 LEU B CA 1
ATOM 2678 C C . LEU B 1 148 ? 17.047 -0.213 9.68 1 76.69 148 LEU B C 1
ATOM 2680 O O . LEU B 1 148 ? 15.828 -0.367 9.75 1 76.69 148 LEU B O 1
ATOM 2684 N N . PRO B 1 149 ? 17.781 0.502 10.555 1 79.62 149 PRO B N 1
ATOM 2685 C CA . PRO B 1 149 ? 17.062 1.172 11.648 1 79.62 149 PRO B CA 1
ATOM 2686 C C . PRO B 1 149 ? 16.203 2.332 11.156 1 79.62 149 PRO B C 1
ATOM 2688 O O . PRO B 1 149 ? 16.531 2.982 10.164 1 79.62 149 PRO B O 1
ATOM 2691 N N . ILE B 1 150 ? 15.125 2.504 11.812 1 85.31 150 ILE B N 1
ATOM 2692 C CA . ILE B 1 150 ? 14.281 3.674 11.586 1 85.31 150 ILE B CA 1
ATOM 2693 C C . ILE B 1 150 ? 14.75 4.828 12.469 1 85.31 150 ILE B C 1
ATOM 2695 O O . ILE B 1 150 ? 14.672 4.742 13.695 1 85.31 150 ILE B O 1
ATOM 2699 N N . ILE B 1 151 ? 15.227 5.93 11.898 1 85.75 151 ILE B N 1
ATOM 2700 C CA . ILE B 1 151 ? 15.758 7.066 12.641 1 85.75 151 ILE B CA 1
ATOM 2701 C C . ILE B 1 151 ? 14.906 8.305 12.383 1 85.75 151 ILE B C 1
ATOM 2703 O O . ILE B 1 151 ? 14.977 8.906 11.312 1 85.75 151 ILE B O 1
ATOM 2707 N N . PRO B 1 152 ? 14.023 8.672 13.422 1 87.69 152 PRO B N 1
ATOM 2708 C CA . PRO B 1 152 ? 13.219 9.883 13.242 1 87.69 152 PRO B CA 1
ATOM 2709 C C . PRO B 1 152 ? 14.07 11.141 13.086 1 87.69 152 PRO B C 1
ATOM 2711 O O . PRO B 1 152 ? 15.109 11.273 13.742 1 87.69 152 PRO B O 1
ATOM 2714 N N . LEU B 1 153 ? 13.75 11.977 12.148 1 81.69 153 LEU B N 1
ATOM 2715 C CA . LEU B 1 153 ? 14.43 13.25 11.984 1 81.69 153 LEU B CA 1
ATOM 2716 C C . LEU B 1 153 ? 13.68 14.367 12.711 1 81.69 153 LEU B C 1
ATOM 2718 O O . LEU B 1 153 ? 12.461 14.477 12.586 1 81.69 153 LEU B O 1
ATOM 2722 N N . GLU B 1 154 ? 13.797 14.375 14.18 1 60.62 154 GLU B N 1
ATOM 2723 C CA . GLU B 1 154 ? 13.117 15.438 14.922 1 60.62 154 GLU B CA 1
ATOM 2724 C C . GLU B 1 154 ? 13.07 16.734 14.109 1 60.62 154 GLU B C 1
ATOM 2726 O O . GLU B 1 154 ? 12.047 17.422 14.094 1 60.62 154 GLU B O 1
ATOM 2731 N N . GLN B 1 155 ? 14.258 17.531 14.125 1 47.97 155 GLN B N 1
ATOM 2732 C CA . GLN B 1 155 ? 14.281 18.859 13.516 1 47.97 155 GLN B CA 1
ATOM 2733 C C . GLN B 1 155 ? 14.039 18.766 12.008 1 47.97 155 GLN B C 1
ATOM 2735 O O . GLN B 1 155 ? 14.719 18.031 11.305 1 47.97 155 GLN B O 1
ATOM 2740 N N . TRP B 1 156 ? 12.805 18.688 11.664 1 45.06 156 TRP B N 1
ATOM 2741 C CA . TRP B 1 156 ? 12.336 18.766 10.281 1 45.06 156 TRP B CA 1
ATOM 2742 C C . TRP B 1 156 ? 13.297 19.562 9.422 1 45.06 156 TRP B C 1
ATOM 2744 O O . TRP B 1 156 ? 12.922 20.047 8.352 1 45.06 156 TRP B O 1
ATOM 2754 N N . GLY B 1 157 ? 14.516 19.906 9.805 1 40.72 157 GLY B N 1
ATOM 2755 C CA . GLY B 1 157 ? 15 20.656 8.648 1 40.72 157 GLY B CA 1
ATOM 2756 C C . GLY B 1 157 ? 14.531 20.078 7.332 1 40.72 157 GLY B C 1
ATOM 2757 O O . GLY B 1 157 ? 14 18.953 7.289 1 40.72 157 GLY B O 1
ATOM 2758 N N . ARG B 1 158 ? 14.5 20.891 6.223 1 42.31 158 ARG B N 1
ATOM 2759 C CA . ARG B 1 158 ? 14.07 20.781 4.832 1 42.31 158 ARG B CA 1
ATOM 2760 C C . ARG B 1 158 ? 14.445 19.422 4.246 1 42.31 158 ARG B C 1
ATOM 2762 O O . ARG B 1 158 ? 15.562 18.938 4.457 1 42.31 158 ARG B O 1
ATOM 2769 N N . CYS B 1 159 ? 13.469 18.328 4.395 1 47.47 159 CYS B N 1
ATOM 2770 C CA . CYS B 1 159 ? 13.898 17.391 3.371 1 47.47 159 CYS B CA 1
ATOM 2771 C C . CYS B 1 159 ? 14.953 18 2.467 1 47.47 159 CYS B C 1
ATOM 2773 O O . CYS B 1 159 ? 14.766 19.094 1.934 1 47.47 159 CYS B O 1
ATOM 2775 N N . GLN B 1 160 ? 16.188 18.016 2.973 1 43.69 160 GLN B N 1
ATOM 2776 C CA . GLN B 1 160 ? 17.328 18.672 2.344 1 43.69 160 GLN B CA 1
ATOM 2777 C C . GLN B 1 160 ? 17.016 19.031 0.893 1 43.69 160 GLN B C 1
ATOM 2779 O O . GLN B 1 160 ? 17.469 20.078 0.401 1 43.69 160 GLN B O 1
ATOM 2784 N N . GLY B 1 161 ? 16.734 18.078 0.071 1 42.06 161 GLY B N 1
ATOM 2785 C CA . GLY B 1 161 ? 16.797 18.438 -1.337 1 42.06 161 GLY B CA 1
ATOM 2786 C C . GLY B 1 161 ? 15.773 19.5 -1.723 1 42.06 161 GLY B C 1
ATOM 2787 O O . GLY B 1 161 ? 15.594 19.797 -2.906 1 42.06 161 GLY B O 1
ATOM 2788 N N . PHE B 1 162 ? 14.734 19.812 -0.864 1 38.12 162 PHE B N 1
ATOM 2789 C CA . PHE B 1 162 ? 13.938 20.906 -1.391 1 38.12 162 PHE B CA 1
ATOM 2790 C C . PHE B 1 162 ? 14.688 22.234 -1.249 1 38.12 162 PHE B C 1
ATOM 2792 O O . PHE B 1 162 ? 14.695 22.828 -0.173 1 38.12 162 PHE B O 1
ATOM 2799 N N . THR B 1 163 ? 15.883 22.344 -1.633 1 35.06 163 THR B N 1
ATOM 2800 C CA . THR B 1 163 ? 16.312 23.719 -1.891 1 35.06 163 THR B CA 1
ATOM 2801 C C . THR B 1 163 ? 15.195 24.516 -2.572 1 35.06 163 THR B C 1
ATOM 2803 O O . THR B 1 163 ? 14.734 24.141 -3.656 1 35.06 163 THR B O 1
ATOM 2806 N N . ALA B 1 164 ? 14.227 25.094 -1.88 1 33.31 164 ALA B N 1
ATOM 2807 C CA . ALA B 1 164 ? 13.578 26.203 -2.566 1 33.31 164 ALA B CA 1
ATOM 2808 C C . ALA B 1 164 ? 14.523 26.859 -3.566 1 33.31 164 ALA B C 1
ATOM 2810 O O . ALA B 1 164 ? 15.703 27.078 -3.266 1 33.31 164 ALA B O 1
ATOM 2811 N N . GLY B 1 165 ? 14.25 26.859 -4.828 1 31.61 165 GLY B N 1
ATOM 2812 C CA . GLY B 1 165 ? 14.984 27.703 -5.758 1 31.61 165 GLY B CA 1
ATOM 2813 C C . GLY B 1 165 ? 15.523 28.969 -5.121 1 31.61 165 GLY B C 1
ATOM 2814 O O . GLY B 1 165 ? 14.836 29.609 -4.32 1 31.61 165 GLY B O 1
ATOM 2815 N N . ALA B 1 166 ? 16.766 29.094 -4.891 1 30.88 166 ALA B N 1
ATOM 2816 C CA . ALA B 1 166 ? 17.391 30.406 -4.695 1 30.88 166 ALA B CA 1
ATOM 2817 C C . ALA B 1 166 ? 16.625 31.5 -5.445 1 30.88 166 ALA B C 1
ATOM 2819 O O . ALA B 1 166 ? 16.484 31.438 -6.668 1 30.88 166 ALA B O 1
ATOM 2820 N N . ALA B 1 167 ? 15.586 32 -4.824 1 29.64 167 ALA B N 1
ATOM 2821 C CA . ALA B 1 167 ? 15.305 33.344 -5.391 1 29.64 167 ALA B CA 1
ATOM 2822 C C . ALA B 1 167 ? 16.594 34.031 -5.844 1 29.64 167 ALA B C 1
ATOM 2824 O O . ALA B 1 167 ? 17.469 34.312 -5.027 1 29.64 167 ALA B O 1
ATOM 2825 N N . HIS B 1 168 ? 17.031 33.656 -6.992 1 29.17 168 HIS B N 1
ATOM 2826 C CA . HIS B 1 168 ? 18 34.531 -7.648 1 29.17 168 HIS B CA 1
ATOM 2827 C C . HIS B 1 168 ? 17.609 36 -7.484 1 29.17 168 HIS B C 1
ATOM 2829 O O . HIS B 1 168 ? 16.547 36.438 -7.973 1 29.17 168 HIS B O 1
ATOM 2835 N N . ASP B 1 169 ? 17.812 36.531 -6.297 1 27.22 169 ASP B N 1
ATOM 2836 C CA . ASP B 1 169 ? 17.922 37.969 -6.223 1 27.22 169 ASP B CA 1
ATOM 2837 C C . ASP B 1 169 ? 18.578 38.562 -7.477 1 27.22 169 ASP B C 1
ATOM 2839 O O . ASP B 1 169 ? 19.734 38.281 -7.754 1 27.22 169 ASP B O 1
ATOM 2843 N N . ASP B 1 170 ? 17.844 38.625 -8.492 1 28.52 170 ASP B N 1
ATOM 2844 C CA . ASP B 1 170 ? 18.188 39.469 -9.641 1 28.52 170 ASP B CA 1
ATOM 2845 C C . ASP B 1 170 ? 18.781 40.812 -9.203 1 28.52 170 ASP B C 1
ATOM 2847 O O . ASP B 1 170 ? 18.047 41.781 -9.109 1 28.52 170 ASP B O 1
ATOM 2851 N N . GLU B 1 171 ? 19.391 40.812 -8.031 1 27.08 171 GLU B N 1
ATOM 2852 C CA . GLU B 1 171 ? 20 42.125 -7.84 1 27.08 171 GLU B CA 1
ATOM 2853 C C . GLU B 1 171 ? 20.969 42.469 -8.969 1 27.08 171 GLU B C 1
ATOM 2855 O O . GLU B 1 171 ? 22.188 42.5 -8.758 1 27.08 171 GLU B O 1
ATOM 2860 N N . ALA B 1 172 ? 21.031 41.562 -10.023 1 28.55 172 ALA B N 1
ATOM 2861 C CA . ALA B 1 172 ? 22.078 42 -10.938 1 28.55 172 ALA B CA 1
ATOM 2862 C C . ALA B 1 172 ? 21.938 43.469 -11.312 1 28.55 172 ALA B C 1
ATOM 2864 O O . ALA B 1 172 ? 22.812 44.031 -11.977 1 28.55 172 ALA B O 1
ATOM 2865 N N . MET B 1 173 ? 20.672 43.938 -11.289 1 25.05 173 MET B N 1
ATOM 2866 C CA . MET B 1 173 ? 20.703 44.969 -12.312 1 25.05 173 MET B CA 1
ATOM 2867 C C . MET B 1 173 ? 21.625 46.125 -11.906 1 25.05 173 MET B C 1
ATOM 2869 O O . MET B 1 173 ? 21.953 46.969 -12.727 1 25.05 173 MET B O 1
ATOM 2873 N N . SER B 1 174 ? 21.562 46.406 -10.625 1 23.33 174 SER B N 1
ATOM 2874 C CA . SER B 1 174 ? 21.672 47.875 -10.531 1 23.33 174 SER B CA 1
ATOM 2875 C C . SER B 1 174 ? 23.078 48.312 -10.883 1 23.33 174 SER B C 1
ATOM 2877 O O . SER B 1 174 ? 23.266 49.406 -11.43 1 23.33 174 SER B O 1
ATOM 2879 N N . GLU B 1 175 ? 24.125 47.688 -10.258 1 27 175 GLU B N 1
ATOM 2880 C CA . GLU B 1 175 ? 25.125 48.656 -9.844 1 27 175 GLU B CA 1
ATOM 2881 C C . GLU B 1 175 ? 26 49.094 -11.016 1 27 175 GLU B C 1
ATOM 2883 O O . GLU B 1 175 ? 27.203 49.281 -10.867 1 27 175 GLU B O 1
ATOM 2888 N N . LEU B 1 176 ? 25.766 48.719 -12.227 1 25.34 176 LEU B N 1
ATOM 2889 C CA . LEU B 1 176 ? 26.844 48.906 -13.188 1 25.34 176 LEU B CA 1
ATOM 2890 C C . LEU B 1 176 ? 27.375 50.344 -13.109 1 25.34 176 LEU B C 1
ATOM 2892 O O . LEU B 1 176 ? 27.984 50.812 -14.062 1 25.34 176 LEU B O 1
ATOM 2896 N N . SER B 1 177 ? 27 51.156 -12.195 1 24.09 177 SER B N 1
ATOM 2897 C CA . SER B 1 177 ? 27.406 52.531 -12.453 1 24.09 177 SER B CA 1
ATOM 2898 C C . SER B 1 177 ? 28.922 52.688 -12.391 1 24.09 177 SER B C 1
ATOM 2900 O O . SER B 1 177 ? 29.469 53.062 -11.344 1 24.09 177 SER B O 1
ATOM 2902 N N . THR B 1 178 ? 29.766 51.562 -12.664 1 23.42 178 THR B N 1
ATOM 2903 C CA . THR B 1 178 ? 31.141 51.875 -12.344 1 23.42 178 THR B CA 1
ATOM 2904 C C . THR B 1 178 ? 31.609 53.125 -13.094 1 23.42 178 THR B C 1
ATOM 2906 O O . THR B 1 178 ? 31.438 53.219 -14.305 1 23.42 178 THR B O 1
ATOM 2909 N N . ARG B 1 179 ? 31.828 54.219 -12.477 1 22.19 179 ARG B N 1
ATOM 2910 C CA . ARG B 1 179 ? 32.5 55.5 -12.68 1 22.19 179 ARG B CA 1
ATOM 2911 C C . ARG B 1 179 ? 33.906 55.312 -13.203 1 22.19 179 ARG B C 1
ATOM 2913 O O . ARG B 1 179 ? 34.844 54.969 -12.438 1 22.19 179 ARG B O 1
ATOM 2920 N N . ASP B 1 180 ? 34.125 54.531 -14.43 1 21.73 180 ASP B N 1
ATOM 2921 C CA . ASP B 1 180 ? 35.438 54.344 -15.008 1 21.73 180 ASP B CA 1
ATOM 2922 C C . ASP B 1 180 ? 36.188 55.688 -15.047 1 21.73 180 ASP B C 1
ATOM 2924 O O . ASP B 1 180 ? 35.625 56.719 -15.406 1 21.73 180 ASP B O 1
ATOM 2928 N N . SER B 1 181 ? 37.188 55.875 -14.273 1 21.67 181 SER B N 1
ATOM 2929 C CA . SER B 1 181 ? 38.312 56.781 -14.047 1 21.67 181 SER B CA 1
ATOM 2930 C C . SER B 1 181 ? 39.094 57.031 -15.336 1 21.67 181 SER B C 1
ATOM 2932 O O . SER B 1 181 ? 39.656 56.094 -15.922 1 21.67 181 SER B O 1
ATOM 2934 N N . LEU B 1 182 ? 38.75 57.969 -16.234 1 22.52 182 LEU B N 1
ATOM 2935 C CA . LEU B 1 182 ? 39.312 58.594 -17.422 1 22.52 182 LEU B CA 1
ATOM 2936 C C . LEU B 1 182 ? 40.812 58.906 -17.188 1 22.52 182 LEU B C 1
ATOM 2938 O O . LEU B 1 182 ? 41.125 59.812 -16.453 1 22.52 182 LEU B O 1
ATOM 2942 N N . ASP B 1 183 ? 41.688 57.875 -16.969 1 19.97 183 ASP B N 1
ATOM 2943 C CA . ASP B 1 183 ? 43.125 58.031 -16.984 1 19.97 183 ASP B CA 1
ATOM 2944 C C . ASP B 1 183 ? 43.594 58.688 -18.281 1 19.97 183 ASP B C 1
ATOM 2946 O O . ASP B 1 183 ? 43.312 58.188 -19.375 1 19.97 183 ASP B O 1
ATOM 2950 N N . SER B 1 184 ? 43.875 59.969 -18.344 1 19.84 184 SER B N 1
ATOM 2951 C CA . SER B 1 184 ? 44.344 60.938 -19.328 1 19.84 184 SER B CA 1
ATOM 2952 C C . SER B 1 184 ? 45.719 60.562 -19.891 1 19.84 184 SER B C 1
ATOM 2954 O O . SER B 1 184 ? 46.719 61.156 -19.516 1 19.84 184 SER B O 1
ATOM 2956 N N . GLN B 1 185 ? 46.062 59.25 -20.219 1 18.58 185 GLN B N 1
ATOM 2957 C CA . GLN B 1 185 ? 47.406 59 -20.641 1 18.58 185 GLN B CA 1
ATOM 2958 C C . GLN B 1 185 ? 47.781 59.844 -21.875 1 18.58 185 GLN B C 1
ATOM 2960 O O . GLN B 1 185 ? 46.969 59.938 -22.812 1 18.58 185 GLN B O 1
ATOM 2965 N N . ARG B 1 186 ? 48.969 60.594 -21.891 1 19.95 186 ARG B N 1
ATOM 2966 C CA . ARG B 1 186 ? 49.719 61.625 -22.625 1 19.95 186 ARG B CA 1
ATOM 2967 C C . ARG B 1 186 ? 50.438 60.969 -23.828 1 19.95 186 ARG B C 1
ATOM 2969 O O . ARG B 1 186 ? 51.531 60.469 -23.688 1 19.95 186 ARG B O 1
ATOM 2976 N N . SER B 1 187 ? 49.969 60.062 -24.609 1 18 187 SER B N 1
ATOM 2977 C CA . SER B 1 187 ? 50.812 59.469 -25.656 1 18 187 SER B CA 1
ATOM 2978 C C . SER B 1 187 ? 51.25 60.5 -26.672 1 18 187 SER B C 1
ATOM 2980 O O . SER B 1 187 ? 50.438 61.062 -27.406 1 18 187 SER B O 1
ATOM 2982 N N . GLU B 1 188 ? 52.312 61.344 -26.344 1 20.3 188 GLU B N 1
ATOM 2983 C CA . GLU B 1 188 ? 52.875 62.094 -27.469 1 20.3 188 GLU B CA 1
ATOM 2984 C C . GLU B 1 188 ? 53.344 61.188 -28.578 1 20.3 188 GLU B C 1
ATOM 2986 O O . GLU B 1 188 ? 53.781 60.062 -28.312 1 20.3 188 GLU B O 1
ATOM 2991 N N . MET B 1 189 ? 53.281 61.438 -30.047 1 17.7 189 MET B N 1
ATOM 2992 C CA . MET B 1 189 ? 53.25 60.938 -31.422 1 17.7 189 MET B CA 1
ATOM 2993 C C . MET B 1 189 ? 54.625 60.531 -31.906 1 17.7 189 MET B C 1
ATOM 2995 O O . MET B 1 189 ? 54.781 59.469 -32.531 1 17.7 189 MET B O 1
ATOM 2999 N N . GLU B 1 190 ? 55.75 61.281 -32.094 1 19.41 190 GLU B N 1
ATOM 3000 C CA . GLU B 1 190 ? 56.281 61.344 -33.438 1 19.41 190 GLU B CA 1
ATOM 3001 C C . GLU B 1 190 ? 57.219 60.188 -33.75 1 19.41 190 GLU B C 1
ATOM 3003 O O . GLU B 1 190 ? 57.75 59.531 -32.812 1 19.41 190 GLU B O 1
ATOM 3008 N N . ALA B 1 191 ? 58.062 60.156 -35.125 1 20.03 191 ALA B N 1
ATOM 3009 C CA . ALA B 1 191 ? 58.281 59.688 -36.469 1 20.03 191 ALA B CA 1
ATOM 3010 C C . ALA B 1 191 ? 59.562 58.844 -36.562 1 20.03 191 ALA B C 1
ATOM 3012 O O . ALA B 1 191 ? 59.531 57.719 -37.031 1 20.03 191 ALA B O 1
ATOM 3013 N N . GLU B 1 192 ? 60.688 59.375 -37.219 1 21.84 192 GLU B N 1
ATOM 3014 C CA . GLU B 1 192 ? 61.344 59.062 -38.5 1 21.84 192 GLU B CA 1
ATOM 3015 C C . GLU B 1 192 ? 62.594 58.219 -38.312 1 21.84 192 GLU B C 1
ATOM 3017 O O . GLU B 1 192 ? 62.906 57.344 -39.156 1 21.84 192 GLU B O 1
ATOM 3022 N N . GLN B 1 193 ? 63.531 58.406 -37.469 1 20.34 193 GLN B N 1
ATOM 3023 C CA . GLN B 1 193 ? 64.812 58.688 -38.031 1 20.34 193 GLN B CA 1
ATOM 3024 C C . GLN B 1 193 ? 65.562 57.406 -38.344 1 20.34 193 GLN B C 1
ATOM 3026 O O . GLN B 1 193 ? 66.375 57.344 -39.312 1 20.34 193 GLN B O 1
ATOM 3031 N N . LEU B 1 194 ? 65.75 56.375 -37.625 1 19.69 194 LEU B N 1
ATOM 3032 C CA . LEU B 1 194 ? 67.188 56.188 -37.438 1 19.69 194 LEU B CA 1
ATOM 3033 C C . LEU B 1 194 ? 67.75 55.312 -38.562 1 19.69 194 LEU B C 1
ATOM 3035 O O . LEU B 1 194 ? 68.875 55.594 -39.094 1 19.69 194 LEU B O 1
ATOM 3039 N N . PRO B 1 195 ? 67.375 54.031 -39.094 1 27.05 195 PRO B N 1
ATOM 3040 C CA . PRO B 1 195 ? 68.562 53.219 -39.031 1 27.05 195 PRO B CA 1
ATOM 3041 C C . PRO B 1 195 ? 69.375 53.281 -40.344 1 27.05 195 PRO B C 1
ATOM 3043 O O . PRO B 1 195 ? 68.938 52.812 -41.375 1 27.05 195 PRO B O 1
ATOM 3046 N N . ARG B 1 196 ? 69.938 54.438 -40.719 1 24.89 196 ARG B N 1
ATOM 3047 C CA . ARG B 1 196 ? 70.625 54.5 -42 1 24.89 196 ARG B CA 1
ATOM 3048 C C . ARG B 1 196 ? 71.625 53.375 -42.188 1 24.89 196 ARG B C 1
ATOM 3050 O O . ARG B 1 196 ? 71.625 52.688 -43.188 1 24.89 196 ARG B O 1
ATOM 3057 N N . ARG B 1 197 ? 72.688 53.625 -41.75 1 21.78 197 ARG B N 1
ATOM 3058 C CA . ARG B 1 197 ? 73.938 53.844 -42.5 1 21.78 197 ARG B CA 1
ATOM 3059 C C . ARG B 1 197 ? 74.5 52.531 -43.031 1 21.78 197 ARG B C 1
ATOM 3061 O O . ARG B 1 197 ? 74.812 52.438 -44.219 1 21.78 197 ARG B O 1
ATOM 3068 N N . SER B 1 198 ? 75.625 51.906 -42.469 1 23.47 198 SER B N 1
ATOM 3069 C CA . SER B 1 198 ? 76.875 51.75 -43.156 1 23.47 198 SER B CA 1
ATOM 3070 C C . SER B 1 198 ? 76.875 50.5 -44 1 23.47 198 SER B C 1
ATOM 3072 O O . SER B 1 198 ? 77.938 50.156 -44.625 1 23.47 198 SER B O 1
ATOM 3074 N N . ALA B 1 199 ? 75.688 50.125 -44.812 1 18.8 199 ALA B N 1
ATOM 3075 C CA . ALA B 1 199 ? 76.188 49.625 -46.094 1 18.8 199 ALA B CA 1
ATOM 3076 C C . ALA B 1 199 ? 76.375 50.781 -47.062 1 18.8 199 ALA B C 1
ATOM 3078 O O . ALA B 1 199 ? 75.625 51.75 -47.062 1 18.8 199 ALA B O 1
#

Secondary structure (DSSP, 8-state):
-----------STTTSS---SS-EEEEEEEEES-HHHHHHHHHHHH--EEE---HHHHTT--EEEEEETTEEEEEEES-PPP--SS--TTSSEEEEE-S-SHHHHHHHHHTT--EEEEEEEETTEEEEEEEEE-TT--EEEEE-GGGSPP-B-SS----TT--------------------------------------/-----------STTTSS---SS-EEEEEEEEES-HHHHHHHHHHHH--EEE---HHHHTT--EEEEEETTEEEEEEES-PPP--SS--TTSSEEEEE-S-SHHHHHHHHHTT--EEEEEEEETTEEEEEEEEE-TT--EEEEE-GGGS---B-SS----TT-----------STT------------------------

Solvent-accessible surface area (backbone atoms only — not comparable to full-atom values): 24126 Å² total; per-residue (Å²): 134,78,76,80,73,74,73,69,79,81,60,64,65,77,56,69,47,51,70,64,60,72,47,36,62,41,33,37,34,41,37,26,77,48,54,67,61,44,50,50,45,43,30,63,54,69,60,36,40,52,31,67,61,68,67,77,43,69,78,71,52,56,56,49,35,30,40,48,60,78,34,36,38,36,38,28,57,47,82,47,73,85,56,62,84,70,88,50,94,76,44,53,30,45,30,32,23,28,80,56,63,62,57,46,50,51,42,30,58,77,68,69,49,71,69,49,74,47,75,45,80,53,98,89,37,79,34,45,36,38,37,35,57,50,93,68,32,51,34,37,33,42,21,42,60,78,77,57,82,87,45,73,47,80,74,69,62,58,58,68,75,59,60,64,74,67,71,66,68,72,70,64,77,70,69,73,79,70,74,74,72,78,75,77,88,69,83,72,84,70,76,87,69,74,73,101,76,79,137,134,80,75,80,72,76,72,68,78,79,60,62,65,76,55,69,48,51,70,63,59,72,46,36,61,40,34,37,35,40,38,26,77,48,53,68,62,44,50,50,44,44,31,63,57,70,60,36,38,50,31,68,61,68,68,77,44,70,79,70,51,53,55,48,35,29,40,46,58,77,34,35,39,36,39,27,58,47,82,46,72,86,57,64,83,71,90,52,94,74,44,54,28,44,28,32,22,28,81,58,64,62,58,47,50,50,41,30,57,79,67,68,48,71,70,49,78,48,76,45,80,54,98,87,36,79,36,44,38,38,36,36,57,50,92,68,33,52,34,37,33,43,22,43,58,78,77,57,82,86,46,73,48,78,77,62,65,59,61,67,77,62,61,67,74,71,74,71,72,72,69,68,69,70,73,72,72,71,79,79,78,84,74,81,80,80,79,85,82,95,91,80,78,71,93,71,61,95,118

pLDDT: mean 71.01, std 31.03, range [14.98, 98.69]

Nearest PDB structures (foldseek):
  3l7t-assembly2_C  TM=7.360E-01  e=4.770E-09  Streptococcus mutans
  5umq-assembly1_A  TM=7.036E-01  e=7.163E-08  Streptomyces sp. CB03234
  3itw-assembly1_A-2  TM=7.084E-01  e=1.991E-06  Micromonospora sp. ML1
  5uhj-assembly1_A-2  TM=6.991E-01  e=1.463E-06  Streptomyces sp. CB03234
  5uhj-assembly2_B-3  TM=6.391E-01  e=2.252E-06  Streptomyces sp. CB03234

InterPro domains:
  IPR004360 Glyoxalase/fosfomycin resistance/dioxygenase domain [PF00903] (25-142)
  IPR029068 Glyoxalase/Bleomycin resistance protein/Dihydroxybiphenyl dioxygenase [G3DSA:3.10.180.10] (18-146)
  IPR029068 Glyoxalase/Bleomycin resistance protein/Dihydroxybiphenyl dioxygenase [SSF54593] (25-144)
  IPR037523 Vicinal oxygen chelate (VOC), core domain [PS51819] (24-145)

Foldseek 3Di:
DDDPPPVPPPPVVVPPVPPPPPDDAEEDEFEDQDQVQLVCCCCQQVNWDWDDDDPVVVPPFDWTWTDDPNYIYTYGYDDGDQDDQDWDVPDDAAEDEDPDCVSNVVSCVVVVFDWDWDWDADPNDIKIKIWGAGPRRHIYIYINCVVDDDDDDVPPPDVVPPPVPPPPPCPPPPDDPVPCPPDDPDDPDDPDPPDPDDD/DDDPPPVPPPPCPVPPVPPPPDDDAEEDEFEDQDQVQLVCCCCQQVNWDWDDDDPVVVVPFDWTWTDDPNYIYTYGYDDGDQDDQDWDVPDDAAEDEDPDCVSNVVSCVVVVFDWDWDWDADPNDIKIKIWGAGPRRHIYIYINCVVDDDDDPVPPDPVVVPPPPPPPPVPPPPDPPPPPDPPVDPPDDDDDDDDDDDD

Organism: NCBI:txid2649997

Radius of gyration: 37.13 Å; Cα contacts (8 Å, |Δi|>4): 621; chains: 2; bounding box: 166×119×73 Å